Protein AF-A0AA86RM95-F1 (afdb_monomer)

InterPro domains:
  IPR001891 Malic oxidoreductase [PIRSF000106] (19-395)
  IPR001891 Malic oxidoreductase [PR00072] (50-68)
  IPR001891 Malic oxidoreductase [PR00072] (75-91)
  IPR001891 Malic oxidoreductase [PR00072] (109-125)
  IPR001891 Malic oxidoreductase [PR00072] (230-246)
  IPR012301 Malic enzyme, N-terminal domain [PF00390] (19-69)
  IPR012302 Malic enzyme, NAD-binding [PF03949] (79-353)
  IPR012302 Malic enzyme, NAD-binding [SM00919] (79-354)
  IPR015884 Malic enzyme, conserved site [PS00331] (75-91)
  IPR036291 NAD(P)-binding domain superfamily [SSF51735] (79-395)
  IPR037062 Malic enzyme, N-terminal domain superfamily [G3DSA:3.40.50.10380] (4-76)
  IPR046346 Aminoacid dehydrogenase-like, N-terminal domain superfamily [SSF53223] (19-78)

Sequence (398 aa):
MYLTSQKLLYSDMIFVTDLGVRQRRLEGEEYLSIVDEFMEAVHARWPKAIVQFEDFQMKWAFETLKRYRERFCMFNDDIQGTAGVALAGLLGAVRSQGRPLSDFLKQKIVVVGAGSLFYVILFCLVGSAGLGVLSMAVQAVSRMSGASGTASNSQFFLIDKNGLVTTERSNLDPAAVPFAKNPRDVEGLTEGASLIEVVKKVKPHVLLGLSGVGGVFDVEVLKAMRESVSTKPAIFAMSNPTVNAECTAIEAFSHAGENIVFASGSPFDNVDLGNGEVGHVNQANNMYLFPGIGLGALLSGARHITDEMLRAAAECLASYMKDEEVQKGILYPSIDCIRNVTAEVGAAVIGAAVAENQAEGHGDVGLKELENMSKEDAVEYVRGNMWYPEYCPLVHEK

Structure (mmCIF, N/CA/C/O backbone):
data_AF-A0AA86RM95-F1
#
_entry.id   AF-A0AA86RM95-F1
#
loop_
_atom_site.group_PDB
_atom_site.id
_atom_site.type_symbol
_atom_site.label_atom_id
_atom_site.label_alt_id
_atom_site.label_comp_id
_atom_site.label_asym_id
_atom_site.label_entity_id
_atom_site.label_seq_id
_atom_site.pdbx_PDB_ins_code
_atom_site.Cartn_x
_atom_site.Cartn_y
_atom_site.Cartn_z
_atom_site.occupancy
_atom_site.B_iso_or_equiv
_atom_site.auth_seq_id
_atom_site.auth_comp_id
_atom_site.auth_asym_id
_atom_site.auth_atom_id
_atom_site.pdbx_PDB_model_num
ATOM 1 N N . MET A 1 1 ? 13.954 -19.504 -5.904 1.00 33.62 1 MET A N 1
ATOM 2 C CA . MET A 1 1 ? 12.707 -20.228 -5.563 1.00 33.62 1 MET A CA 1
ATOM 3 C C . MET A 1 1 ? 13.088 -21.532 -4.849 1.00 33.62 1 MET A C 1
ATOM 5 O O . MET A 1 1 ? 13.611 -22.431 -5.484 1.00 33.62 1 MET A O 1
ATOM 9 N N . TYR A 1 2 ? 12.941 -21.596 -3.520 1.00 34.72 2 TYR A N 1
ATOM 10 C CA . TYR A 1 2 ? 13.252 -22.768 -2.675 1.00 34.72 2 TYR A CA 1
ATOM 11 C C . TYR A 1 2 ? 12.040 -23.008 -1.749 1.00 34.72 2 TYR A C 1
ATOM 13 O O . TYR A 1 2 ? 11.482 -22.024 -1.264 1.00 34.72 2 TYR A O 1
ATOM 21 N N . LEU A 1 3 ? 11.596 -24.252 -1.528 1.00 49.28 3 LEU A N 1
ATOM 22 C CA . LEU A 1 3 ? 10.448 -24.649 -0.675 1.00 49.28 3 LEU A CA 1
ATOM 23 C C . LEU A 1 3 ? 10.958 -25.013 0.741 1.00 49.28 3 LEU A C 1
ATOM 25 O O . LEU A 1 3 ? 11.990 -25.658 0.876 1.00 49.28 3 LEU A O 1
ATOM 29 N N . THR A 1 4 ? 10.593 -24.256 1.783 1.00 44.47 4 THR A N 1
ATOM 30 C CA . THR A 1 4 ? 9.481 -24.350 2.770 1.00 44.47 4 THR A CA 1
ATOM 31 C C . THR A 1 4 ? 9.841 -25.157 4.019 1.00 44.47 4 THR A C 1
ATOM 33 O O . THR A 1 4 ? 10.063 -26.357 4.022 1.00 44.47 4 THR A O 1
ATOM 36 N N . SER A 1 5 ? 9.876 -24.445 5.143 1.00 40.28 5 SER A N 1
ATOM 37 C CA . SER A 1 5 ? 10.192 -24.921 6.492 1.00 40.28 5 SER A CA 1
ATOM 38 C C . SER A 1 5 ? 9.030 -25.684 7.153 1.00 40.28 5 SER A C 1
ATOM 40 O O . SER A 1 5 ? 8.984 -25.808 8.377 1.00 40.28 5 SER A O 1
ATOM 42 N N . GLN A 1 6 ? 8.059 -26.167 6.373 1.00 44.19 6 GLN A N 1
ATOM 43 C CA . GLN A 1 6 ? 6.885 -26.855 6.900 1.00 44.19 6 GLN A CA 1
ATOM 44 C C . GLN A 1 6 ? 7.213 -28.329 7.163 1.00 44.19 6 GLN A C 1
ATOM 46 O O . GLN A 1 6 ? 7.468 -29.100 6.245 1.00 44.19 6 GLN A O 1
ATOM 51 N N . LYS A 1 7 ? 7.164 -28.738 8.438 1.00 44.16 7 LYS A N 1
ATOM 52 C CA . LYS A 1 7 ? 7.292 -30.146 8.863 1.00 44.16 7 LYS A CA 1
ATOM 53 C C . LYS A 1 7 ? 6.269 -31.085 8.197 1.00 44.16 7 LYS A C 1
ATOM 55 O O . LYS A 1 7 ? 6.546 -32.274 8.109 1.00 44.16 7 LYS A O 1
ATOM 60 N N . LEU A 1 8 ? 5.145 -30.555 7.703 1.00 42.78 8 LEU A N 1
ATOM 61 C CA . LEU A 1 8 ? 4.125 -31.296 6.944 1.00 42.78 8 LEU A CA 1
ATOM 62 C C . LEU A 1 8 ? 4.637 -31.865 5.611 1.00 42.78 8 LEU A C 1
ATOM 64 O O . LEU A 1 8 ? 4.061 -32.813 5.098 1.00 42.78 8 LEU A O 1
ATOM 68 N N . LEU A 1 9 ? 5.747 -31.352 5.074 1.00 44.97 9 LEU A N 1
ATOM 69 C CA . LEU A 1 9 ? 6.313 -31.830 3.806 1.00 44.97 9 LEU A CA 1
ATOM 70 C C . LEU A 1 9 ? 7.111 -33.136 3.942 1.00 44.97 9 LEU A C 1
ATOM 72 O O . LEU A 1 9 ? 7.574 -33.677 2.943 1.00 44.97 9 LEU A O 1
ATOM 76 N N . TYR A 1 10 ? 7.296 -33.644 5.165 1.00 47.50 10 TYR A N 1
ATOM 77 C CA . TYR A 1 10 ? 8.106 -34.838 5.411 1.00 47.50 10 TYR A CA 1
ATOM 78 C C . TYR A 1 10 ? 7.292 -36.122 5.636 1.00 47.50 10 TYR A C 1
ATOM 80 O O . TYR A 1 10 ? 7.893 -37.193 5.571 1.00 47.50 10 TYR A O 1
ATOM 88 N N . SER A 1 11 ? 5.980 -36.057 5.916 1.00 44.50 11 SER A N 1
ATOM 89 C CA . SER A 1 11 ? 5.222 -37.234 6.389 1.00 44.50 11 SER A CA 1
ATOM 90 C C . SER A 1 11 ? 4.206 -37.833 5.423 1.00 44.50 11 SER A C 1
ATOM 92 O O . SER A 1 11 ? 3.862 -39.000 5.602 1.00 44.50 11 SER A O 1
ATOM 94 N N . ASP A 1 12 ? 3.750 -37.115 4.398 1.00 41.66 12 ASP A N 1
ATOM 95 C CA . ASP A 1 12 ? 2.560 -37.560 3.672 1.00 41.66 12 ASP A CA 1
ATOM 96 C C . ASP A 1 12 ? 2.929 -38.069 2.271 1.00 41.66 12 ASP A C 1
ATOM 98 O O . ASP A 1 12 ? 3.151 -37.323 1.317 1.00 41.66 12 ASP A O 1
ATOM 102 N N . MET A 1 13 ? 3.023 -39.401 2.164 1.00 43.25 13 MET A N 1
ATOM 103 C CA . MET A 1 13 ? 2.898 -40.112 0.893 1.00 43.25 13 MET A CA 1
ATOM 104 C C . MET A 1 13 ? 1.577 -39.686 0.248 1.00 43.25 13 MET A C 1
ATOM 106 O O . MET A 1 13 ? 0.535 -39.837 0.874 1.00 43.25 13 MET A O 1
ATOM 110 N N . ILE A 1 14 ? 1.635 -39.267 -1.019 1.00 45.41 14 ILE A N 1
ATOM 111 C CA . ILE A 1 14 ? 0.544 -38.714 -1.842 1.00 45.41 14 ILE A CA 1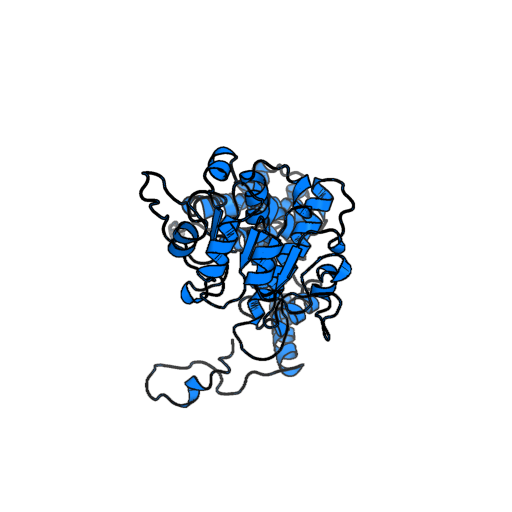
ATOM 112 C C . ILE A 1 14 ? 0.490 -37.182 -1.746 1.00 45.41 14 ILE A C 1
ATOM 114 O O . ILE A 1 14 ? -0.291 -36.647 -0.984 1.00 45.41 14 ILE A O 1
ATOM 118 N N . PHE A 1 15 ? 1.305 -36.477 -2.539 1.00 41.62 15 PHE A N 1
ATOM 119 C CA . PHE A 1 15 ? 0.842 -35.538 -3.575 1.00 41.62 15 PHE A CA 1
ATOM 120 C C . PHE A 1 15 ? 2.008 -35.177 -4.524 1.00 41.62 15 PHE A C 1
ATOM 122 O O . PHE A 1 15 ? 3.179 -35.145 -4.160 1.00 41.62 15 PHE A O 1
ATOM 129 N N . VAL A 1 16 ? 1.647 -35.034 -5.794 1.00 37.59 16 VAL A N 1
ATOM 130 C CA . VAL A 1 16 ? 2.442 -34.940 -7.027 1.00 37.59 16 VAL A CA 1
ATOM 131 C C . VAL A 1 16 ? 3.549 -33.857 -7.000 1.00 37.59 16 VAL A C 1
ATOM 133 O O . VAL A 1 16 ? 3.274 -32.691 -6.758 1.00 37.59 16 VAL A O 1
ATOM 136 N N . THR A 1 17 ? 4.790 -34.268 -7.307 1.00 42.22 17 THR A N 1
ATOM 137 C CA . THR A 1 17 ? 5.969 -33.462 -7.717 1.00 42.22 17 THR A CA 1
ATOM 138 C C . THR A 1 17 ? 6.320 -32.211 -6.898 1.00 42.22 17 THR A C 1
ATOM 140 O O . THR A 1 17 ? 6.081 -31.084 -7.325 1.00 42.22 17 THR A O 1
ATOM 143 N N . ASP A 1 18 ? 7.038 -32.394 -5.790 1.00 52.62 18 ASP A N 1
ATOM 144 C CA . ASP A 1 18 ? 7.897 -31.335 -5.250 1.00 52.62 18 ASP A CA 1
ATOM 145 C C . ASP A 1 18 ? 9.102 -31.137 -6.198 1.00 52.62 18 ASP A C 1
ATOM 147 O O . ASP A 1 18 ? 9.996 -31.985 -6.266 1.00 52.62 18 ASP A O 1
ATOM 151 N N . LEU A 1 19 ? 9.072 -30.061 -6.997 1.00 74.38 19 LEU A N 1
ATOM 152 C CA . LEU A 1 19 ? 10.115 -29.686 -7.970 1.00 74.38 19 LEU A CA 1
ATOM 153 C C . LEU A 1 19 ? 11.326 -28.986 -7.315 1.00 74.38 19 LEU A C 1
ATOM 155 O O . LEU A 1 19 ? 12.260 -28.591 -8.014 1.00 74.38 19 LEU A O 1
ATOM 159 N N . GLY A 1 20 ? 11.309 -28.781 -5.993 1.00 76.19 20 GLY A N 1
ATOM 160 C CA . GLY A 1 20 ? 12.329 -28.024 -5.272 1.00 76.19 20 GLY A CA 1
ATOM 161 C C . GLY A 1 20 ? 13.581 -28.821 -4.889 1.00 76.19 20 GLY A C 1
ATOM 162 O O . GLY A 1 20 ? 13.630 -30.052 -4.920 1.00 76.19 20 GLY A O 1
ATOM 163 N N . VAL A 1 21 ? 14.619 -28.097 -4.458 1.00 79.62 21 VAL A N 1
ATOM 164 C CA . VAL A 1 21 ? 15.811 -28.706 -3.848 1.00 79.62 21 VAL A CA 1
ATOM 165 C C . VAL A 1 21 ? 15.456 -29.223 -2.453 1.00 79.62 21 VAL A C 1
ATOM 167 O O . VAL A 1 21 ? 14.998 -28.461 -1.603 1.00 79.62 21 VAL A O 1
ATOM 170 N N . ARG A 1 22 ? 15.718 -30.510 -2.196 1.00 81.25 22 ARG A N 1
ATOM 171 C CA . ARG A 1 22 ? 15.419 -31.195 -0.925 1.00 81.25 22 ARG A CA 1
ATOM 172 C C . ARG A 1 22 ? 16.443 -30.881 0.170 1.00 81.25 22 ARG A C 1
ATOM 174 O O . ARG A 1 22 ? 17.141 -31.768 0.658 1.00 81.25 22 ARG A O 1
ATOM 181 N N . GLN A 1 23 ? 16.540 -29.614 0.552 1.00 80.12 23 GLN A N 1
ATOM 182 C CA . GLN A 1 23 ? 17.397 -29.151 1.642 1.00 80.12 23 GLN A CA 1
ATOM 183 C C . GLN A 1 23 ? 16.714 -28.043 2.443 1.00 80.12 23 GLN A C 1
ATOM 185 O O . GLN A 1 23 ? 15.742 -27.436 1.996 1.00 80.12 23 GLN A O 1
ATOM 190 N N . ARG A 1 24 ? 17.226 -27.757 3.645 1.00 79.50 24 ARG A N 1
ATOM 191 C CA . ARG A 1 24 ? 16.752 -26.597 4.411 1.00 79.50 24 ARG A CA 1
ATOM 192 C C . ARG A 1 24 ? 17.098 -25.306 3.671 1.00 79.50 24 ARG A C 1
ATOM 194 O O . ARG A 1 24 ? 18.116 -25.233 2.989 1.00 79.50 24 ARG A O 1
ATOM 201 N N . ARG A 1 25 ? 16.252 -24.283 3.836 1.00 81.25 25 ARG A N 1
ATOM 202 C CA . ARG A 1 25 ? 16.535 -22.937 3.325 1.00 81.25 25 ARG A CA 1
ATOM 203 C C . ARG A 1 25 ? 17.879 -22.468 3.878 1.00 81.25 25 ARG A C 1
ATOM 205 O O . ARG A 1 25 ? 18.119 -22.604 5.077 1.00 81.25 25 ARG A O 1
ATOM 212 N N . LEU A 1 26 ? 18.711 -21.926 2.996 1.00 87.50 26 LEU A N 1
ATOM 213 C CA . LEU A 1 26 ? 19.939 -21.251 3.391 1.00 87.50 26 LEU A CA 1
ATOM 214 C C . LEU A 1 26 ? 19.597 -20.042 4.263 1.00 87.50 26 LEU A C 1
ATOM 216 O O . LEU A 1 26 ? 18.520 -19.449 4.131 1.00 87.50 26 LEU A O 1
ATOM 220 N N . GLU A 1 27 ? 20.519 -19.688 5.148 1.00 87.88 27 GLU A N 1
ATOM 221 C CA . GLU A 1 27 ? 20.418 -18.506 5.995 1.00 87.88 27 GLU A CA 1
ATOM 222 C C . GLU A 1 27 ? 21.732 -17.717 5.979 1.00 87.88 27 GLU A C 1
ATOM 224 O O . GLU A 1 27 ? 22.751 -18.188 5.480 1.00 87.88 27 GLU A O 1
ATOM 229 N N . GLY A 1 28 ? 21.705 -16.505 6.532 1.00 90.94 28 GLY A N 1
ATOM 230 C CA . GLY A 1 28 ? 22.873 -15.626 6.596 1.00 90.94 28 GLY A CA 1
ATOM 231 C C . GLY A 1 28 ? 23.425 -15.247 5.219 1.00 90.94 28 GLY A C 1
ATOM 232 O O . GLY A 1 28 ? 22.682 -15.107 4.247 1.00 90.94 28 GLY A O 1
ATOM 233 N N . GLU A 1 29 ? 24.745 -15.097 5.151 1.00 92.88 29 GLU A N 1
ATOM 234 C CA . GLU A 1 29 ? 25.453 -14.687 3.933 1.00 92.88 29 GLU A CA 1
ATOM 235 C C . GLU A 1 29 ? 25.363 -15.713 2.799 1.00 92.88 29 GLU A C 1
ATOM 237 O O . GLU A 1 29 ? 25.405 -15.321 1.641 1.00 92.88 29 GLU A O 1
ATOM 242 N N . GLU A 1 30 ? 25.185 -17.007 3.086 1.00 92.38 30 GLU A N 1
ATOM 243 C CA . GLU A 1 30 ? 25.007 -18.020 2.031 1.00 92.38 30 GLU A CA 1
ATOM 244 C C . GLU A 1 30 ? 23.702 -17.819 1.255 1.00 92.38 30 GLU A C 1
ATOM 246 O O . GLU A 1 30 ? 23.626 -18.099 0.063 1.00 92.38 30 GLU A O 1
ATOM 251 N N . TYR A 1 31 ? 22.658 -17.336 1.932 1.00 92.44 31 TYR A N 1
ATOM 252 C CA . TYR A 1 31 ? 21.419 -16.953 1.268 1.00 92.44 31 TYR A CA 1
ATOM 253 C C . TYR A 1 31 ? 21.614 -15.671 0.454 1.00 92.44 31 TYR A C 1
ATOM 255 O O . TYR A 1 31 ? 21.218 -15.613 -0.709 1.00 92.44 31 TYR A O 1
ATOM 263 N N . LEU A 1 32 ? 22.229 -14.653 1.063 1.00 93.31 32 LEU A N 1
ATOM 264 C CA . LEU A 1 32 ? 22.417 -13.345 0.435 1.00 93.31 32 LEU A CA 1
ATOM 265 C C . LEU A 1 32 ? 23.358 -13.402 -0.768 1.00 93.31 32 LEU A C 1
ATOM 267 O O . LEU A 1 32 ? 23.091 -12.717 -1.746 1.00 93.31 32 LEU A O 1
ATOM 271 N N . SER A 1 33 ? 24.390 -14.246 -0.750 1.00 96.06 33 SER A N 1
ATOM 272 C CA . SER A 1 33 ? 25.332 -14.377 -1.867 1.00 96.06 33 SER A CA 1
ATOM 273 C C . SER A 1 33 ? 24.661 -14.877 -3.146 1.00 96.06 33 SER A C 1
ATOM 275 O O . SER A 1 33 ? 24.987 -14.405 -4.230 1.00 96.06 33 SER A O 1
ATOM 277 N N . ILE A 1 34 ? 23.672 -15.769 -3.031 1.00 96.00 34 ILE A N 1
ATOM 278 C CA . ILE A 1 34 ? 22.875 -16.229 -4.177 1.00 96.00 34 ILE A CA 1
ATOM 279 C C . ILE A 1 34 ? 21.999 -15.093 -4.712 1.00 96.00 34 ILE A C 1
ATOM 281 O O . ILE A 1 34 ? 21.835 -14.951 -5.924 1.00 96.00 34 ILE A O 1
ATOM 285 N N . VAL A 1 35 ? 21.417 -14.284 -3.821 1.00 96.69 35 VAL A N 1
ATOM 286 C CA . VAL A 1 35 ? 20.605 -13.132 -4.237 1.00 96.69 35 VAL A CA 1
ATOM 287 C C . VAL A 1 35 ? 21.488 -12.055 -4.872 1.00 96.69 35 VAL A C 1
ATOM 289 O O . VAL A 1 35 ? 21.101 -11.500 -5.895 1.00 96.69 35 VAL A O 1
ATOM 292 N N . ASP A 1 36 ? 22.690 -11.816 -4.343 1.00 97.00 36 ASP A N 1
ATOM 293 C CA . ASP A 1 36 ? 23.683 -10.924 -4.947 1.00 97.00 36 ASP A CA 1
ATOM 294 C C . ASP A 1 36 ? 24.047 -11.394 -6.357 1.00 97.00 36 ASP A C 1
ATOM 296 O O . ASP A 1 36 ? 23.962 -10.610 -7.299 1.00 97.00 36 ASP A O 1
ATOM 300 N N . GLU A 1 37 ? 24.394 -12.676 -6.521 1.00 97.94 37 GLU A N 1
ATOM 301 C CA . GLU A 1 37 ? 24.722 -13.255 -7.828 1.00 97.94 37 GLU A CA 1
ATOM 302 C C . GLU A 1 37 ? 23.566 -13.077 -8.819 1.00 97.94 37 GLU A C 1
ATOM 304 O O . GLU A 1 37 ? 23.789 -12.683 -9.963 1.00 97.94 37 GLU A O 1
ATOM 309 N N . PHE A 1 38 ? 22.326 -13.301 -8.376 1.00 97.94 38 PHE A N 1
ATOM 310 C CA . PHE A 1 38 ? 21.141 -13.068 -9.195 1.00 97.94 38 PHE A CA 1
ATOM 311 C C . PHE A 1 38 ? 21.011 -11.600 -9.625 1.00 97.94 38 PHE A C 1
ATOM 313 O O . PHE A 1 38 ? 20.831 -11.335 -10.815 1.00 97.94 38 PHE A O 1
ATOM 320 N N . MET A 1 39 ? 21.115 -10.656 -8.685 1.00 97.69 39 MET A N 1
ATOM 321 C CA . MET A 1 39 ? 20.977 -9.225 -8.976 1.00 97.69 39 MET A CA 1
ATOM 322 C C . MET A 1 39 ? 22.056 -8.749 -9.955 1.00 97.69 39 MET A C 1
ATOM 324 O O . MET A 1 39 ? 21.742 -8.080 -10.941 1.00 97.69 39 MET A O 1
ATOM 328 N N . GLU A 1 40 ? 23.309 -9.158 -9.740 1.00 97.88 40 GLU A N 1
ATOM 329 C CA . GLU A 1 40 ? 24.428 -8.839 -10.633 1.00 97.88 40 GLU A CA 1
ATOM 330 C C . GLU A 1 40 ? 24.251 -9.474 -12.018 1.00 97.88 40 GLU A C 1
ATOM 332 O O . GLU A 1 40 ? 24.453 -8.809 -13.033 1.00 97.88 40 GLU A O 1
ATOM 337 N N . ALA A 1 41 ? 23.833 -10.742 -12.093 1.00 98.19 41 ALA A N 1
ATOM 338 C CA . ALA A 1 41 ? 23.640 -11.438 -13.364 1.00 98.19 41 ALA A CA 1
ATOM 339 C C . ALA A 1 41 ? 22.504 -10.823 -14.195 1.00 98.19 41 ALA A C 1
ATOM 341 O O . ALA A 1 41 ? 22.657 -10.631 -15.407 1.00 98.19 41 ALA A O 1
ATOM 342 N N . VAL A 1 42 ? 21.378 -10.485 -13.554 1.00 97.62 42 VAL A N 1
ATOM 343 C CA . VAL A 1 42 ? 20.254 -9.802 -14.211 1.00 97.62 42 VAL A CA 1
ATOM 344 C C . VAL A 1 42 ? 20.695 -8.437 -14.713 1.00 97.62 42 VAL A C 1
ATOM 346 O O . VAL A 1 42 ? 20.464 -8.132 -15.880 1.00 97.62 42 VAL A O 1
ATOM 349 N N . HIS A 1 43 ? 21.378 -7.647 -13.885 1.00 95.62 43 HIS A N 1
ATOM 350 C CA . HIS A 1 43 ? 21.834 -6.318 -14.278 1.00 95.62 43 HIS A CA 1
ATOM 351 C C . HIS A 1 43 ? 22.891 -6.364 -15.391 1.00 95.62 43 HIS A C 1
ATOM 353 O O . HIS A 1 43 ? 22.807 -5.604 -16.353 1.00 95.62 43 HIS A O 1
ATOM 359 N N . ALA A 1 44 ? 23.844 -7.297 -15.334 1.00 97.06 44 ALA A N 1
ATOM 360 C CA . ALA A 1 44 ? 24.864 -7.460 -16.369 1.00 97.06 44 ALA A CA 1
ATOM 361 C C . ALA A 1 44 ? 24.264 -7.857 -17.728 1.00 97.06 44 ALA A C 1
ATOM 363 O O . ALA A 1 44 ? 24.751 -7.428 -18.776 1.00 97.06 44 ALA A O 1
ATOM 364 N N . ARG A 1 45 ? 23.206 -8.681 -17.729 1.00 97.62 45 ARG A N 1
ATOM 365 C CA . ARG A 1 45 ? 22.532 -9.122 -18.958 1.00 97.62 45 ARG A CA 1
ATOM 366 C C . ARG A 1 45 ? 21.507 -8.107 -19.469 1.00 97.62 45 ARG A C 1
ATOM 368 O O . ARG A 1 45 ? 21.417 -7.908 -20.680 1.00 97.62 45 ARG A O 1
ATOM 375 N N . TRP A 1 46 ? 20.747 -7.494 -18.565 1.00 95.44 46 TRP A N 1
ATOM 376 C CA . TRP A 1 46 ? 19.681 -6.530 -18.838 1.00 95.44 46 TRP A CA 1
ATOM 377 C C . TRP A 1 46 ? 19.793 -5.328 -17.883 1.00 95.44 46 TRP A C 1
ATOM 379 O O . TRP A 1 46 ? 19.066 -5.253 -16.892 1.00 95.44 46 TRP A O 1
ATOM 389 N N . PRO A 1 47 ? 20.648 -4.337 -18.193 1.00 91.50 47 PRO A N 1
ATOM 390 C CA . PRO A 1 47 ? 20.926 -3.218 -17.282 1.00 91.50 47 PRO A CA 1
ATOM 391 C C . PRO A 1 47 ? 19.707 -2.367 -16.913 1.00 91.50 47 PRO A C 1
ATOM 393 O O . PRO A 1 47 ? 19.686 -1.753 -15.852 1.00 91.50 47 PRO A O 1
ATOM 396 N N . LYS A 1 48 ? 18.693 -2.345 -17.787 1.00 90.12 48 LYS A N 1
ATOM 397 C CA . LYS A 1 48 ? 17.433 -1.607 -17.609 1.00 90.12 48 LYS A CA 1
ATOM 398 C C . LYS A 1 48 ? 16.281 -2.472 -17.075 1.00 90.12 48 LYS A C 1
ATOM 400 O O . LYS A 1 48 ? 15.138 -2.027 -17.093 1.00 90.12 48 LYS A O 1
ATOM 405 N N . ALA A 1 49 ? 16.542 -3.720 -16.678 1.00 94.38 49 ALA A N 1
ATOM 406 C CA . ALA A 1 49 ? 15.507 -4.567 -16.097 1.00 94.38 49 ALA A CA 1
ATOM 407 C C . ALA A 1 49 ? 15.054 -4.008 -14.745 1.00 94.38 49 ALA A C 1
ATOM 409 O O . ALA A 1 49 ? 15.875 -3.599 -13.925 1.00 94.38 49 ALA A O 1
ATOM 410 N N . ILE A 1 50 ? 13.743 -4.038 -14.521 1.00 96.19 50 ILE A N 1
ATOM 411 C CA . ILE A 1 50 ? 13.144 -3.720 -13.229 1.00 96.19 50 ILE A CA 1
ATOM 412 C C . ILE A 1 50 ? 12.971 -5.021 -12.465 1.00 96.19 50 ILE A C 1
ATOM 414 O O . ILE A 1 50 ? 12.417 -5.988 -12.993 1.00 96.19 50 ILE A O 1
ATOM 418 N N . VAL A 1 51 ? 13.434 -5.041 -11.220 1.00 97.56 51 VAL A N 1
ATOM 419 C CA . VAL A 1 51 ? 13.337 -6.217 -10.358 1.00 97.56 51 VAL A CA 1
ATOM 420 C C . VAL A 1 51 ? 12.316 -5.960 -9.251 1.00 97.56 51 VAL A C 1
ATOM 422 O O . VAL A 1 51 ? 12.530 -5.129 -8.372 1.00 97.56 51 VAL A O 1
ATOM 425 N N . GLN A 1 52 ? 11.201 -6.689 -9.284 1.00 96.44 52 GLN A N 1
ATOM 426 C CA . GLN A 1 52 ? 10.212 -6.701 -8.206 1.00 96.44 52 GLN A CA 1
ATOM 427 C C . GLN A 1 52 ? 10.501 -7.873 -7.268 1.00 96.44 52 GLN A C 1
ATOM 429 O O . GLN A 1 52 ? 10.558 -9.026 -7.702 1.00 96.44 52 GLN A O 1
ATOM 434 N N . PHE A 1 53 ? 10.699 -7.585 -5.984 1.00 94.19 53 PHE A N 1
ATOM 435 C CA . PHE A 1 53 ? 10.769 -8.610 -4.945 1.00 94.19 53 PHE A CA 1
ATOM 436 C C . PHE A 1 53 ? 9.381 -8.840 -4.354 1.00 94.19 53 PHE A C 1
ATOM 438 O O . PHE A 1 53 ? 8.720 -7.882 -3.961 1.00 94.19 53 PHE A O 1
ATOM 445 N N . GLU A 1 54 ? 9.007 -10.113 -4.246 1.00 87.62 54 GLU A N 1
ATOM 446 C CA . GLU A 1 54 ? 7.678 -10.579 -3.843 1.00 87.62 54 GLU A CA 1
ATOM 447 C C . GLU A 1 54 ? 7.810 -11.785 -2.907 1.00 87.62 54 GLU A C 1
ATOM 449 O O . GLU A 1 54 ? 8.658 -12.657 -3.142 1.00 87.62 54 GLU A O 1
ATOM 454 N N . ASP A 1 55 ? 6.979 -11.861 -1.869 1.00 82.88 55 ASP A N 1
ATOM 455 C CA . ASP A 1 55 ? 6.828 -13.014 -0.975 1.00 82.88 55 ASP A CA 1
ATOM 456 C C . ASP A 1 55 ? 8.137 -13.457 -0.287 1.00 82.88 55 ASP A C 1
ATOM 458 O O . ASP A 1 55 ? 8.344 -14.625 0.082 1.00 82.88 55 ASP A O 1
ATOM 462 N N . PHE A 1 56 ? 9.060 -12.516 -0.070 1.00 79.25 56 PHE A N 1
ATOM 463 C CA . PHE A 1 56 ? 10.251 -12.771 0.736 1.00 79.25 56 PHE A CA 1
ATOM 464 C C . PHE A 1 56 ? 9.880 -12.802 2.220 1.00 79.25 56 PHE A C 1
ATOM 466 O O . PHE A 1 56 ? 9.112 -11.984 2.719 1.00 79.25 56 PHE A O 1
ATOM 473 N N . GLN A 1 57 ? 10.511 -13.702 2.986 1.00 69.38 57 GLN A N 1
ATOM 474 C CA . GLN A 1 57 ? 10.434 -13.606 4.447 1.00 69.38 57 GLN A CA 1
ATOM 475 C C . GLN A 1 57 ? 10.919 -12.221 4.884 1.00 69.38 57 GLN A C 1
ATOM 477 O O . GLN A 1 57 ? 11.976 -11.788 4.435 1.00 69.38 57 GLN A O 1
ATOM 482 N N . MET A 1 58 ? 10.205 -11.564 5.802 1.00 64.38 58 MET A N 1
ATOM 483 C CA . MET A 1 58 ? 10.437 -10.151 6.142 1.00 64.38 58 MET A CA 1
ATOM 484 C C . MET A 1 58 ? 11.901 -9.797 6.444 1.00 64.38 58 MET A C 1
ATOM 486 O O . MET A 1 58 ? 12.386 -8.775 5.964 1.00 64.38 58 MET A O 1
ATOM 490 N N . LYS A 1 59 ? 12.629 -10.652 7.190 1.00 70.06 59 LYS A N 1
ATOM 491 C CA . LYS A 1 59 ? 14.060 -10.422 7.482 1.00 70.06 59 LYS A CA 1
ATOM 492 C C . LYS A 1 59 ? 14.869 -10.216 6.198 1.00 70.06 59 LYS A C 1
ATOM 494 O O . LYS A 1 59 ? 15.742 -9.364 6.151 1.00 70.06 59 LYS A O 1
ATOM 499 N N . TRP A 1 60 ? 14.530 -10.969 5.154 1.00 82.19 60 TRP A N 1
ATOM 500 C CA . TRP A 1 60 ? 15.141 -10.866 3.841 1.00 82.19 60 TRP A CA 1
ATOM 501 C C . TRP A 1 60 ? 14.533 -9.748 3.011 1.00 82.19 60 TRP A C 1
ATOM 503 O O . TRP A 1 60 ? 15.294 -9.059 2.353 1.00 82.19 60 TRP A O 1
ATOM 513 N N . ALA A 1 61 ? 13.219 -9.521 3.058 1.00 79.00 61 ALA A N 1
ATOM 514 C CA . ALA A 1 61 ? 12.583 -8.434 2.314 1.00 79.00 61 ALA A CA 1
ATOM 515 C C . ALA A 1 61 ? 13.219 -7.071 2.647 1.00 79.00 61 ALA A C 1
ATOM 517 O O . ALA A 1 61 ? 13.634 -6.352 1.744 1.00 79.00 61 ALA A O 1
ATOM 518 N N . PHE A 1 62 ? 13.405 -6.756 3.935 1.00 74.06 62 PHE A N 1
ATOM 519 C CA . PHE A 1 62 ? 14.079 -5.520 4.346 1.00 74.06 62 PHE A CA 1
ATOM 520 C C . PHE A 1 62 ? 15.570 -5.506 4.048 1.00 74.06 62 PHE A C 1
ATOM 522 O O . PHE A 1 62 ? 16.070 -4.507 3.532 1.00 74.06 62 PHE A O 1
ATOM 529 N N . GLU A 1 63 ? 16.280 -6.583 4.393 1.00 83.88 63 GLU A N 1
ATOM 530 C CA . GLU A 1 63 ? 17.728 -6.647 4.188 1.00 83.88 63 GLU A CA 1
ATOM 531 C C . GLU A 1 63 ? 18.060 -6.477 2.705 1.00 83.88 63 GLU A C 1
ATOM 533 O O . GLU A 1 63 ? 18.897 -5.658 2.340 1.00 83.88 63 GLU A O 1
ATOM 538 N N . THR A 1 64 ? 17.335 -7.178 1.835 1.00 90.12 64 THR A N 1
ATOM 539 C CA . THR A 1 64 ? 17.534 -7.101 0.387 1.00 90.12 64 THR A CA 1
ATOM 540 C C . THR A 1 64 ? 17.078 -5.768 -0.197 1.00 90.12 64 THR A C 1
ATOM 542 O O . THR A 1 64 ? 17.828 -5.174 -0.969 1.00 90.12 64 THR A O 1
ATOM 545 N N . LEU A 1 65 ? 15.925 -5.227 0.218 1.00 86.75 65 LEU A N 1
ATOM 546 C CA . LEU A 1 65 ? 15.491 -3.898 -0.218 1.00 86.75 65 LEU A CA 1
ATOM 547 C C . LEU A 1 65 ? 16.543 -2.841 0.139 1.00 86.75 65 LEU A C 1
ATOM 549 O O . LEU A 1 65 ? 16.944 -2.061 -0.720 1.00 86.75 65 LEU A O 1
ATOM 553 N N . LYS A 1 66 ? 17.044 -2.842 1.380 1.00 85.94 66 LYS A N 1
ATOM 554 C CA . LYS A 1 66 ? 18.104 -1.928 1.826 1.00 85.94 66 LYS A CA 1
ATOM 555 C C . LYS A 1 66 ? 19.405 -2.128 1.042 1.00 85.94 66 LYS A C 1
ATOM 557 O O . LYS A 1 66 ? 20.052 -1.148 0.691 1.00 85.94 66 LYS A O 1
ATOM 562 N N . ARG A 1 67 ? 19.787 -3.379 0.773 1.00 92.12 67 ARG A N 1
ATOM 563 C CA . ARG A 1 67 ? 21.042 -3.742 0.094 1.00 92.12 67 ARG A CA 1
ATOM 564 C C . ARG A 1 67 ? 21.060 -3.360 -1.389 1.00 92.12 67 ARG A C 1
ATOM 566 O O . ARG A 1 67 ? 22.131 -3.051 -1.911 1.00 92.12 67 ARG A O 1
ATOM 573 N N . TYR A 1 68 ? 19.910 -3.388 -2.067 1.00 95.50 68 TYR A N 1
ATOM 574 C CA . TYR A 1 68 ? 19.849 -3.310 -3.532 1.00 95.50 68 TYR A CA 1
ATOM 575 C C . TYR A 1 68 ? 19.207 -2.040 -4.096 1.00 95.50 68 TYR A C 1
ATOM 577 O O . TYR A 1 68 ? 19.557 -1.652 -5.210 1.00 95.50 68 TYR A O 1
ATOM 585 N N . ARG A 1 69 ? 18.322 -1.360 -3.357 1.00 91.50 69 ARG A N 1
ATOM 586 C CA . ARG A 1 69 ? 17.536 -0.225 -3.887 1.00 91.50 69 ARG A CA 1
ATOM 587 C C . ARG A 1 69 ? 18.348 0.979 -4.372 1.00 91.50 69 ARG A C 1
ATOM 589 O O . ARG A 1 69 ? 17.857 1.742 -5.191 1.00 91.50 69 ARG A O 1
ATOM 596 N N . GLU A 1 70 ? 19.565 1.166 -3.861 1.00 91.94 70 GLU A N 1
ATOM 597 C CA . GLU A 1 70 ? 20.471 2.258 -4.266 1.00 91.94 70 GLU A CA 1
ATOM 598 C C . GLU A 1 70 ? 21.416 1.864 -5.413 1.00 91.94 70 GLU A C 1
ATOM 600 O O . GLU A 1 70 ? 22.213 2.681 -5.869 1.00 91.94 70 GLU A O 1
ATOM 605 N N . ARG A 1 71 ? 21.381 0.594 -5.833 1.00 93.69 71 ARG A N 1
ATOM 606 C CA . ARG A 1 71 ? 22.294 0.021 -6.835 1.00 93.69 71 ARG A CA 1
ATOM 607 C C . ARG A 1 71 ? 21.569 -0.470 -8.083 1.00 93.69 71 ARG A C 1
ATOM 609 O O . ARG A 1 71 ? 22.167 -0.499 -9.153 1.00 93.69 71 ARG A O 1
ATOM 616 N N . PHE A 1 72 ? 20.316 -0.892 -7.937 1.00 95.50 72 PHE A N 1
ATOM 617 C CA . PHE A 1 72 ? 19.520 -1.495 -8.999 1.00 95.50 72 PHE A CA 1
ATOM 618 C C . PHE A 1 72 ? 18.131 -0.861 -9.065 1.00 95.50 72 PHE A C 1
ATOM 620 O O . PHE A 1 72 ? 17.576 -0.437 -8.049 1.00 95.50 72 PHE A O 1
ATOM 627 N N . CYS A 1 73 ? 17.531 -0.868 -10.256 1.00 96.12 73 CYS A N 1
ATOM 628 C CA . CYS A 1 73 ? 16.139 -0.478 -10.448 1.00 96.12 73 CYS A CA 1
ATOM 629 C C . CYS A 1 73 ? 15.218 -1.577 -9.899 1.00 96.12 73 CYS A C 1
ATOM 631 O O . CYS A 1 73 ? 14.862 -2.529 -10.595 1.00 96.12 73 CYS A O 1
ATOM 633 N N . MET A 1 74 ? 14.903 -1.495 -8.607 1.00 95.44 74 MET A N 1
ATOM 634 C CA . MET A 1 74 ? 14.141 -2.518 -7.900 1.00 95.44 74 MET A CA 1
ATOM 635 C C . MET A 1 74 ? 13.188 -1.918 -6.866 1.00 95.44 74 MET A C 1
ATOM 637 O O . MET A 1 74 ? 13.437 -0.839 -6.328 1.00 95.44 74 MET A O 1
ATOM 641 N N . PHE A 1 75 ? 12.119 -2.644 -6.556 1.00 93.12 75 PHE A N 1
ATOM 642 C CA . PHE A 1 75 ? 11.227 -2.355 -5.431 1.00 93.12 75 PHE A CA 1
ATOM 643 C C . PHE A 1 75 ? 10.715 -3.667 -4.817 1.00 93.12 75 PHE A C 1
ATOM 645 O O . PHE A 1 75 ? 10.811 -4.732 -5.430 1.00 93.12 75 PHE A O 1
ATOM 652 N N . ASN A 1 76 ? 10.219 -3.613 -3.586 1.00 89.12 76 ASN A N 1
ATOM 653 C CA . ASN A 1 76 ? 9.557 -4.745 -2.943 1.00 89.12 76 ASN A CA 1
ATOM 654 C C . ASN A 1 76 ? 8.066 -4.433 -2.811 1.00 89.12 76 ASN A C 1
ATOM 656 O O . ASN A 1 76 ? 7.711 -3.441 -2.174 1.00 89.12 76 ASN A O 1
ATOM 660 N N . ASP A 1 77 ? 7.205 -5.248 -3.410 1.00 87.25 77 ASP A N 1
ATOM 661 C CA . ASP A 1 77 ? 5.781 -4.920 -3.501 1.00 87.25 77 ASP A CA 1
ATOM 662 C C . ASP A 1 77 ? 5.049 -5.101 -2.163 1.00 87.25 77 ASP A C 1
ATOM 664 O O . ASP A 1 77 ? 4.235 -4.257 -1.780 1.00 87.25 77 ASP A O 1
ATOM 668 N N . ASP A 1 78 ? 5.428 -6.120 -1.385 1.00 78.62 78 ASP A N 1
ATOM 669 C CA . ASP A 1 78 ? 4.885 -6.369 -0.044 1.00 78.62 78 ASP A CA 1
ATOM 670 C C . ASP A 1 78 ? 5.088 -5.171 0.895 1.00 78.62 78 ASP A C 1
ATOM 672 O O . ASP A 1 78 ? 4.205 -4.826 1.682 1.00 78.62 78 ASP A O 1
ATOM 676 N N . ILE A 1 79 ? 6.254 -4.522 0.813 1.00 75.75 79 ILE A N 1
ATOM 677 C CA . ILE A 1 79 ? 6.611 -3.359 1.630 1.00 75.75 79 ILE A CA 1
ATOM 678 C C . ILE A 1 79 ? 6.078 -2.076 0.991 1.00 75.75 79 ILE A C 1
ATOM 680 O O . ILE A 1 79 ? 5.390 -1.299 1.650 1.00 75.75 79 ILE A O 1
ATOM 684 N N . GLN A 1 80 ? 6.433 -1.810 -0.265 1.00 81.50 80 GLN A N 1
ATOM 685 C CA . GLN A 1 80 ? 6.242 -0.503 -0.897 1.00 81.50 80 GLN A CA 1
ATOM 686 C C . GLN A 1 80 ? 4.886 -0.393 -1.606 1.00 81.50 80 GLN A C 1
ATOM 688 O O . GLN A 1 80 ? 4.214 0.631 -1.463 1.00 81.50 80 GLN A O 1
ATOM 693 N N . GLY A 1 81 ? 4.445 -1.440 -2.306 1.00 84.38 81 GLY A N 1
ATOM 694 C CA . GLY A 1 81 ? 3.144 -1.479 -2.980 1.00 84.38 81 GLY A CA 1
ATOM 695 C C . GLY A 1 81 ? 1.978 -1.520 -1.998 1.00 84.38 81 GLY A C 1
ATOM 696 O O . GLY A 1 81 ? 1.070 -0.686 -2.079 1.00 84.38 81 GLY A O 1
ATOM 697 N N . THR A 1 82 ? 2.040 -2.407 -0.998 1.00 83.12 82 THR A N 1
ATOM 698 C CA . THR A 1 82 ? 1.052 -2.442 0.097 1.00 83.12 82 THR A CA 1
ATOM 699 C C . THR A 1 82 ? 0.988 -1.101 0.822 1.00 83.12 82 THR A C 1
ATOM 701 O O . THR A 1 82 ? -0.099 -0.612 1.143 1.00 83.12 82 THR A O 1
ATOM 704 N N 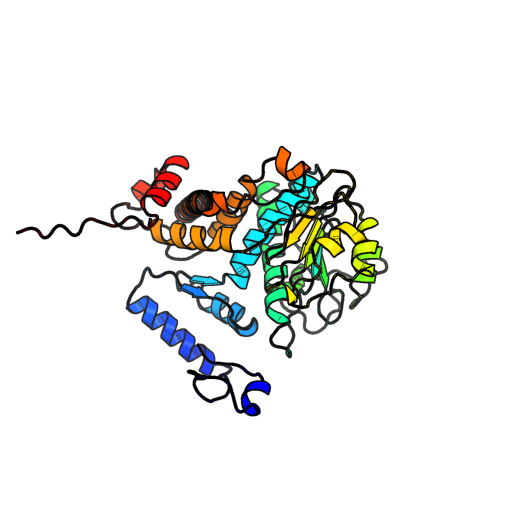. ALA A 1 83 ? 2.141 -0.461 1.041 1.00 80.38 83 ALA A N 1
ATOM 705 C CA . ALA A 1 83 ? 2.170 0.825 1.713 1.00 80.38 83 ALA A CA 1
ATOM 706 C C . ALA A 1 83 ? 1.482 1.939 0.914 1.00 80.38 83 ALA A C 1
ATOM 708 O O . ALA A 1 83 ? 0.721 2.721 1.489 1.00 80.38 83 ALA A O 1
ATOM 709 N N . GLY A 1 84 ? 1.680 1.972 -0.404 1.00 84.25 84 GLY A N 1
ATOM 710 C CA . GLY A 1 84 ? 1.020 2.945 -1.268 1.00 84.25 84 GLY A CA 1
ATOM 711 C C . GLY A 1 84 ? -0.497 2.752 -1.332 1.00 84.25 84 GLY A C 1
ATOM 712 O O . GLY A 1 84 ? -1.247 3.727 -1.241 1.00 84.25 84 GLY A O 1
ATOM 713 N N . VAL A 1 85 ? -0.980 1.507 -1.439 1.00 88.81 85 VAL A N 1
ATOM 714 C CA . VAL A 1 85 ? -2.429 1.258 -1.540 1.00 88.81 85 VAL A CA 1
ATOM 715 C C . VAL A 1 85 ? -3.141 1.541 -0.220 1.00 88.81 85 VAL A C 1
ATOM 717 O O . VAL A 1 85 ? -4.223 2.134 -0.221 1.00 88.81 85 VAL A O 1
ATOM 720 N N . ALA A 1 86 ? -2.531 1.190 0.913 1.00 87.75 86 ALA A N 1
ATOM 721 C CA . ALA A 1 86 ? -3.065 1.545 2.222 1.00 87.75 86 ALA A CA 1
ATOM 722 C C . ALA A 1 86 ? -3.040 3.060 2.439 1.00 87.75 86 ALA A C 1
ATOM 724 O O . ALA A 1 86 ? -4.034 3.598 2.919 1.00 87.75 86 ALA A O 1
ATOM 725 N N . LEU A 1 87 ? -1.978 3.770 2.036 1.00 84.62 87 LEU A N 1
ATOM 726 C CA . LEU A 1 87 ? -1.953 5.235 2.085 1.00 84.62 87 LEU A CA 1
ATOM 727 C C . LEU A 1 87 ? -3.131 5.839 1.314 1.00 84.62 87 LEU A C 1
ATOM 729 O O . LEU A 1 87 ? -3.852 6.668 1.871 1.00 84.62 87 LEU A O 1
ATOM 733 N N . ALA A 1 88 ? -3.367 5.397 0.076 1.00 86.75 88 ALA A N 1
ATOM 734 C CA . ALA A 1 88 ? -4.497 5.874 -0.715 1.00 86.75 88 ALA A CA 1
ATOM 735 C C . ALA A 1 88 ? -5.825 5.674 0.037 1.00 86.75 88 ALA A C 1
ATOM 737 O O . ALA A 1 88 ? -6.588 6.625 0.211 1.00 86.75 88 ALA A O 1
ATOM 738 N N . GLY A 1 89 ? -6.059 4.476 0.582 1.00 89.88 89 GLY A N 1
ATOM 739 C CA . GLY A 1 89 ? -7.248 4.185 1.386 1.00 89.88 89 GLY A CA 1
ATOM 740 C C . GLY A 1 89 ? -7.357 5.045 2.644 1.00 89.88 89 GLY A C 1
ATOM 741 O O . GLY A 1 89 ? -8.431 5.555 2.946 1.00 89.88 89 GLY A O 1
ATOM 742 N N . LEU A 1 90 ? -6.260 5.265 3.371 1.00 88.38 90 LEU A N 1
ATOM 743 C CA . LEU A 1 90 ? -6.266 6.099 4.573 1.00 88.38 90 LEU A CA 1
ATOM 744 C C . LEU A 1 90 ? -6.605 7.563 4.246 1.00 88.38 90 LEU A C 1
ATOM 746 O O . LEU A 1 90 ? -7.370 8.186 4.982 1.00 88.38 90 LEU A O 1
ATOM 750 N N . LEU A 1 91 ? -6.098 8.108 3.133 1.00 84.81 91 LEU A N 1
ATOM 751 C CA . LEU A 1 91 ? -6.484 9.441 2.649 1.00 84.81 91 LEU A CA 1
ATOM 752 C C . LEU A 1 91 ? -7.981 9.489 2.295 1.00 84.81 91 LEU A C 1
ATOM 754 O O . LEU A 1 91 ? -8.672 10.445 2.655 1.00 84.81 91 LEU A O 1
ATOM 758 N N . GLY A 1 92 ? -8.497 8.432 1.662 1.00 87.88 92 GLY A N 1
ATOM 759 C CA . GLY A 1 92 ? -9.926 8.246 1.407 1.00 87.88 92 GLY A CA 1
ATOM 760 C C . GLY A 1 92 ? -10.766 8.205 2.684 1.00 87.88 92 GLY A C 1
ATOM 761 O O . GLY A 1 92 ? -11.791 8.879 2.767 1.00 87.88 92 GLY A O 1
ATOM 762 N N . ALA A 1 93 ? -10.301 7.499 3.716 1.00 89.38 93 ALA A N 1
ATOM 763 C CA . ALA A 1 93 ? -10.971 7.409 5.012 1.00 89.38 93 ALA A CA 1
ATOM 764 C C . ALA A 1 93 ? -11.035 8.766 5.735 1.00 89.38 93 ALA A C 1
ATOM 766 O O . ALA A 1 93 ? -12.037 9.086 6.370 1.00 89.38 93 ALA A O 1
ATOM 767 N N . VAL A 1 94 ? -10.001 9.609 5.623 1.00 88.19 94 VAL A N 1
ATOM 768 C CA . VAL A 1 94 ? -10.061 10.983 6.161 1.00 88.19 94 VAL A CA 1
ATOM 769 C C . VAL A 1 94 ? -11.130 11.805 5.442 1.00 88.19 94 VAL A C 1
ATOM 771 O O . VAL A 1 94 ? -11.925 12.493 6.090 1.00 88.19 94 VAL A O 1
ATOM 774 N N . ARG A 1 95 ? -11.201 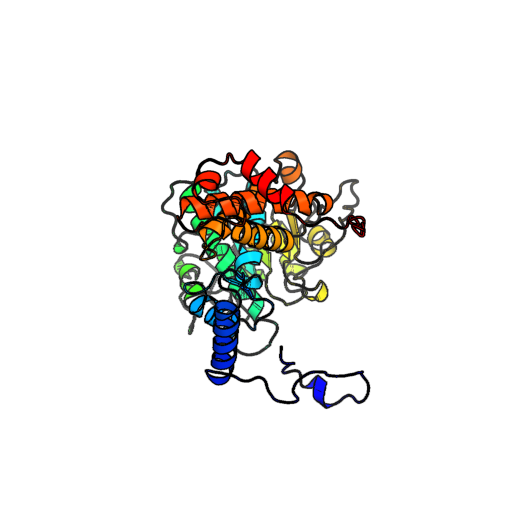11.692 4.112 1.00 88.75 95 ARG A N 1
ATOM 775 C CA . ARG A 1 95 ? -12.205 12.388 3.296 1.00 88.75 95 ARG A CA 1
ATOM 776 C C . ARG A 1 95 ? -13.627 11.887 3.564 1.00 88.75 95 ARG A C 1
ATOM 778 O O . ARG A 1 95 ? -14.537 12.707 3.673 1.00 88.75 95 ARG A O 1
ATOM 785 N N . SER A 1 96 ? -13.832 10.580 3.759 1.00 90.19 96 SER A N 1
ATOM 786 C CA . SER A 1 96 ? -15.154 10.000 4.068 1.00 90.19 96 SER A CA 1
ATOM 787 C C . SER A 1 96 ? -15.701 10.449 5.419 1.00 90.19 96 SER A C 1
ATOM 789 O O . SER A 1 96 ? -16.903 10.390 5.655 1.00 90.19 96 SER A O 1
ATOM 791 N N . GLN A 1 97 ? -14.828 10.919 6.306 1.00 90.31 97 GLN A N 1
ATOM 792 C CA . GLN A 1 97 ? -15.193 11.502 7.596 1.00 90.31 97 GLN A CA 1
ATOM 793 C C . GLN A 1 97 ? -15.510 13.004 7.501 1.00 90.31 97 GLN A C 1
ATOM 795 O O . GLN A 1 97 ? -15.774 13.634 8.525 1.00 90.31 97 GLN A O 1
ATOM 800 N N . GLY A 1 98 ? -15.452 13.593 6.299 1.00 86.38 98 GLY A N 1
ATOM 801 C CA . GLY A 1 98 ? -15.672 15.022 6.068 1.00 86.38 98 GLY A CA 1
ATOM 802 C C . GLY A 1 98 ? -14.550 15.911 6.610 1.00 86.38 98 GLY A C 1
ATOM 803 O O . GLY A 1 98 ? -14.783 17.083 6.903 1.00 86.38 98 GLY A O 1
ATOM 804 N N . ARG A 1 99 ? -13.344 15.359 6.796 1.00 85.12 99 ARG A N 1
ATOM 805 C CA . ARG A 1 99 ? -12.197 16.072 7.372 1.00 85.12 99 ARG A CA 1
ATOM 806 C C . ARG A 1 99 ? -11.189 16.479 6.296 1.00 85.12 99 ARG A C 1
ATOM 808 O O . ARG A 1 99 ? -11.028 15.761 5.308 1.00 85.12 99 ARG A O 1
ATOM 815 N N . PRO A 1 100 ? -10.475 17.604 6.477 1.00 84.44 100 PRO A N 1
ATOM 816 C CA . PRO A 1 100 ? -9.389 17.976 5.580 1.00 84.44 100 PRO A CA 1
ATOM 817 C C . PRO A 1 100 ? -8.200 17.018 5.740 1.00 84.44 100 PRO A C 1
ATOM 819 O O . PRO A 1 100 ? -7.938 16.515 6.832 1.00 84.44 100 PRO A O 1
ATOM 822 N N . LEU A 1 101 ? -7.419 16.812 4.674 1.00 79.62 101 LEU A N 1
ATOM 823 C CA . LEU A 1 101 ? -6.223 15.953 4.719 1.00 79.62 101 LEU A CA 1
ATOM 824 C C . LEU A 1 101 ? -5.168 16.435 5.730 1.00 79.62 101 LEU A C 1
ATOM 826 O O . LEU A 1 101 ? -4.407 15.628 6.257 1.00 79.62 101 LEU A O 1
ATOM 830 N N . SER A 1 102 ? -5.166 17.726 6.073 1.00 79.62 102 SER A N 1
ATOM 831 C CA . SER A 1 102 ? -4.316 18.283 7.133 1.00 79.62 102 SER A CA 1
ATOM 832 C C . SER A 1 102 ? -4.612 17.711 8.528 1.00 79.62 102 SER A C 1
ATOM 834 O O . SER A 1 102 ? -3.760 17.782 9.415 1.00 79.62 102 SER A O 1
ATOM 836 N N . ASP A 1 103 ? -5.779 17.090 8.733 1.00 83.00 103 ASP A N 1
ATOM 837 C CA . ASP A 1 103 ? -6.130 16.393 9.973 1.00 83.00 103 ASP A CA 1
ATOM 838 C C . ASP A 1 103 ? -5.628 14.944 10.020 1.00 83.00 103 ASP A C 1
ATOM 840 O O . ASP A 1 103 ? -5.818 14.276 11.037 1.00 83.00 103 ASP A O 1
ATOM 844 N N . PHE A 1 104 ? -4.950 14.445 8.981 1.00 80.88 104 PHE A N 1
ATOM 845 C CA . PHE A 1 104 ? -4.472 13.062 8.933 1.00 80.88 104 PHE A CA 1
ATOM 846 C C . PHE A 1 104 ? -3.610 12.682 10.144 1.00 80.88 104 PHE A C 1
ATOM 848 O O . PHE A 1 104 ? -3.840 11.651 10.763 1.00 80.88 104 PHE A O 1
ATOM 855 N N . LEU A 1 105 ? -2.662 13.528 10.564 1.00 77.75 105 LEU A N 1
ATOM 856 C CA . LEU A 1 105 ? -1.818 13.230 11.735 1.00 77.75 105 LEU A CA 1
ATOM 857 C C . LEU A 1 105 ? -2.600 13.219 13.063 1.00 77.75 105 LEU A C 1
ATOM 859 O O . LEU A 1 105 ? -2.150 12.612 14.036 1.00 77.75 105 LEU A O 1
ATOM 863 N N . LYS A 1 106 ? -3.778 13.859 13.101 1.00 83.50 106 LYS A N 1
ATOM 864 C CA . LYS A 1 106 ? -4.706 13.837 14.245 1.00 83.50 106 LYS A CA 1
ATOM 865 C C . LYS A 1 106 ? -5.607 12.600 14.232 1.00 83.50 106 LYS A C 1
ATOM 867 O O . LYS A 1 106 ? -6.309 12.345 15.213 1.00 83.50 106 LYS A O 1
ATOM 872 N N . GLN A 1 107 ? -5.614 11.837 13.138 1.00 84.81 107 GLN A N 1
ATOM 873 C CA . GLN A 1 107 ? -6.354 10.590 13.058 1.00 84.81 107 GLN A CA 1
ATOM 874 C C . GLN A 1 107 ? -5.759 9.585 14.029 1.00 84.81 107 GLN A C 1
ATOM 876 O O . GLN A 1 107 ? -4.591 9.212 13.963 1.00 84.81 107 GLN A O 1
ATOM 881 N N . LYS A 1 108 ? -6.616 9.127 14.932 1.00 90.44 108 LYS A N 1
ATOM 882 C CA . LYS A 1 108 ? -6.347 7.971 15.779 1.00 90.44 108 LYS A CA 1
ATOM 883 C C . LYS A 1 108 ? -6.403 6.702 14.931 1.00 90.44 108 LYS A C 1
ATOM 885 O O . LYS A 1 108 ? -7.505 6.236 14.639 1.00 90.44 108 LYS A O 1
ATOM 890 N N . ILE A 1 109 ? -5.244 6.185 14.535 1.00 90.62 109 ILE A N 1
ATOM 891 C CA . ILE A 1 109 ? -5.110 4.967 13.724 1.00 90.62 109 ILE A CA 1
ATOM 892 C C . ILE A 1 109 ? -4.521 3.873 14.609 1.00 90.62 109 ILE A C 1
ATOM 894 O O . ILE A 1 109 ? -3.452 4.063 15.182 1.00 90.62 109 ILE A O 1
ATOM 898 N N . VAL A 1 110 ? -5.203 2.738 14.731 1.00 91.94 110 VAL A N 1
ATOM 899 C CA . VAL A 1 110 ? -4.673 1.547 15.413 1.00 91.94 110 VAL A CA 1
ATOM 900 C C . VAL A 1 110 ? -4.195 0.563 14.351 1.00 91.94 110 VAL A C 1
ATOM 902 O O . VAL A 1 110 ? -4.972 0.188 13.476 1.00 91.94 110 VAL A O 1
ATOM 905 N N . VAL A 1 111 ? -2.923 0.164 14.421 1.00 89.75 111 VAL A N 1
ATOM 906 C CA . VAL A 1 111 ? -2.266 -0.699 13.434 1.00 89.75 111 VAL A CA 1
ATOM 907 C C . VAL A 1 111 ? -1.970 -2.085 14.018 1.00 89.75 111 VAL A C 1
ATOM 909 O O . VAL A 1 111 ? -1.128 -2.273 14.895 1.00 89.75 111 VAL A O 1
ATOM 912 N N . VAL A 1 112 ? -2.699 -3.028 13.438 1.00 86.44 112 VAL A N 1
ATOM 913 C CA . VAL A 1 112 ? -2.681 -4.492 13.391 1.00 86.44 112 VAL A CA 1
ATOM 914 C C . VAL A 1 112 ? -1.401 -5.174 12.940 1.00 86.44 112 VAL A C 1
ATOM 916 O O . VAL A 1 112 ? -1.372 -5.633 11.804 1.00 86.44 112 VAL A O 1
ATOM 919 N N . GLY A 1 113 ? -0.392 -5.299 13.799 1.00 73.44 113 GLY A N 1
ATOM 920 C CA . GLY A 1 113 ? 0.684 -6.274 13.629 1.00 73.44 113 GLY A CA 1
ATOM 921 C C . GLY A 1 113 ? 2.060 -5.692 13.280 1.00 73.44 113 GLY A C 1
ATOM 922 O O . GLY A 1 113 ? 2.880 -6.314 12.619 1.00 73.44 113 GLY A O 1
ATOM 923 N N . ALA A 1 114 ? 2.373 -4.528 13.831 1.00 53.81 114 ALA A N 1
ATOM 924 C CA . ALA A 1 114 ? 3.616 -3.775 13.642 1.00 53.81 114 ALA A CA 1
ATOM 925 C C . ALA A 1 114 ? 4.915 -4.422 14.194 1.00 53.81 114 ALA A C 1
ATOM 927 O O . ALA A 1 114 ? 5.874 -3.715 14.501 1.00 53.81 114 ALA A O 1
ATOM 928 N N . GLY A 1 115 ? 4.951 -5.744 14.385 1.00 45.69 115 GLY A N 1
ATOM 929 C CA . GLY A 1 115 ? 6.015 -6.440 15.104 1.00 45.69 115 GLY A CA 1
ATOM 930 C C . GLY A 1 115 ? 7.010 -7.185 14.226 1.00 45.69 115 GLY A C 1
ATOM 931 O O . GLY A 1 115 ? 6.635 -8.048 13.436 1.00 45.69 115 GLY A O 1
ATOM 932 N N . SER A 1 116 ? 8.293 -6.959 14.497 1.00 41.06 116 SER A N 1
ATOM 933 C CA . SER A 1 116 ? 9.397 -7.820 14.078 1.00 41.06 116 SER A CA 1
ATOM 934 C C . SER A 1 116 ? 9.834 -8.698 15.246 1.00 41.06 116 SER A C 1
ATOM 936 O O . SER A 1 116 ? 10.615 -8.247 16.076 1.00 41.06 116 SER A O 1
ATOM 938 N N . LEU A 1 117 ? 9.390 -9.963 15.336 1.00 34.25 117 LEU A N 1
ATOM 939 C CA . LEU A 1 117 ? 10.153 -10.946 16.122 1.00 34.25 117 LEU A CA 1
ATOM 940 C C . LEU A 1 117 ? 9.901 -12.412 15.744 1.00 34.25 117 LEU A C 1
ATOM 942 O O . LEU A 1 117 ? 8.821 -12.952 15.986 1.00 34.25 117 LEU A O 1
ATOM 946 N N . PHE A 1 118 ? 10.984 -13.017 15.236 1.00 31.84 118 PHE A N 1
ATOM 947 C CA . PHE A 1 118 ? 11.422 -14.420 15.271 1.00 31.84 118 PHE A CA 1
ATOM 948 C C . PHE A 1 118 ? 10.385 -15.462 15.739 1.00 31.84 118 PHE A C 1
ATOM 950 O O . PHE A 1 118 ? 9.923 -15.436 16.878 1.00 31.84 118 PHE A O 1
ATOM 957 N N . TYR A 1 119 ? 10.167 -16.455 14.876 1.00 23.61 119 TYR A N 1
ATOM 958 C CA . TYR A 1 119 ? 9.255 -17.601 14.965 1.00 23.61 119 TYR A CA 1
ATOM 959 C C . TYR A 1 119 ? 7.826 -17.351 14.464 1.00 23.61 119 TYR A C 1
ATOM 961 O O . TYR A 1 119 ? 7.078 -16.543 14.994 1.00 23.61 119 TYR A O 1
ATOM 969 N N . VAL A 1 120 ? 7.464 -18.181 13.481 1.00 25.08 120 VAL A N 1
ATOM 970 C CA . VAL A 1 120 ? 6.210 -18.278 12.716 1.00 25.08 120 VAL A CA 1
ATOM 971 C C . VAL A 1 120 ? 6.197 -17.455 11.421 1.00 25.08 120 VAL A C 1
ATOM 973 O O . VAL A 1 120 ? 6.069 -16.239 11.392 1.00 25.08 120 VAL A O 1
ATOM 976 N N . ILE A 1 121 ? 6.309 -18.204 10.324 1.00 26.91 121 ILE A N 1
ATOM 977 C CA . ILE A 1 121 ? 6.490 -17.817 8.912 1.00 26.91 121 ILE A CA 1
ATOM 978 C C . ILE A 1 121 ? 5.326 -16.977 8.336 1.00 26.91 121 ILE A C 1
ATOM 980 O O . ILE A 1 121 ? 5.423 -16.520 7.206 1.00 26.91 121 ILE A O 1
ATOM 984 N N . LEU A 1 122 ? 4.272 -16.718 9.115 1.00 25.06 122 LEU A N 1
ATOM 985 C CA . LEU A 1 122 ? 3.080 -15.972 8.694 1.00 25.06 122 LEU A CA 1
ATOM 986 C C . LEU A 1 122 ? 2.910 -14.614 9.410 1.00 25.06 122 LEU A C 1
ATOM 988 O O . LEU A 1 122 ? 2.202 -13.753 8.912 1.00 25.06 122 LEU A O 1
ATOM 992 N N . PHE A 1 123 ? 3.594 -14.387 10.539 1.00 27.70 123 PHE A N 1
ATOM 993 C CA . PHE A 1 123 ? 3.391 -13.196 11.383 1.00 27.70 123 PHE A CA 1
ATOM 994 C C . PHE A 1 123 ? 4.159 -11.946 10.927 1.00 27.70 123 PHE A C 1
ATOM 996 O O . PHE A 1 123 ? 3.927 -10.864 11.454 1.00 27.70 123 PHE A O 1
ATOM 1003 N N . CYS A 1 124 ? 5.099 -12.078 9.987 1.00 29.55 124 CYS A N 1
ATOM 1004 C CA . CYS A 1 124 ? 6.070 -11.018 9.710 1.00 29.55 124 CYS A CA 1
ATOM 1005 C C . CYS A 1 124 ? 5.830 -10.221 8.416 1.00 29.55 124 CYS A C 1
ATOM 1007 O O . CYS A 1 124 ? 6.447 -9.185 8.273 1.00 29.55 124 CYS A O 1
ATOM 1009 N N . LEU A 1 125 ? 4.957 -10.611 7.479 1.00 33.47 125 LEU A N 1
ATOM 1010 C CA . LEU A 1 125 ? 4.696 -9.780 6.268 1.00 33.47 125 LEU A CA 1
ATOM 1011 C C . LEU A 1 125 ? 4.007 -8.431 6.587 1.00 33.47 125 LEU A C 1
ATOM 1013 O O . LEU A 1 125 ? 3.992 -7.477 5.822 1.00 33.47 125 LEU A O 1
ATOM 1017 N N . VAL A 1 126 ? 3.471 -8.379 7.789 1.00 40.12 126 VAL A N 1
ATOM 1018 C CA . VAL A 1 126 ? 2.518 -7.452 8.364 1.00 40.12 126 VAL A CA 1
ATOM 1019 C C . VAL A 1 126 ? 3.158 -6.180 8.904 1.00 40.12 126 VAL A C 1
ATOM 1021 O O . VAL A 1 126 ? 2.654 -5.068 8.720 1.00 40.12 126 VAL A O 1
ATOM 1024 N N . GLY A 1 127 ? 4.232 -6.360 9.681 1.00 46.53 127 GLY A N 1
ATOM 1025 C CA . GLY A 1 127 ? 4.767 -5.304 10.529 1.00 46.53 127 GLY A CA 1
ATOM 1026 C C . GLY A 1 127 ? 5.463 -4.241 9.705 1.00 46.53 127 GLY A C 1
ATOM 1027 O O . GLY A 1 127 ? 5.387 -3.055 10.018 1.00 46.53 127 GLY A O 1
ATOM 1028 N N . SER A 1 128 ? 6.044 -4.665 8.585 1.00 49.84 128 SER A N 1
ATOM 1029 C CA . SER A 1 128 ? 6.656 -3.823 7.569 1.00 49.84 128 SER A CA 1
ATOM 1030 C C . SER A 1 128 ? 5.649 -3.024 6.762 1.00 49.84 128 SER A C 1
ATOM 1032 O O . SER A 1 128 ? 5.876 -1.837 6.543 1.00 49.84 128 SER A O 1
ATOM 1034 N N . ALA A 1 129 ? 4.533 -3.638 6.359 1.00 55.47 129 ALA A N 1
ATOM 1035 C CA . ALA A 1 129 ? 3.463 -2.930 5.672 1.00 55.47 129 ALA A CA 1
ATOM 1036 C C . ALA A 1 129 ? 2.895 -1.840 6.589 1.00 55.47 129 ALA A C 1
ATOM 1038 O O . ALA A 1 129 ? 2.778 -0.696 6.170 1.00 55.47 129 ALA A O 1
ATOM 1039 N N . GLY A 1 130 ? 2.665 -2.140 7.874 1.00 59.41 130 GLY A N 1
ATOM 1040 C CA . GLY A 1 130 ? 2.186 -1.149 8.839 1.00 59.41 130 GLY A CA 1
ATOM 1041 C C . GLY A 1 130 ? 3.145 0.037 8.974 1.00 59.41 130 GLY A C 1
ATOM 1042 O O . GLY A 1 130 ? 2.743 1.187 8.812 1.00 59.41 130 GLY A O 1
ATOM 1043 N N . LEU A 1 131 ? 4.432 -0.228 9.209 1.00 68.00 131 LEU A N 1
ATOM 1044 C CA . LEU A 1 131 ? 5.450 0.821 9.360 1.00 68.00 131 LEU A CA 1
ATOM 1045 C C . LEU A 1 131 ? 5.726 1.592 8.059 1.00 68.00 131 LEU A C 1
ATOM 1047 O O . LEU A 1 131 ? 5.921 2.810 8.100 1.00 68.00 131 LEU A O 1
ATOM 1051 N N . GLY A 1 132 ? 5.714 0.906 6.914 1.00 65.94 132 GLY A N 1
ATOM 1052 C CA . GLY A 1 132 ? 5.844 1.498 5.584 1.00 65.94 132 GLY A CA 1
ATOM 1053 C C . GLY A 1 132 ? 4.680 2.432 5.269 1.00 65.94 132 GLY A C 1
ATOM 1054 O O . GLY A 1 132 ? 4.913 3.579 4.885 1.00 65.94 132 GLY A O 1
ATOM 1055 N N . VAL A 1 133 ? 3.443 1.993 5.537 1.00 68.94 133 VAL A N 1
ATOM 1056 C CA . VAL A 1 133 ? 2.228 2.818 5.431 1.00 68.94 133 VAL A CA 1
ATOM 1057 C C . VAL A 1 133 ? 2.367 4.076 6.264 1.00 68.94 133 VAL A C 1
ATOM 1059 O O . VAL A 1 133 ? 2.187 5.174 5.745 1.00 68.94 133 VAL A O 1
ATOM 1062 N N . LEU A 1 134 ? 2.709 3.943 7.548 1.00 68.56 134 LEU A N 1
ATOM 1063 C CA . LEU A 1 134 ? 2.784 5.100 8.435 1.00 68.56 134 LEU A CA 1
ATOM 1064 C C . LEU A 1 134 ? 3.896 6.070 8.024 1.00 68.56 134 LEU A C 1
ATOM 1066 O O . LEU A 1 134 ? 3.685 7.281 8.040 1.00 68.56 134 LEU A O 1
ATOM 1070 N N . SER A 1 135 ? 5.060 5.555 7.625 1.00 70.94 135 SER A N 1
ATOM 1071 C CA . SER A 1 135 ? 6.183 6.385 7.176 1.00 70.94 135 SER A CA 1
ATOM 1072 C C . SER A 1 135 ? 5.831 7.165 5.912 1.00 70.94 135 SER A C 1
ATOM 1074 O O . SER A 1 135 ? 6.032 8.379 5.868 1.00 70.94 135 SER A O 1
ATOM 1076 N N . MET A 1 136 ? 5.244 6.492 4.920 1.00 71.06 136 MET A N 1
ATOM 1077 C CA . MET A 1 136 ? 4.799 7.120 3.676 1.00 71.06 136 MET A CA 1
ATOM 1078 C C . MET A 1 136 ? 3.683 8.137 3.936 1.00 71.06 136 MET A C 1
ATOM 1080 O O . MET A 1 136 ? 3.699 9.233 3.380 1.00 71.06 136 MET A O 1
ATOM 1084 N N . ALA A 1 137 ? 2.763 7.825 4.850 1.00 68.44 137 ALA A N 1
ATOM 1085 C CA . ALA A 1 137 ? 1.661 8.705 5.201 1.00 68.44 137 ALA A CA 1
ATOM 1086 C C . ALA A 1 137 ? 2.106 9.984 5.918 1.00 68.44 137 ALA A C 1
ATOM 1088 O O . ALA A 1 137 ? 1.646 11.074 5.578 1.00 68.44 137 ALA A O 1
ATOM 1089 N N . VAL A 1 138 ? 3.032 9.880 6.880 1.00 68.69 138 VAL A N 1
ATOM 1090 C CA . VAL A 1 138 ? 3.607 11.057 7.550 1.00 68.69 138 VAL A CA 1
ATOM 1091 C C . VAL A 1 138 ? 4.318 11.948 6.533 1.00 68.69 138 VAL A C 1
ATOM 1093 O O . VAL A 1 138 ? 4.116 13.160 6.541 1.00 68.69 138 VAL A O 1
ATOM 1096 N N . GLN A 1 139 ? 5.106 11.364 5.625 1.00 70.06 139 GLN A N 1
ATOM 1097 C CA . GLN A 1 139 ? 5.821 12.127 4.598 1.00 70.06 139 GLN A CA 1
ATOM 1098 C C . GLN A 1 139 ? 4.870 12.834 3.623 1.00 70.06 139 GLN A C 1
ATOM 1100 O O . GLN A 1 139 ? 5.049 14.025 3.354 1.00 70.06 139 GLN A O 1
ATOM 1105 N N . ALA A 1 140 ? 3.842 12.129 3.141 1.00 64.62 140 ALA A N 1
ATOM 1106 C CA . ALA A 1 140 ? 2.836 12.680 2.236 1.00 64.62 140 ALA A CA 1
ATOM 1107 C C . ALA A 1 140 ? 2.117 13.886 2.868 1.00 64.62 140 ALA A C 1
ATOM 1109 O O . ALA A 1 140 ? 2.043 14.966 2.279 1.00 64.62 140 ALA A O 1
ATOM 1110 N N . VAL A 1 141 ? 1.670 13.746 4.118 1.00 64.94 141 VAL A N 1
ATOM 1111 C CA . VAL A 1 141 ? 0.906 14.791 4.818 1.00 64.94 141 VAL A CA 1
ATOM 1112 C C . VAL A 1 141 ? 1.765 15.996 5.186 1.00 64.94 141 VAL A C 1
ATOM 1114 O O . VAL A 1 141 ? 1.295 17.130 5.053 1.00 64.94 141 VAL A O 1
ATOM 1117 N N . SER A 1 142 ? 3.014 15.785 5.612 1.00 66.75 142 SER A N 1
ATOM 1118 C CA . SER A 1 142 ? 3.931 16.884 5.940 1.00 66.75 142 SER A CA 1
ATOM 1119 C C . SER A 1 142 ? 4.206 17.780 4.728 1.00 66.75 142 SER A C 1
ATOM 1121 O O . SER A 1 142 ? 4.285 18.999 4.879 1.00 66.75 142 SER A O 1
ATOM 1123 N N . ARG A 1 143 ? 4.255 17.213 3.513 1.00 65.81 143 ARG A N 1
ATOM 1124 C CA . ARG A 1 143 ? 4.369 17.994 2.271 1.00 65.81 143 ARG A CA 1
ATOM 1125 C C . ARG A 1 143 ? 3.065 18.691 1.886 1.00 65.81 143 ARG A C 1
ATOM 1127 O O . ARG A 1 143 ? 3.089 19.892 1.638 1.00 65.81 143 ARG A O 1
ATOM 1134 N N . MET A 1 144 ? 1.935 17.978 1.879 1.00 59.75 144 MET A N 1
ATOM 1135 C CA . MET A 1 144 ? 0.634 18.554 1.491 1.00 59.75 144 MET A CA 1
ATOM 1136 C C . MET A 1 144 ? 0.188 19.696 2.411 1.00 59.75 144 MET A C 1
ATOM 1138 O O . MET A 1 144 ? -0.437 20.653 1.965 1.00 59.75 144 MET A O 1
ATOM 1142 N N . SER A 1 145 ? 0.496 19.590 3.705 1.00 54.47 145 SER A N 1
ATOM 1143 C CA . SER A 1 145 ? 0.023 20.535 4.722 1.00 54.47 145 SER A CA 1
ATOM 1144 C C . SER A 1 145 ? 1.015 21.670 4.997 1.00 54.47 145 SER A C 1
ATOM 1146 O O . SER A 1 145 ? 0.698 22.569 5.773 1.00 54.47 145 SER A O 1
ATOM 1148 N N . GLY A 1 146 ? 2.240 21.593 4.454 1.00 51.50 146 GLY A N 1
ATOM 1149 C CA . GLY A 1 146 ? 3.364 22.463 4.832 1.00 51.50 146 GLY A CA 1
ATOM 1150 C C . GLY A 1 146 ? 3.742 22.383 6.320 1.00 51.50 146 GLY A C 1
ATOM 1151 O O . GLY A 1 146 ? 4.472 23.231 6.830 1.00 51.50 146 GLY A O 1
ATOM 1152 N N . ALA A 1 147 ? 3.212 21.392 7.039 1.00 48.69 147 ALA A N 1
ATOM 1153 C CA . ALA A 1 147 ? 3.353 21.252 8.476 1.00 48.69 147 ALA A CA 1
ATOM 1154 C C . ALA A 1 147 ? 4.579 20.393 8.803 1.00 48.69 147 ALA A C 1
ATOM 1156 O O . ALA A 1 147 ? 4.737 19.293 8.281 1.00 48.69 147 ALA A O 1
ATOM 1157 N N . SER A 1 148 ? 5.410 20.861 9.738 1.00 51.16 148 SER A N 1
ATOM 1158 C CA . SER A 1 148 ? 6.537 20.113 10.319 1.00 51.16 148 SER A CA 1
ATOM 1159 C C . SER A 1 148 ? 6.049 19.018 11.287 1.00 51.16 148 SER A C 1
ATOM 1161 O O . SER A 1 148 ? 6.445 18.969 12.454 1.00 51.16 148 SER A O 1
ATOM 1163 N N . GLY A 1 149 ? 5.130 18.163 10.835 1.00 52.44 149 GLY A N 1
ATOM 1164 C CA . GLY A 1 149 ? 4.655 17.015 11.596 1.00 52.44 149 GLY A CA 1
ATOM 1165 C C . GLY A 1 149 ? 5.718 15.923 11.628 1.00 52.44 149 GLY A C 1
ATOM 1166 O O . GLY A 1 149 ? 6.167 15.456 10.584 1.00 52.44 149 GLY A O 1
ATOM 1167 N N . THR A 1 150 ? 6.131 15.507 12.822 1.00 59.00 150 THR A N 1
ATOM 1168 C CA . THR A 1 150 ? 6.990 14.332 13.008 1.00 59.00 150 THR A CA 1
ATOM 1169 C C . THR A 1 150 ? 6.127 13.113 13.324 1.00 59.00 150 THR A C 1
ATOM 1171 O O . THR A 1 150 ? 5.053 13.245 13.914 1.00 59.00 150 THR A O 1
ATOM 1174 N N . ALA A 1 151 ? 6.598 11.912 12.974 1.00 57.72 151 ALA A N 1
ATOM 1175 C CA . ALA A 1 151 ? 5.924 10.650 13.306 1.00 57.72 151 ALA A CA 1
ATOM 1176 C C . ALA A 1 151 ? 5.590 10.530 14.809 1.00 57.72 151 ALA A C 1
ATOM 1178 O O . ALA A 1 151 ? 4.530 10.018 15.166 1.00 57.72 151 ALA A O 1
ATOM 1179 N N . SER A 1 152 ? 6.432 11.110 15.671 1.00 55.59 152 SER A N 1
ATOM 1180 C CA . SER A 1 152 ? 6.234 11.177 17.125 1.00 55.59 152 SER A CA 1
ATOM 1181 C C . SER A 1 152 ? 4.937 11.900 17.530 1.00 55.59 152 SER A C 1
ATOM 1183 O O . SER A 1 152 ? 4.248 11.478 18.457 1.00 55.59 152 SER A O 1
ATOM 1185 N N . ASN A 1 153 ? 4.536 12.931 16.777 1.00 62.06 153 ASN A N 1
ATOM 1186 C CA . ASN A 1 153 ? 3.326 13.718 17.045 1.00 62.06 153 ASN A CA 1
ATOM 1187 C C . ASN A 1 153 ? 2.040 13.077 16.490 1.00 62.06 153 ASN A C 1
ATOM 1189 O O . ASN A 1 153 ? 0.949 13.608 16.704 1.00 62.06 153 ASN A O 1
ATOM 1193 N N . SER A 1 154 ? 2.147 11.963 15.759 1.00 68.94 154 SER A N 1
ATOM 1194 C CA . SER A 1 154 ? 0.983 11.264 15.206 1.00 68.94 154 SER A CA 1
ATOM 1195 C C . SER A 1 154 ? 0.122 10.634 16.304 1.00 68.94 154 SER A C 1
ATOM 1197 O O . SER A 1 154 ? 0.600 10.323 17.394 1.00 68.94 154 SER A O 1
ATOM 1199 N N . GLN A 1 155 ? -1.149 10.371 16.018 1.00 82.44 155 GLN A N 1
ATOM 1200 C CA . GLN A 1 155 ? -2.029 9.582 16.889 1.00 82.44 155 GLN A CA 1
ATOM 1201 C C . GLN A 1 155 ? -2.088 8.107 16.443 1.00 82.44 155 GLN A C 1
ATOM 1203 O O . GLN A 1 155 ? -3.153 7.493 16.426 1.00 82.44 155 GLN A O 1
ATOM 1208 N N . PHE A 1 156 ? -0.947 7.531 16.048 1.00 86.94 156 PHE A N 1
ATOM 1209 C CA . PHE A 1 156 ? -0.872 6.150 15.554 1.00 86.94 156 PHE A CA 1
ATOM 1210 C C . PHE A 1 156 ? -0.461 5.177 16.659 1.00 86.94 156 PHE A C 1
ATOM 1212 O O . PHE A 1 156 ? 0.529 5.405 17.343 1.00 86.94 156 PHE A O 1
ATOM 1219 N N . PHE A 1 157 ? -1.206 4.092 16.836 1.00 87.69 157 PHE A N 1
ATOM 1220 C CA . PHE A 1 157 ? -1.002 3.106 17.895 1.00 87.69 157 PHE A CA 1
ATOM 1221 C C . PHE A 1 157 ? -0.627 1.770 17.266 1.00 87.69 157 PHE A C 1
ATOM 1223 O O . PHE A 1 157 ? -1.434 1.163 16.567 1.00 87.69 157 PHE A O 1
ATOM 1230 N N . LEU A 1 158 ? 0.602 1.325 17.504 1.00 87.31 158 LEU A N 1
ATOM 1231 C CA . LEU A 1 158 ? 1.131 0.080 16.961 1.00 87.31 158 LEU A CA 1
ATOM 1232 C C . LEU A 1 158 ? 0.873 -1.080 17.917 1.00 87.31 158 LEU A C 1
ATOM 1234 O O . LEU A 1 158 ? 1.195 -0.979 19.098 1.00 87.31 158 LEU A O 1
ATOM 1238 N N . ILE A 1 159 ? 0.334 -2.185 17.413 1.00 86.56 159 ILE A N 1
ATOM 1239 C CA . ILE A 1 159 ? 0.087 -3.399 18.196 1.00 86.56 159 ILE A CA 1
ATOM 1240 C C . ILE A 1 159 ? 0.813 -4.555 17.522 1.00 86.56 159 ILE A C 1
ATOM 1242 O O . ILE A 1 159 ? 0.633 -4.776 16.327 1.00 86.56 159 ILE A O 1
ATOM 1246 N N . ASP A 1 160 ? 1.636 -5.284 18.271 1.00 83.00 160 ASP A N 1
ATOM 1247 C CA . ASP A 1 160 ? 2.280 -6.513 17.813 1.00 83.00 160 ASP A CA 1
ATOM 1248 C C . ASP A 1 160 ? 1.706 -7.749 18.531 1.00 83.00 160 ASP A C 1
ATOM 1250 O O . ASP A 1 160 ? 0.715 -7.672 19.260 1.00 83.00 160 ASP A O 1
ATOM 1254 N N . LYS A 1 161 ? 2.337 -8.914 18.341 1.00 79.94 161 LYS A N 1
ATOM 1255 C CA . LYS A 1 161 ? 1.940 -10.170 19.007 1.00 79.94 161 LYS A CA 1
ATOM 1256 C C . LYS A 1 161 ? 1.950 -10.097 20.540 1.00 79.94 161 LYS A C 1
ATOM 1258 O O . LYS A 1 161 ? 1.343 -10.933 21.200 1.00 79.94 161 LYS A O 1
ATOM 1263 N N . ASN A 1 162 ? 2.673 -9.133 21.096 1.00 83.94 162 ASN A N 1
ATOM 1264 C CA . ASN A 1 162 ? 2.830 -8.890 22.517 1.00 83.94 162 ASN A CA 1
ATOM 1265 C C . ASN A 1 162 ? 2.045 -7.639 22.967 1.00 83.94 162 ASN A C 1
ATOM 1267 O O . ASN A 1 162 ? 2.352 -7.107 24.034 1.00 83.94 162 ASN A O 1
ATOM 1271 N N . GLY A 1 163 ? 1.103 -7.130 22.162 1.00 87.38 163 GLY A N 1
ATOM 1272 C CA . GLY A 1 163 ? 0.242 -5.988 22.480 1.00 87.38 163 GLY A CA 1
ATOM 1273 C C . GLY A 1 163 ? 0.784 -4.626 22.024 1.00 87.38 163 GLY A C 1
ATOM 1274 O O . GLY A 1 163 ? 1.612 -4.533 21.120 1.00 87.38 163 GLY A O 1
ATOM 1275 N N . LEU A 1 164 ? 0.282 -3.547 22.631 1.00 89.69 164 LEU A N 1
ATOM 1276 C CA . LEU A 1 164 ? 0.668 -2.168 22.316 1.00 89.69 164 LEU A CA 1
ATOM 1277 C C . LEU A 1 164 ? 2.186 -1.971 22.424 1.00 89.69 164 LEU A C 1
ATOM 1279 O O . LEU A 1 164 ? 2.811 -2.373 23.407 1.00 89.69 164 LEU A O 1
ATOM 1283 N N . VAL A 1 165 ? 2.770 -1.321 21.422 1.00 86.81 165 VAL A N 1
ATOM 1284 C CA . VAL A 1 165 ? 4.195 -0.993 21.359 1.00 86.81 165 VAL A CA 1
ATOM 1285 C C . VAL A 1 165 ? 4.432 0.416 21.903 1.00 86.81 165 VAL A C 1
ATOM 1287 O O . VAL A 1 165 ? 3.960 1.411 21.343 1.00 86.81 165 VAL A O 1
ATOM 1290 N N . THR A 1 166 ? 5.202 0.503 22.984 1.00 88.00 166 THR A N 1
ATOM 1291 C CA . THR A 1 166 ? 5.588 1.761 23.631 1.00 88.00 166 THR A CA 1
ATOM 1292 C C . THR A 1 166 ? 7.106 1.930 23.670 1.00 88.00 166 THR A C 1
ATOM 1294 O O . THR A 1 166 ? 7.867 1.031 23.311 1.00 88.00 166 THR A O 1
ATOM 1297 N N . THR A 1 167 ? 7.569 3.095 24.123 1.00 86.31 167 THR A N 1
ATOM 1298 C CA . THR A 1 167 ? 9.001 3.374 24.321 1.00 86.31 167 THR A CA 1
ATOM 1299 C C . THR A 1 167 ? 9.651 2.509 25.408 1.00 86.31 167 THR A C 1
ATOM 1301 O O . THR A 1 167 ? 10.871 2.515 25.527 1.00 86.31 167 THR A O 1
ATOM 1304 N N . GLU A 1 168 ? 8.865 1.784 26.214 1.00 88.31 168 GLU A N 1
ATOM 1305 C CA . GLU A 1 168 ? 9.363 0.841 27.228 1.00 88.31 168 GLU A CA 1
ATOM 1306 C C . GLU A 1 168 ? 9.662 -0.558 26.649 1.00 88.31 168 GLU A C 1
ATOM 1308 O O . GLU A 1 168 ? 10.279 -1.383 27.329 1.00 88.31 168 GLU A O 1
ATOM 1313 N N . ARG A 1 169 ? 9.277 -0.830 25.389 1.00 86.06 169 ARG A N 1
ATOM 1314 C CA . ARG A 1 169 ? 9.521 -2.107 24.702 1.00 86.06 169 ARG A CA 1
ATOM 1315 C C . ARG A 1 169 ? 11.018 -2.392 24.597 1.00 86.06 169 ARG A C 1
ATOM 1317 O O . ARG A 1 169 ? 11.779 -1.648 23.979 1.00 86.06 169 ARG A O 1
ATOM 1324 N N . SER A 1 170 ? 11.438 -3.534 25.133 1.00 81.56 170 SER A N 1
ATOM 1325 C CA . SER A 1 170 ? 12.793 -4.052 24.909 1.00 81.56 170 SER A CA 1
ATOM 1326 C C . SER A 1 170 ? 12.936 -4.642 23.501 1.00 81.56 170 SER A C 1
ATOM 1328 O O . SER A 1 170 ? 12.014 -5.278 22.996 1.00 81.56 170 SER A O 1
ATOM 1330 N N . ASN A 1 171 ? 14.106 -4.456 22.876 1.00 73.88 171 ASN A N 1
ATOM 1331 C CA . ASN A 1 171 ? 14.429 -4.951 21.526 1.00 73.88 171 ASN A CA 1
ATOM 1332 C C . ASN A 1 171 ? 13.459 -4.479 20.431 1.00 73.88 171 ASN A C 1
ATOM 1334 O O . ASN A 1 171 ? 13.081 -5.252 19.551 1.00 73.88 171 ASN A O 1
ATOM 1338 N N . LEU A 1 172 ? 13.053 -3.212 20.493 1.00 71.69 172 LEU A N 1
ATOM 1339 C CA . LEU A 1 172 ? 12.208 -2.624 19.467 1.00 71.69 172 LEU A CA 1
ATOM 1340 C C . LEU A 1 172 ? 12.955 -2.527 18.129 1.00 71.69 172 LEU A C 1
ATOM 1342 O O . LEU A 1 172 ? 14.118 -2.122 18.083 1.00 71.69 172 LEU A O 1
ATOM 1346 N N . ASP A 1 173 ? 12.267 -2.868 17.041 1.00 69.62 173 ASP A N 1
ATOM 1347 C CA . ASP A 1 173 ? 12.772 -2.651 15.688 1.00 69.62 173 ASP A CA 1
ATOM 1348 C C . ASP A 1 173 ? 13.075 -1.153 15.482 1.00 69.62 173 ASP A C 1
ATOM 1350 O O . ASP A 1 173 ? 12.195 -0.327 15.755 1.00 69.62 173 ASP A O 1
ATOM 1354 N N . PRO A 1 174 ? 14.271 -0.766 14.995 1.00 68.12 174 PRO A N 1
ATOM 1355 C CA . PRO A 1 174 ? 14.592 0.628 14.694 1.00 68.12 174 PRO A CA 1
ATOM 1356 C C . PRO A 1 174 ? 13.533 1.347 13.844 1.00 68.12 174 PRO A C 1
ATOM 1358 O O . PRO A 1 174 ? 13.313 2.541 14.039 1.00 68.12 174 PRO A O 1
ATOM 1361 N N . ALA A 1 175 ? 12.845 0.635 12.946 1.00 65.75 175 ALA A N 1
ATOM 1362 C CA . ALA A 1 175 ? 11.772 1.189 12.122 1.00 65.75 175 ALA A CA 1
ATOM 1363 C C . ALA A 1 175 ? 10.479 1.479 12.912 1.00 65.75 175 ALA A C 1
ATOM 1365 O O . ALA A 1 175 ? 9.704 2.347 12.517 1.00 65.75 175 ALA A O 1
ATOM 1366 N N . ALA A 1 176 ? 10.248 0.794 14.036 1.00 70.31 176 ALA A N 1
ATOM 1367 C CA . ALA A 1 176 ? 9.090 0.999 14.908 1.00 70.31 176 ALA A CA 1
ATOM 1368 C C . ALA A 1 176 ? 9.313 2.091 15.968 1.00 70.31 176 ALA A C 1
ATOM 1370 O O . ALA A 1 176 ? 8.345 2.673 16.461 1.00 70.31 176 ALA A O 1
ATOM 1371 N N . VAL A 1 177 ? 10.574 2.416 16.287 1.00 76.06 177 VAL A N 1
ATOM 1372 C CA . VAL A 1 177 ? 10.950 3.451 17.272 1.00 76.06 177 VAL A CA 1
ATOM 1373 C C . VAL A 1 177 ? 10.225 4.791 17.056 1.00 76.06 177 VAL A C 1
ATOM 1375 O O . VAL A 1 177 ? 9.698 5.317 18.036 1.00 76.06 177 VAL A O 1
ATOM 1378 N N . PRO A 1 178 ? 10.114 5.350 15.831 1.00 74.50 178 PRO A N 1
ATOM 1379 C CA . PRO A 1 178 ? 9.460 6.648 15.619 1.00 74.50 178 PRO A CA 1
ATOM 1380 C C . PRO A 1 178 ? 7.956 6.672 15.925 1.00 74.50 178 PRO A C 1
ATOM 1382 O O . PRO A 1 178 ? 7.377 7.751 16.051 1.00 74.50 178 PRO A O 1
ATOM 1385 N N . PHE A 1 179 ? 7.323 5.501 16.006 1.00 76.19 179 PHE A N 1
ATOM 1386 C CA . PHE A 1 179 ? 5.883 5.333 16.205 1.00 76.19 179 PHE A CA 1
ATOM 1387 C C . PHE A 1 179 ? 5.534 4.764 17.586 1.00 76.19 179 PHE A C 1
ATOM 1389 O O . PHE A 1 179 ? 4.359 4.738 17.959 1.00 76.19 179 PHE A O 1
ATOM 1396 N N . ALA A 1 180 ? 6.536 4.326 18.353 1.00 82.62 180 ALA A N 1
ATOM 1397 C CA . ALA A 1 180 ? 6.356 3.844 19.712 1.00 82.62 180 ALA A CA 1
ATOM 1398 C C . ALA A 1 180 ? 5.805 4.959 20.604 1.00 82.62 180 ALA A C 1
ATOM 1400 O O . ALA A 1 180 ? 6.349 6.065 20.667 1.00 82.62 180 ALA A O 1
ATOM 1401 N N . LYS A 1 181 ? 4.705 4.676 21.305 1.00 83.31 181 LYS A N 1
ATOM 1402 C CA . LYS A 1 181 ? 4.070 5.670 22.173 1.00 83.31 181 LYS A CA 1
ATOM 1403 C C . LYS A 1 181 ? 4.810 5.796 23.492 1.00 83.31 181 LYS A C 1
ATOM 1405 O O . LYS A 1 181 ? 5.217 4.796 24.066 1.00 83.31 181 LYS A O 1
ATOM 1410 N N . ASN A 1 182 ? 4.948 7.011 24.007 1.00 83.69 182 ASN A N 1
ATOM 1411 C CA . ASN A 1 182 ? 5.355 7.185 25.392 1.00 83.69 182 ASN A CA 1
ATOM 1412 C C . ASN A 1 182 ? 4.158 6.816 26.286 1.00 83.69 182 ASN A C 1
ATOM 1414 O O . ASN A 1 182 ? 3.094 7.417 26.116 1.00 83.69 182 ASN A O 1
ATOM 1418 N N . PRO A 1 183 ? 4.285 5.875 27.239 1.00 82.44 183 PRO A N 1
ATOM 1419 C CA . PRO A 1 183 ? 3.183 5.509 28.134 1.00 82.44 183 PRO A CA 1
ATOM 1420 C C . PRO A 1 183 ? 2.600 6.697 28.908 1.00 82.44 183 PRO A C 1
ATOM 1422 O O . PRO A 1 183 ? 1.425 6.697 29.264 1.00 82.44 183 PRO A O 1
ATOM 1425 N N . ARG A 1 184 ? 3.398 7.750 29.132 1.00 80.94 184 ARG A N 1
ATOM 1426 C CA . ARG A 1 184 ? 2.942 8.987 29.788 1.00 80.94 184 ARG A CA 1
ATOM 1427 C C . ARG A 1 184 ? 1.984 9.810 28.930 1.00 80.94 184 ARG A C 1
ATOM 1429 O O . ARG A 1 184 ? 1.158 10.526 29.482 1.00 80.94 184 ARG A O 1
ATOM 1436 N N . ASP A 1 185 ? 2.084 9.689 27.609 1.00 80.38 185 ASP A N 1
ATOM 1437 C CA . ASP A 1 185 ? 1.252 10.428 26.654 1.00 80.38 185 ASP A CA 1
ATOM 1438 C C . ASP A 1 185 ? -0.050 9.677 26.330 1.00 80.38 185 ASP A C 1
ATOM 1440 O O . ASP A 1 185 ? -0.942 10.217 25.674 1.00 80.38 185 ASP A O 1
ATOM 1444 N N . VAL A 1 186 ? -0.175 8.426 26.789 1.00 78.06 186 VAL A N 1
ATOM 1445 C CA . VAL A 1 186 ? -1.329 7.560 26.535 1.00 78.06 186 VAL A CA 1
ATOM 1446 C C . VAL A 1 186 ? -1.927 7.098 27.859 1.00 78.06 186 VAL A C 1
ATOM 1448 O O . VAL A 1 186 ? -1.754 5.967 28.306 1.00 78.06 186 VAL A O 1
ATOM 1451 N N . GLU A 1 187 ? -2.655 8.009 28.501 1.00 77.12 187 GLU A N 1
ATOM 1452 C CA . GLU A 1 187 ? -3.232 7.784 29.824 1.00 77.12 187 GLU A CA 1
ATOM 1453 C C . GLU A 1 187 ? -4.110 6.522 29.859 1.00 77.12 187 GLU A C 1
ATOM 1455 O O . GLU A 1 187 ? -5.099 6.415 29.134 1.00 77.12 187 GLU A O 1
ATOM 1460 N N . GLY A 1 188 ? -3.774 5.570 30.733 1.00 81.81 188 GLY A N 1
ATOM 1461 C CA . GLY A 1 188 ? -4.535 4.335 30.936 1.00 81.81 188 GLY A CA 1
ATOM 1462 C C . GLY A 1 188 ? -4.245 3.209 29.939 1.00 81.81 188 GLY A C 1
ATOM 1463 O O . GLY A 1 188 ? -4.959 2.210 29.972 1.00 81.81 188 GLY A O 1
ATOM 1464 N N . LEU A 1 189 ? -3.229 3.345 29.081 1.00 89.50 189 LEU A N 1
ATOM 1465 C CA . LEU A 1 189 ? -2.656 2.225 28.332 1.00 89.50 189 LEU A CA 1
ATOM 1466 C C . LEU A 1 189 ? -1.205 2.014 28.753 1.00 89.50 189 LEU A C 1
ATOM 1468 O O . LEU A 1 189 ? -0.451 2.965 28.942 1.00 89.50 189 LEU A O 1
ATOM 1472 N N . THR A 1 190 ? -0.819 0.753 28.889 1.00 91.19 190 THR A N 1
ATOM 1473 C CA . THR A 1 190 ? 0.550 0.352 29.207 1.00 91.19 190 THR A CA 1
ATOM 1474 C C . THR A 1 190 ? 1.156 -0.418 28.049 1.00 91.19 190 THR A C 1
ATOM 1476 O O . THR A 1 190 ? 0.458 -0.888 27.145 1.00 91.19 190 THR A O 1
ATOM 1479 N N . GLU A 1 191 ? 2.472 -0.574 28.105 1.00 90.25 191 GLU A N 1
ATOM 1480 C CA . GLU A 1 191 ? 3.197 -1.533 27.287 1.00 90.25 191 GLU A CA 1
ATOM 1481 C C . GLU A 1 191 ? 2.491 -2.898 27.282 1.00 90.25 191 GLU A C 1
ATOM 1483 O O . GLU A 1 191 ? 2.136 -3.438 28.332 1.00 90.25 191 GLU A O 1
ATOM 1488 N N . GLY A 1 192 ? 2.259 -3.432 26.084 1.00 88.50 192 GLY A N 1
ATOM 1489 C CA . GLY A 1 192 ? 1.625 -4.731 25.892 1.00 88.50 192 GLY A CA 1
ATOM 1490 C C . GLY A 1 192 ? 0.114 -4.795 26.134 1.00 88.50 192 GLY A C 1
ATOM 1491 O O . GLY A 1 192 ? -0.432 -5.896 26.174 1.00 88.50 192 GLY A O 1
ATOM 1492 N N . ALA A 1 193 ? -0.578 -3.654 26.242 1.00 92.44 193 ALA A N 1
ATOM 1493 C CA . ALA A 1 193 ? -2.043 -3.628 26.263 1.00 92.44 193 ALA A CA 1
ATOM 1494 C C . ALA A 1 193 ? -2.638 -4.356 25.042 1.00 92.44 193 ALA A C 1
ATOM 1496 O O . ALA A 1 193 ? -2.135 -4.239 23.919 1.00 92.44 193 ALA A O 1
ATOM 1497 N N . SER A 1 194 ? -3.715 -5.107 25.257 1.00 93.50 194 SER A N 1
ATOM 1498 C CA . SER A 1 194 ? -4.380 -5.892 24.215 1.00 93.50 194 SER A CA 1
ATOM 1499 C C . SER A 1 194 ? -5.087 -5.010 23.181 1.00 93.50 194 SER A C 1
ATOM 1501 O O . SER A 1 194 ? -5.439 -3.859 23.448 1.00 93.50 194 SER A O 1
ATOM 1503 N N . LEU A 1 195 ? -5.361 -5.571 21.997 1.00 93.44 195 LEU A N 1
ATOM 1504 C CA . LEU A 1 195 ? -6.089 -4.875 20.930 1.00 93.44 195 LEU A CA 1
ATOM 1505 C C . LEU A 1 195 ? -7.417 -4.285 21.419 1.00 93.44 195 LEU A C 1
ATOM 1507 O O . LEU A 1 195 ? -7.702 -3.113 21.179 1.00 93.44 195 LEU A O 1
ATOM 1511 N N . ILE A 1 196 ? -8.206 -5.072 22.147 1.00 95.62 196 ILE A N 1
ATOM 1512 C CA . ILE A 1 196 ? -9.507 -4.632 22.651 1.00 95.62 196 ILE A CA 1
ATOM 1513 C C . ILE A 1 196 ? -9.387 -3.484 23.664 1.00 95.62 196 ILE A C 1
ATOM 1515 O O . ILE A 1 196 ? -10.188 -2.549 23.621 1.00 95.62 196 ILE A O 1
ATOM 1519 N N . GLU A 1 197 ? -8.385 -3.509 24.548 1.00 95.06 197 GLU A N 1
ATOM 1520 C CA . GLU A 1 197 ? -8.125 -2.422 25.504 1.00 95.06 197 GLU A CA 1
ATOM 1521 C C . GLU A 1 197 ? -7.749 -1.133 24.774 1.00 95.06 197 GLU A C 1
ATOM 1523 O O . GLU A 1 197 ? -8.311 -0.070 25.059 1.00 95.06 197 GLU A O 1
ATOM 1528 N N . VAL A 1 198 ? -6.862 -1.237 23.780 1.00 94.00 198 VAL A N 1
ATOM 1529 C CA . VAL A 1 198 ? -6.451 -0.097 22.957 1.00 94.00 198 VAL A CA 1
ATOM 1530 C C . VAL A 1 198 ? -7.646 0.471 22.195 1.00 94.00 198 VAL A C 1
ATOM 1532 O O . VAL A 1 198 ? -7.885 1.674 22.273 1.00 94.00 198 VAL A O 1
ATOM 1535 N N . VAL A 1 199 ? -8.449 -0.355 21.516 1.00 95.44 199 VAL A N 1
ATOM 1536 C CA . VAL A 1 199 ? -9.617 0.116 20.747 1.00 95.44 199 VAL A CA 1
ATOM 1537 C C . VAL A 1 199 ? -10.648 0.786 21.657 1.00 95.44 199 VAL A C 1
ATOM 1539 O O . VAL A 1 199 ? -11.087 1.897 21.352 1.00 95.44 199 VAL A O 1
ATOM 1542 N N . LYS A 1 200 ? -10.979 0.186 22.809 1.00 95.75 200 LYS A N 1
ATOM 1543 C CA . LYS A 1 200 ? -11.927 0.769 23.779 1.00 95.75 200 LYS A CA 1
ATOM 1544 C C . LYS A 1 200 ? -11.453 2.112 24.332 1.00 95.75 200 LYS A C 1
ATOM 1546 O O . LYS A 1 200 ? -12.271 3.007 24.550 1.00 95.75 200 LYS A O 1
ATOM 1551 N N . LYS A 1 201 ? -10.148 2.257 24.579 1.00 94.56 201 LYS A N 1
ATOM 1552 C CA . LYS A 1 201 ? -9.580 3.467 25.182 1.00 94.56 201 LYS A CA 1
ATOM 1553 C C . LYS A 1 201 ? -9.323 4.572 24.162 1.00 94.56 201 LYS A C 1
ATOM 1555 O O . LYS A 1 201 ? -9.687 5.722 24.398 1.00 94.56 201 LYS A O 1
ATOM 1560 N N . VAL A 1 202 ? -8.706 4.230 23.033 1.00 92.56 202 VAL A N 1
ATOM 1561 C CA . VAL A 1 202 ? -8.356 5.174 21.964 1.00 92.56 202 VAL A CA 1
ATOM 1562 C C . VAL A 1 202 ? -9.608 5.640 21.230 1.00 92.56 202 VAL A C 1
ATOM 1564 O O . VAL A 1 202 ? -9.694 6.830 20.899 1.00 92.56 202 VAL A O 1
ATOM 1567 N N . LYS A 1 203 ? -10.574 4.731 21.022 1.00 95.25 203 LYS A N 1
ATOM 1568 C CA . LYS A 1 203 ? -11.762 4.923 20.177 1.00 95.25 203 LYS A CA 1
ATOM 1569 C C . LYS A 1 203 ? -11.348 5.364 18.767 1.00 95.25 203 LYS A C 1
ATOM 1571 O O . LYS A 1 203 ? -11.571 6.518 18.397 1.00 95.25 203 LYS A O 1
ATOM 1576 N N . PRO A 1 204 ? -10.630 4.508 18.021 1.00 94.62 204 PRO A N 1
ATOM 1577 C CA . PRO A 1 204 ? -9.887 4.915 16.835 1.00 94.62 204 PRO A CA 1
ATOM 1578 C C . PRO A 1 204 ? -10.801 5.295 15.674 1.00 94.62 204 PRO A C 1
ATOM 1580 O O . PRO A 1 204 ? -11.904 4.773 15.541 1.00 94.62 204 PRO A O 1
ATOM 1583 N N . HIS A 1 205 ? -10.321 6.184 14.808 1.00 94.56 205 HIS A N 1
ATOM 1584 C CA . HIS A 1 205 ? -10.999 6.519 13.556 1.00 94.56 205 HIS A CA 1
ATOM 1585 C C . HIS A 1 205 ? -10.758 5.445 12.496 1.00 94.56 205 HIS A C 1
ATOM 1587 O O . HIS A 1 205 ? -11.622 5.213 11.654 1.00 94.56 205 HIS A O 1
ATOM 1593 N N . VAL A 1 206 ? -9.583 4.811 12.542 1.00 95.06 206 VAL A N 1
ATOM 1594 C CA . VAL A 1 206 ? -9.188 3.749 11.621 1.00 95.06 206 VAL A CA 1
ATOM 1595 C C . VAL A 1 206 ? -8.588 2.585 12.400 1.00 95.06 206 VAL A C 1
ATOM 1597 O O . VAL A 1 206 ? -7.719 2.786 13.252 1.00 95.06 206 VAL A O 1
ATOM 1600 N N . LEU A 1 207 ? -9.031 1.377 12.073 1.00 95.38 207 LEU A N 1
ATOM 1601 C CA . LEU A 1 207 ? -8.435 0.120 12.499 1.00 95.38 207 LEU A CA 1
ATOM 1602 C C . LEU A 1 207 ? -7.828 -0.568 11.267 1.00 95.38 207 LEU A C 1
ATOM 1604 O O . LEU A 1 207 ? -8.555 -0.979 10.366 1.00 95.38 207 LEU A O 1
ATOM 1608 N N . LEU A 1 208 ? -6.499 -0.646 11.213 1.00 93.00 208 LEU A N 1
ATOM 1609 C CA . LEU A 1 208 ? -5.734 -1.164 10.078 1.00 93.00 208 LEU A CA 1
ATOM 1610 C C . LEU A 1 208 ? -5.115 -2.512 10.434 1.00 93.00 208 LEU A C 1
ATOM 1612 O O . LEU A 1 208 ? -4.219 -2.572 11.263 1.00 93.00 208 LEU A O 1
ATOM 1616 N N . GLY A 1 209 ? -5.589 -3.581 9.817 1.00 90.44 209 GLY A N 1
ATOM 1617 C CA . GLY A 1 209 ? -5.145 -4.954 9.994 1.00 90.44 209 GLY A CA 1
ATOM 1618 C C . GLY A 1 209 ? -4.207 -5.357 8.879 1.00 90.44 209 GLY A C 1
ATOM 1619 O O . GLY A 1 209 ? -4.572 -5.266 7.709 1.00 90.44 209 GLY A O 1
ATOM 1620 N N . LEU A 1 210 ? -3.002 -5.780 9.239 1.00 82.69 210 LEU A N 1
ATOM 1621 C CA . LEU A 1 210 ? -2.020 -6.267 8.281 1.00 82.69 210 LEU A CA 1
ATOM 1622 C C . LEU A 1 210 ? -1.457 -7.624 8.706 1.00 82.69 210 LEU A C 1
ATOM 1624 O O . LEU A 1 210 ? -0.474 -8.029 8.117 1.00 82.69 210 LEU A O 1
ATOM 1628 N N . SER A 1 211 ? -2.005 -8.255 9.760 1.00 78.44 211 SER A N 1
ATOM 1629 C CA . SER A 1 211 ? -1.433 -9.264 10.683 1.00 78.44 211 SER A CA 1
ATOM 1630 C C . SER A 1 211 ? -1.154 -10.655 10.134 1.00 78.44 211 SER A C 1
ATOM 1632 O O . SER A 1 211 ? -0.482 -11.447 10.797 1.00 78.44 211 SER A O 1
ATOM 1634 N N . GLY A 1 212 ? -1.655 -10.975 8.950 1.00 79.38 212 GLY A N 1
ATOM 1635 C CA . GLY A 1 212 ? -1.624 -12.325 8.402 1.00 79.38 212 GLY A CA 1
ATOM 1636 C C . GLY A 1 212 ? -2.381 -13.346 9.260 1.00 79.38 212 GLY A C 1
ATOM 1637 O O . GLY A 1 212 ? -2.286 -14.542 8.990 1.00 79.38 212 GLY A O 1
ATOM 1638 N N . VAL A 1 213 ? -3.104 -12.908 10.299 1.00 79.31 213 VAL A N 1
ATOM 1639 C CA . VAL A 1 213 ? -3.824 -13.766 11.239 1.00 79.31 213 VAL A CA 1
ATOM 1640 C C . VAL A 1 213 ? -5.315 -13.509 11.088 1.00 79.31 213 VAL A C 1
ATOM 1642 O O . VAL A 1 213 ? -5.831 -12.447 11.440 1.00 79.31 213 VAL A O 1
ATOM 1645 N N . GLY A 1 214 ? -6.010 -14.530 10.594 1.00 85.25 214 GLY A N 1
ATOM 1646 C CA . GLY A 1 214 ? -7.454 -14.487 10.441 1.00 85.25 214 GLY A CA 1
ATOM 1647 C C . GLY A 1 214 ? -8.173 -14.321 11.779 1.00 85.25 214 GLY A C 1
ATOM 1648 O O . GLY A 1 214 ? -7.800 -14.945 12.774 1.00 85.25 214 GLY A O 1
ATOM 1649 N N . GLY A 1 215 ? -9.214 -13.488 11.798 1.00 87.75 215 GLY A N 1
ATOM 1650 C CA . GLY A 1 215 ? -10.105 -13.337 12.954 1.00 87.75 215 GLY A CA 1
ATOM 1651 C C . GLY A 1 215 ? -9.562 -12.501 14.120 1.00 87.75 215 GLY A C 1
ATOM 1652 O O . GLY A 1 215 ? -10.161 -12.516 15.192 1.00 87.75 215 GLY A O 1
ATOM 1653 N N . VAL A 1 216 ? -8.449 -11.773 13.951 1.00 90.56 216 VAL A N 1
ATOM 1654 C CA . VAL A 1 216 ? -7.928 -10.858 14.992 1.00 90.56 216 VAL A CA 1
ATOM 1655 C C . VAL A 1 216 ? -8.891 -9.702 15.277 1.00 90.56 216 VAL A C 1
ATOM 1657 O O . VAL A 1 216 ? -8.939 -9.206 16.404 1.00 90.56 216 VAL A O 1
ATOM 1660 N N . PHE A 1 217 ? -9.680 -9.270 14.290 1.00 95.50 217 PHE A N 1
ATOM 1661 C CA . PHE A 1 217 ? -10.771 -8.316 14.501 1.00 95.50 217 PHE A CA 1
ATOM 1662 C C . PHE A 1 217 ? -12.031 -9.084 14.881 1.00 95.50 217 PHE A C 1
ATOM 1664 O O . PHE A 1 217 ? -12.995 -9.163 14.123 1.00 95.50 217 PHE A O 1
ATOM 1671 N N . ASP A 1 218 ? -11.991 -9.677 16.071 1.00 95.06 218 ASP A N 1
ATOM 1672 C CA . ASP A 1 218 ? -13.100 -10.450 16.604 1.00 95.06 218 ASP A CA 1
ATOM 1673 C C . ASP A 1 218 ? -14.346 -9.587 16.885 1.00 95.06 218 ASP A C 1
ATOM 1675 O O . ASP A 1 218 ? -14.358 -8.354 16.799 1.00 95.06 218 ASP A O 1
ATOM 1679 N N . VAL A 1 219 ? -15.433 -10.257 17.265 1.00 97.06 219 VAL A N 1
ATOM 1680 C CA . VAL A 1 219 ? -16.720 -9.616 17.558 1.00 97.06 219 VAL A CA 1
ATOM 1681 C C . VAL A 1 219 ? -16.607 -8.546 18.652 1.00 97.06 219 VAL A C 1
ATOM 1683 O O . VAL A 1 219 ? -17.343 -7.558 18.608 1.00 97.06 219 VAL A O 1
ATOM 1686 N N . GLU A 1 220 ? -15.732 -8.713 19.646 1.00 97.44 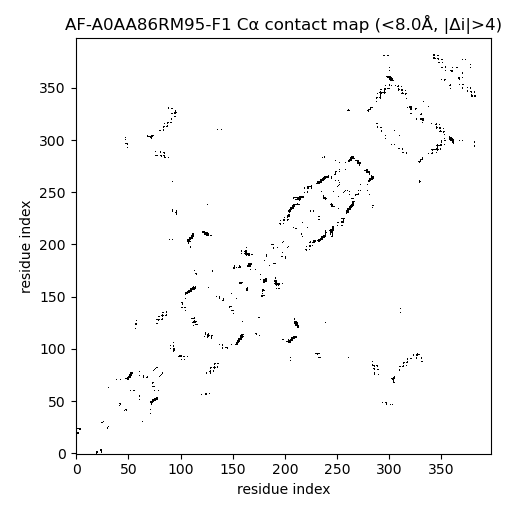220 GLU A N 1
ATOM 1687 C CA . GLU A 1 220 ? -15.571 -7.730 20.720 1.00 97.44 220 GLU A CA 1
ATOM 1688 C C . GLU A 1 220 ? -14.853 -6.476 20.222 1.00 97.44 220 GLU A C 1
ATOM 1690 O O . GLU A 1 220 ? -15.284 -5.361 20.536 1.00 97.44 220 GLU A O 1
ATOM 1695 N N . VAL A 1 221 ? -13.809 -6.646 19.409 1.00 97.19 221 VAL A N 1
ATOM 1696 C CA . VAL A 1 221 ? -13.077 -5.552 18.756 1.00 97.19 221 VAL A CA 1
ATOM 1697 C C . VAL A 1 221 ? -13.994 -4.782 17.812 1.00 97.19 221 VAL A C 1
ATOM 1699 O O . VAL A 1 221 ? -14.068 -3.554 17.895 1.00 97.19 221 VAL A O 1
ATOM 1702 N N . LEU A 1 222 ? -14.758 -5.481 16.970 1.00 97.75 222 LEU A N 1
ATOM 1703 C CA . LEU A 1 222 ? -15.701 -4.858 16.039 1.00 97.75 222 LEU A CA 1
ATOM 1704 C C . LEU A 1 222 ? -16.827 -4.121 16.775 1.00 97.75 222 LEU A C 1
ATOM 1706 O O . LEU A 1 222 ? -17.170 -2.997 16.412 1.00 97.75 222 LEU A O 1
ATOM 1710 N N . LYS A 1 223 ? -17.357 -4.684 17.867 1.00 97.44 223 LYS A N 1
ATOM 1711 C CA . LYS A 1 223 ? -18.319 -3.967 18.721 1.00 97.44 223 LYS A CA 1
ATOM 1712 C C . LYS A 1 223 ? -17.702 -2.730 19.363 1.00 97.44 223 LYS A C 1
ATOM 1714 O O . LYS A 1 223 ? -18.373 -1.707 19.444 1.00 97.44 223 LYS A O 1
ATOM 1719 N N . ALA A 1 224 ? -16.443 -2.791 19.792 1.00 97.00 224 ALA A N 1
ATOM 1720 C CA . ALA A 1 224 ? -15.748 -1.630 20.340 1.00 97.00 224 ALA A CA 1
ATOM 1721 C C . ALA A 1 224 ? -15.521 -0.530 19.285 1.00 97.00 224 ALA A C 1
ATOM 1723 O O . ALA A 1 224 ? -15.527 0.649 19.639 1.00 97.00 224 ALA A O 1
ATOM 1724 N N . MET A 1 225 ? -15.406 -0.880 17.998 1.00 96.62 225 MET A N 1
ATOM 1725 C CA . MET A 1 225 ? -15.341 0.100 16.905 1.00 96.62 225 MET A CA 1
ATOM 1726 C C . MET A 1 225 ? -16.621 0.934 16.749 1.00 96.62 225 MET A C 1
ATOM 1728 O O . MET A 1 225 ? -16.524 2.067 16.280 1.00 96.62 225 MET A O 1
ATOM 1732 N N . ARG A 1 226 ? -17.791 0.453 17.206 1.00 94.81 226 ARG A N 1
ATOM 1733 C CA . ARG A 1 226 ? -19.028 1.269 17.250 1.00 94.81 226 ARG A CA 1
ATOM 1734 C C . ARG A 1 226 ? -18.880 2.514 18.118 1.00 94.81 226 ARG A C 1
ATOM 1736 O O . ARG A 1 226 ? -19.519 3.525 17.865 1.00 94.81 226 ARG A O 1
ATOM 1743 N N . GLU A 1 227 ? -18.022 2.438 19.131 1.00 95.12 227 GLU A N 1
ATOM 1744 C CA . GLU A 1 227 ? -17.763 3.518 20.085 1.00 95.12 227 GLU A CA 1
ATOM 1745 C C . GLU A 1 227 ? -16.667 4.483 19.601 1.00 95.12 227 GLU A C 1
ATOM 1747 O O . GLU A 1 227 ? -16.153 5.283 20.394 1.00 95.12 227 GLU A O 1
ATOM 1752 N N . SER A 1 228 ? -16.273 4.389 18.324 1.00 95.12 228 SER A N 1
ATOM 1753 C CA . SER A 1 228 ? -15.314 5.288 17.686 1.00 95.12 228 SER A CA 1
ATOM 1754 C C . SER A 1 228 ? -15.713 6.756 17.848 1.00 95.12 228 SER A C 1
ATOM 1756 O O . SER A 1 228 ? -16.888 7.112 17.839 1.00 95.12 228 SER A O 1
ATOM 1758 N N . VAL A 1 229 ? -14.718 7.643 17.946 1.00 93.69 229 VAL A N 1
ATOM 1759 C CA . VAL A 1 229 ? -14.957 9.098 17.873 1.00 93.69 229 VAL A CA 1
ATOM 1760 C C . VAL A 1 229 ? -15.162 9.599 16.437 1.00 93.69 229 VAL A C 1
ATOM 1762 O O . VAL A 1 229 ? -15.402 10.788 16.227 1.00 93.69 229 VAL A O 1
ATOM 1765 N N . SER A 1 230 ? -15.014 8.722 15.443 1.00 92.44 230 SER A N 1
ATOM 1766 C CA . SER A 1 230 ? -15.303 9.018 14.044 1.00 92.44 230 SER A CA 1
ATOM 1767 C C . SER A 1 230 ? -16.785 8.824 13.750 1.00 92.44 230 SER A C 1
ATOM 1769 O O . SER A 1 230 ? -17.381 7.838 14.170 1.00 92.44 230 SER A O 1
ATOM 1771 N N . THR A 1 231 ? -17.364 9.726 12.960 1.00 88.06 231 THR A N 1
ATOM 1772 C CA . THR A 1 231 ? -18.726 9.568 12.428 1.00 88.06 231 THR A CA 1
ATOM 1773 C C . THR A 1 231 ? -18.825 8.432 11.413 1.00 88.06 231 THR A C 1
ATOM 1775 O O . THR A 1 231 ? -19.912 7.898 11.216 1.00 88.06 231 THR A O 1
ATOM 1778 N N . LYS A 1 232 ? -17.703 8.075 10.776 1.00 93.44 232 LYS A N 1
ATOM 1779 C CA . LYS A 1 232 ? -17.594 6.998 9.792 1.00 93.44 232 LYS A CA 1
ATOM 1780 C C . LYS A 1 232 ? -16.259 6.268 9.992 1.00 93.44 232 LYS A C 1
ATOM 1782 O O . LYS A 1 232 ? -15.266 6.613 9.339 1.00 93.44 232 LYS A O 1
ATOM 1787 N N . PRO A 1 233 ? -16.161 5.362 10.984 1.00 95.69 233 PRO A N 1
ATOM 1788 C CA . PRO A 1 233 ? -14.918 4.657 11.264 1.00 95.69 233 PRO A CA 1
ATOM 1789 C C . PRO A 1 233 ? -14.538 3.741 10.099 1.00 95.69 233 PRO A C 1
ATOM 1791 O O . PRO A 1 233 ? -15.406 3.191 9.421 1.00 95.69 233 PRO A O 1
ATOM 1794 N N . ALA A 1 234 ? -13.238 3.578 9.874 1.00 96.69 234 ALA A N 1
ATOM 1795 C CA . ALA A 1 234 ? -12.711 2.719 8.823 1.00 96.69 234 ALA A CA 1
ATOM 1796 C C . ALA A 1 234 ? -12.075 1.450 9.407 1.00 96.69 234 ALA A C 1
ATOM 1798 O O . ALA A 1 234 ? -11.325 1.520 10.382 1.00 96.69 234 ALA A O 1
ATOM 1799 N N . ILE A 1 235 ? -12.362 0.299 8.802 1.00 97.38 235 ILE A N 1
ATOM 1800 C CA . ILE A 1 235 ? -11.813 -1.011 9.165 1.00 97.38 235 ILE A CA 1
ATOM 1801 C C . ILE A 1 235 ? -11.175 -1.610 7.917 1.00 97.38 235 ILE A C 1
ATOM 1803 O O . ILE A 1 235 ? -11.858 -1.882 6.931 1.00 97.38 235 ILE A O 1
ATOM 1807 N N . PHE A 1 236 ? -9.854 -1.756 7.941 1.00 95.81 236 PHE A N 1
ATOM 1808 C CA . PHE A 1 236 ? -9.067 -2.261 6.820 1.00 95.81 236 PHE A CA 1
ATOM 1809 C C . PHE A 1 236 ? -8.521 -3.643 7.201 1.00 95.81 236 PHE A C 1
ATOM 1811 O O . PHE A 1 236 ? -7.632 -3.720 8.038 1.00 95.81 236 PHE A O 1
ATOM 1818 N N . ALA A 1 237 ? -9.047 -4.724 6.628 1.00 94.25 237 ALA A N 1
ATOM 1819 C CA . ALA A 1 237 ? -8.608 -6.109 6.843 1.00 94.25 237 ALA A CA 1
ATOM 1820 C C . ALA A 1 237 ? -7.724 -6.572 5.669 1.00 94.25 237 ALA A C 1
ATOM 1822 O O . ALA A 1 237 ? -8.176 -7.250 4.741 1.00 94.25 237 ALA A O 1
ATOM 1823 N N . MET A 1 238 ? -6.478 -6.100 5.631 1.00 88.00 238 MET A N 1
ATOM 1824 C CA . MET A 1 238 ? -5.633 -6.154 4.430 1.00 88.00 238 MET A CA 1
ATOM 1825 C C . MET A 1 238 ? -4.848 -7.456 4.261 1.00 88.00 238 MET A C 1
ATOM 1827 O O . MET A 1 238 ? -4.205 -7.651 3.229 1.00 88.00 238 MET A O 1
ATOM 1831 N N . SER A 1 239 ? -4.912 -8.357 5.236 1.00 84.62 239 SER A N 1
ATOM 1832 C CA . SER A 1 239 ? -4.206 -9.632 5.171 1.00 84.62 239 SER A CA 1
ATOM 1833 C C . SER A 1 239 ? -4.746 -10.563 4.087 1.00 84.62 239 SER A C 1
ATOM 1835 O O . SER A 1 239 ? -5.954 -10.687 3.885 1.00 84.62 239 SER A O 1
ATOM 1837 N N . ASN A 1 240 ? -3.822 -11.252 3.413 1.00 80.44 240 ASN A N 1
ATOM 1838 C CA . ASN A 1 240 ? -4.106 -12.196 2.336 1.00 80.44 240 ASN A CA 1
ATOM 1839 C C . ASN A 1 240 ? -3.588 -13.607 2.674 1.00 80.44 240 ASN A C 1
ATOM 1841 O O . ASN A 1 240 ? -2.633 -13.751 3.448 1.00 80.44 240 ASN A O 1
ATOM 1845 N N . PRO A 1 241 ? -4.167 -14.667 2.075 1.00 82.88 241 PRO A N 1
ATOM 1846 C CA . PRO A 1 241 ? -5.443 -14.697 1.340 1.00 82.88 241 PRO A CA 1
ATOM 1847 C C . PRO A 1 241 ? -6.655 -14.559 2.287 1.00 82.88 241 PRO A C 1
ATOM 1849 O O . PRO A 1 241 ? -6.477 -14.357 3.483 1.00 82.88 241 PRO A O 1
ATOM 1852 N N . THR A 1 242 ? -7.886 -14.720 1.787 1.00 84.50 242 THR A N 1
ATOM 1853 C CA . THR A 1 242 ? -9.151 -14.506 2.526 1.00 84.50 242 THR A CA 1
ATOM 1854 C C . THR A 1 242 ? -9.201 -15.145 3.920 1.00 84.50 242 THR A C 1
ATOM 1856 O O . THR A 1 242 ? -9.737 -14.546 4.844 1.00 84.50 242 THR A O 1
ATOM 1859 N N . VAL A 1 243 ? -8.618 -16.336 4.109 1.00 81.81 243 VAL A N 1
ATOM 1860 C CA . VAL A 1 243 ? -8.580 -17.031 5.416 1.00 81.81 243 VAL A CA 1
ATOM 1861 C C . VAL A 1 243 ? -7.719 -16.329 6.472 1.00 81.81 243 VAL A C 1
ATOM 1863 O O . VAL A 1 243 ? -7.881 -16.586 7.662 1.00 81.81 243 VAL A O 1
ATOM 1866 N N . ASN A 1 244 ? -6.813 -15.453 6.042 1.00 85.62 244 ASN A N 1
ATOM 1867 C CA . ASN A 1 244 ? -5.942 -14.661 6.903 1.00 85.62 244 ASN A CA 1
ATOM 1868 C C . ASN A 1 244 ? -6.473 -13.240 7.126 1.00 85.62 244 ASN A C 1
ATOM 1870 O O . ASN A 1 244 ? -5.854 -12.498 7.885 1.00 85.62 244 ASN A O 1
ATOM 1874 N N . ALA A 1 245 ? -7.578 -12.851 6.482 1.00 86.94 245 ALA A N 1
ATOM 1875 C CA . ALA A 1 245 ? -8.186 -11.542 6.685 1.00 86.94 245 ALA A CA 1
ATOM 1876 C C . ALA A 1 245 ? -8.623 -11.379 8.149 1.00 86.94 245 ALA A C 1
ATOM 1878 O O . ALA A 1 245 ? -9.233 -12.276 8.736 1.00 86.94 245 ALA A O 1
ATOM 1879 N N . GLU A 1 246 ? -8.334 -10.222 8.744 1.00 92.88 246 GLU A N 1
ATOM 1880 C CA . GLU A 1 246 ? -8.582 -9.975 10.169 1.00 92.88 246 GLU A CA 1
ATOM 1881 C C . GLU A 1 246 ? -10.051 -10.136 10.567 1.00 92.88 246 GLU A C 1
ATOM 1883 O O . GLU A 1 246 ? -10.334 -10.522 11.698 1.00 92.88 246 GLU A O 1
ATOM 1888 N N . CYS A 1 247 ? -10.963 -9.834 9.646 1.00 94.88 247 CYS A N 1
ATOM 1889 C CA . CYS A 1 247 ? -12.387 -10.141 9.710 1.00 94.88 247 CYS A CA 1
ATOM 1890 C C . CYS A 1 247 ? -12.962 -10.174 8.290 1.00 94.88 247 CYS A C 1
ATOM 1892 O O . CYS A 1 247 ? -12.351 -9.681 7.335 1.00 94.88 247 CYS A O 1
ATOM 1894 N N . THR A 1 248 ? -14.156 -10.735 8.155 1.00 96.38 248 THR A N 1
ATOM 1895 C CA . THR A 1 248 ? -14.945 -10.660 6.924 1.00 96.38 248 THR A CA 1
ATOM 1896 C C . THR A 1 248 ? -15.733 -9.350 6.844 1.00 96.38 248 THR A C 1
ATOM 1898 O O . THR A 1 248 ? -16.048 -8.725 7.860 1.00 96.38 248 THR A O 1
ATOM 1901 N N . ALA A 1 249 ? -16.133 -8.962 5.629 1.00 96.38 249 ALA A N 1
ATOM 1902 C CA . ALA A 1 249 ? -17.014 -7.810 5.424 1.00 96.38 249 ALA A CA 1
ATOM 1903 C C . ALA A 1 249 ? -18.335 -7.942 6.205 1.00 96.38 249 ALA A C 1
ATOM 1905 O O . ALA A 1 249 ? -18.788 -6.988 6.837 1.00 96.38 249 ALA A O 1
ATOM 1906 N N . ILE A 1 250 ? -18.929 -9.142 6.212 1.00 96.31 250 ILE A N 1
ATOM 1907 C CA . ILE A 1 250 ? -20.192 -9.420 6.910 1.00 96.31 250 ILE A CA 1
ATOM 1908 C C . ILE A 1 250 ? -20.039 -9.189 8.414 1.00 96.31 250 ILE A C 1
ATOM 1910 O O . ILE A 1 250 ? -20.881 -8.518 9.013 1.00 96.31 250 ILE A O 1
ATOM 1914 N N . GLU A 1 251 ? -18.973 -9.707 9.030 1.00 96.62 251 GLU A N 1
ATOM 1915 C CA . GLU A 1 251 ? -18.699 -9.495 10.456 1.00 96.62 251 GLU A CA 1
ATOM 1916 C C . GLU A 1 251 ? -18.509 -8.009 10.764 1.00 96.62 251 GLU A C 1
ATOM 1918 O O . GLU A 1 251 ? -19.099 -7.506 11.724 1.00 96.62 251 GLU A O 1
ATOM 1923 N N . ALA A 1 252 ? -17.745 -7.294 9.932 1.00 97.25 252 ALA A N 1
ATOM 1924 C CA . ALA A 1 252 ? -17.490 -5.870 10.108 1.00 97.25 252 ALA A CA 1
ATOM 1925 C C . ALA A 1 252 ? -18.788 -5.048 10.087 1.00 97.25 252 ALA A C 1
ATOM 1927 O O . ALA A 1 252 ? -19.077 -4.362 11.066 1.00 97.25 252 ALA A O 1
ATOM 1928 N N . PHE A 1 253 ? -19.619 -5.162 9.046 1.00 97.06 253 PHE A N 1
ATOM 1929 C CA . PHE A 1 253 ? -20.890 -4.425 8.981 1.00 97.06 253 PHE A CA 1
ATOM 1930 C C . PHE A 1 253 ? -21.876 -4.860 10.080 1.00 97.06 253 PHE A C 1
ATOM 1932 O O . PHE A 1 253 ? -22.523 -4.022 10.713 1.00 97.06 253 PHE A O 1
ATOM 1939 N N . SER A 1 254 ? -21.930 -6.158 10.403 1.00 96.06 254 SER A N 1
ATOM 1940 C CA . SER A 1 254 ? -22.829 -6.682 11.443 1.00 96.06 254 SER A CA 1
ATOM 1941 C C . SER A 1 254 ? -22.451 -6.210 12.849 1.00 96.06 254 SER A C 1
ATOM 1943 O O . SER A 1 254 ? -23.324 -5.974 13.691 1.00 96.06 254 SER A O 1
ATOM 1945 N N . HIS A 1 255 ? -21.157 -6.073 13.148 1.00 96.75 255 HIS A N 1
ATOM 1946 C CA . HIS A 1 255 ? -20.669 -5.822 14.506 1.00 96.75 255 HIS A CA 1
ATOM 1947 C C . HIS A 1 255 ? -20.101 -4.427 14.733 1.00 96.75 255 HIS A C 1
ATOM 1949 O O . HIS A 1 255 ? -20.228 -3.952 15.856 1.00 96.75 255 HIS A O 1
ATOM 1955 N N . ALA A 1 256 ? -19.580 -3.739 13.719 1.00 95.75 256 ALA A N 1
ATOM 1956 C CA . ALA A 1 256 ? -19.102 -2.357 13.819 1.00 95.75 256 ALA A CA 1
ATOM 1957 C C . ALA A 1 256 ? -20.125 -1.313 13.332 1.00 95.75 256 ALA A C 1
ATOM 1959 O O . ALA A 1 256 ? -19.994 -0.141 13.678 1.00 95.75 256 ALA A O 1
ATOM 1960 N N . GLY A 1 257 ? -21.184 -1.738 12.632 1.00 93.00 257 GLY A N 1
ATOM 1961 C CA . GLY A 1 257 ? -22.310 -0.893 12.223 1.00 93.00 257 GLY A CA 1
ATOM 1962 C C . GLY A 1 257 ? -22.406 -0.684 10.710 1.00 93.00 257 GLY A C 1
ATOM 1963 O O . GLY A 1 257 ? -21.502 -1.032 9.959 1.00 93.00 257 GLY A O 1
ATOM 1964 N N . GLU A 1 258 ? -23.521 -0.098 10.274 1.00 92.62 258 GLU A N 1
ATOM 1965 C CA . GLU A 1 258 ? -23.820 0.151 8.855 1.00 92.62 258 GLU A CA 1
ATOM 1966 C C . GLU A 1 258 ? -23.020 1.322 8.264 1.00 92.62 258 GLU A C 1
ATOM 1968 O O . GLU A 1 258 ? -22.592 1.272 7.114 1.00 92.62 258 GLU A O 1
ATOM 1973 N N . ASN A 1 259 ? -22.740 2.361 9.059 1.00 91.94 259 ASN A N 1
ATOM 1974 C CA . ASN A 1 259 ? -22.023 3.555 8.608 1.00 91.94 259 ASN A CA 1
ATOM 1975 C C . ASN A 1 259 ? -20.510 3.456 8.863 1.00 91.94 259 ASN A C 1
ATOM 1977 O O . ASN A 1 259 ? -19.920 4.299 9.541 1.00 91.94 259 ASN A O 1
ATOM 1981 N N . ILE A 1 260 ? -19.884 2.411 8.328 1.00 95.94 260 ILE A N 1
ATOM 1982 C CA . ILE A 1 260 ? -18.428 2.221 8.358 1.00 95.94 260 ILE A CA 1
ATOM 1983 C C . ILE A 1 260 ? -17.845 2.308 6.948 1.00 95.94 260 ILE A C 1
ATOM 1985 O O . ILE A 1 260 ? -18.558 2.208 5.951 1.00 95.94 260 ILE A O 1
ATOM 1989 N N . VAL A 1 261 ? -16.530 2.476 6.863 1.00 96.94 261 VAL A N 1
ATOM 1990 C CA . VAL A 1 261 ? -15.777 2.160 5.646 1.00 96.94 261 VAL A CA 1
ATOM 1991 C C . VAL A 1 261 ? -15.083 0.824 5.853 1.00 96.94 261 VAL A C 1
ATOM 1993 O O . VAL A 1 261 ? -14.317 0.676 6.804 1.00 96.94 261 VAL A O 1
ATOM 1996 N N . PHE A 1 262 ? -15.317 -0.131 4.958 1.00 97.19 262 PHE A N 1
ATOM 1997 C CA . PHE A 1 262 ? -14.636 -1.420 4.985 1.00 97.19 262 PHE A CA 1
ATOM 1998 C C . PHE A 1 262 ? -13.742 -1.584 3.757 1.00 97.19 262 PHE A C 1
ATOM 2000 O O . PHE A 1 262 ? -14.175 -1.334 2.628 1.00 97.19 262 PHE A O 1
ATOM 2007 N N . ALA A 1 263 ? -12.500 -2.011 3.978 1.00 95.25 263 ALA A N 1
ATOM 2008 C CA . ALA A 1 263 ? -11.575 -2.390 2.918 1.00 95.25 263 ALA A CA 1
ATOM 2009 C C . ALA A 1 263 ? -10.845 -3.685 3.272 1.00 95.25 263 ALA A C 1
ATOM 2011 O O . ALA A 1 263 ? -10.554 -3.933 4.439 1.00 95.25 263 ALA A O 1
ATOM 2012 N N . SER A 1 264 ? -10.505 -4.489 2.272 1.00 92.69 264 SER A N 1
ATOM 2013 C CA . SER A 1 264 ? -9.783 -5.746 2.455 1.00 92.69 264 SER A CA 1
ATOM 2014 C C . SER A 1 264 ? -8.739 -5.974 1.368 1.00 92.69 264 SER A C 1
ATOM 2016 O O . SER A 1 264 ? -8.852 -5.448 0.264 1.00 92.69 264 SER A O 1
ATOM 2018 N N . GLY A 1 265 ? -7.707 -6.764 1.665 1.00 87.31 265 GLY A N 1
ATOM 2019 C CA . GLY A 1 265 ? -6.694 -7.135 0.665 1.00 87.31 265 GLY A CA 1
ATOM 2020 C C . GLY A 1 265 ? -7.237 -8.152 -0.344 1.00 87.31 265 GLY A C 1
ATOM 2021 O O . GLY A 1 265 ? -7.001 -8.055 -1.554 1.00 87.31 265 GLY A O 1
ATOM 2022 N N . SER A 1 266 ? -8.016 -9.104 0.173 1.00 85.75 266 SER A N 1
ATOM 2023 C CA . SER A 1 266 ? -8.704 -10.146 -0.587 1.00 85.75 266 SER A CA 1
ATOM 2024 C C . SER A 1 266 ? -10.107 -9.686 -1.003 1.00 85.75 266 SER A C 1
ATOM 2026 O O . SER A 1 266 ? -10.708 -8.869 -0.299 1.00 85.75 266 SER A O 1
ATOM 2028 N N . PRO A 1 267 ? -10.646 -10.191 -2.125 1.00 88.31 267 PRO A N 1
ATOM 2029 C CA . PRO A 1 267 ? -11.974 -9.807 -2.590 1.00 88.31 267 PRO A CA 1
ATOM 2030 C C . PRO A 1 267 ? -13.072 -10.374 -1.675 1.00 88.31 267 PRO A C 1
ATOM 2032 O O . PRO A 1 267 ? -13.022 -11.542 -1.285 1.00 88.31 267 PRO A O 1
ATOM 2035 N N . PHE A 1 268 ? -14.078 -9.551 -1.380 1.00 92.12 268 PHE A N 1
ATOM 2036 C CA . PHE A 1 268 ? -15.357 -9.958 -0.793 1.00 92.12 268 PHE A CA 1
ATOM 2037 C C . PHE A 1 268 ? -16.498 -9.268 -1.545 1.00 92.12 268 PHE A C 1
ATOM 2039 O O . PHE A 1 268 ? -16.309 -8.195 -2.120 1.00 92.12 268 PHE A O 1
ATOM 2046 N N . ASP A 1 269 ? -17.683 -9.871 -1.504 1.00 94.00 269 ASP A N 1
ATOM 2047 C CA . ASP A 1 269 ? -18.894 -9.265 -2.049 1.00 94.00 269 ASP A CA 1
ATOM 2048 C C . ASP A 1 269 ? -19.384 -8.109 -1.168 1.00 94.00 269 ASP A C 1
ATOM 2050 O O . ASP A 1 269 ? -19.194 -8.107 0.052 1.00 94.00 269 ASP A O 1
ATOM 2054 N N . ASN A 1 270 ? -20.069 -7.143 -1.787 1.00 95.31 270 ASN A N 1
ATOM 2055 C CA . ASN A 1 270 ? -20.798 -6.108 -1.055 1.00 95.31 270 ASN A CA 1
ATOM 2056 C C . ASN A 1 270 ? -21.852 -6.733 -0.127 1.00 95.31 270 ASN A C 1
ATOM 2058 O O . ASN A 1 270 ? -22.455 -7.758 -0.451 1.00 95.31 270 ASN A O 1
ATOM 2062 N N . VAL A 1 271 ? -22.109 -6.086 1.009 1.00 96.12 271 VAL A N 1
ATOM 2063 C CA . VAL A 1 271 ? -23.008 -6.607 2.047 1.00 96.12 271 VAL A CA 1
ATOM 2064 C C . VAL A 1 271 ? -24.370 -5.923 1.959 1.00 96.12 271 VAL A C 1
ATOM 2066 O O . VAL A 1 271 ? -24.451 -4.699 1.990 1.00 96.12 271 VAL A O 1
ATOM 2069 N N . ASP A 1 272 ? -25.450 -6.700 1.876 1.00 95.00 272 ASP A N 1
ATOM 2070 C CA . ASP A 1 272 ? -26.813 -6.182 2.059 1.00 95.00 272 ASP A CA 1
ATOM 2071 C C . ASP A 1 272 ? -27.040 -5.875 3.546 1.00 95.00 272 ASP A C 1
ATOM 2073 O O . ASP A 1 272 ? -26.916 -6.758 4.399 1.00 95.00 272 ASP A O 1
ATOM 2077 N N . LEU A 1 273 ? -27.347 -4.616 3.861 1.00 93.06 273 LEU A N 1
ATOM 2078 C CA . LEU A 1 273 ? -27.530 -4.151 5.237 1.00 93.06 273 LEU A CA 1
ATOM 2079 C C . LEU A 1 273 ? -28.946 -4.430 5.775 1.00 93.06 273 LEU A C 1
ATOM 2081 O O . LEU A 1 273 ? -29.220 -4.191 6.951 1.00 93.06 273 LEU A O 1
ATOM 2085 N N . GLY A 1 274 ? -29.860 -4.940 4.942 1.00 89.12 274 GLY A N 1
ATOM 2086 C CA . GLY A 1 274 ? -31.232 -5.293 5.320 1.00 89.12 274 GLY A CA 1
ATOM 2087 C C . GLY A 1 274 ? -32.186 -4.101 5.471 1.00 89.12 274 GLY A C 1
ATOM 2088 O O . GLY A 1 274 ? -33.381 -4.294 5.697 1.00 89.12 274 GLY A O 1
ATOM 2089 N N . ASN A 1 275 ? -31.686 -2.874 5.316 1.00 87.94 275 ASN A N 1
ATOM 2090 C CA . ASN A 1 275 ? -32.445 -1.618 5.318 1.00 87.94 275 ASN A CA 1
ATOM 2091 C C . ASN A 1 275 ? -32.678 -1.064 3.889 1.00 87.94 275 ASN A C 1
ATOM 2093 O O . ASN A 1 275 ? -33.225 0.026 3.731 1.00 87.94 275 ASN A O 1
ATOM 2097 N N . GLY A 1 276 ? -32.285 -1.820 2.853 1.00 87.56 276 GLY A N 1
ATOM 2098 C CA . GLY A 1 276 ? -32.315 -1.399 1.448 1.00 87.56 276 GLY A CA 1
ATOM 2099 C C . GLY A 1 276 ? -31.050 -0.670 0.979 1.00 87.56 276 GLY A C 1
ATOM 2100 O O . GLY A 1 276 ? -30.963 -0.314 -0.196 1.00 87.56 276 GLY A O 1
ATOM 2101 N N . GLU A 1 277 ? -30.073 -0.464 1.866 1.00 90.94 277 GLU A N 1
ATOM 2102 C CA . GLU A 1 277 ? -28.750 0.069 1.550 1.00 90.94 277 GLU A CA 1
ATOM 2103 C C . GLU A 1 277 ? -27.699 -1.045 1.443 1.00 90.94 277 GLU A C 1
ATOM 2105 O O . GLU A 1 277 ? -27.876 -2.170 1.916 1.00 90.94 277 GLU A O 1
ATOM 2110 N N . VAL A 1 278 ? -26.577 -0.712 0.806 1.00 94.00 278 VAL A N 1
ATOM 2111 C CA . VAL A 1 278 ? -25.477 -1.639 0.541 1.00 94.00 278 VAL A CA 1
ATOM 2112 C C . VAL A 1 278 ? -24.223 -1.167 1.268 1.00 94.00 278 VAL A C 1
ATOM 2114 O O . VAL A 1 278 ? -23.754 -0.047 1.067 1.00 94.00 278 VAL A O 1
ATOM 2117 N N . GLY A 1 279 ? -23.648 -2.054 2.073 1.00 94.75 279 GLY A N 1
ATOM 2118 C CA . GLY A 1 279 ? -22.314 -1.918 2.633 1.00 94.75 279 GLY A CA 1
ATOM 2119 C C . GLY A 1 279 ? -21.275 -2.204 1.556 1.00 94.75 279 GLY A C 1
ATOM 2120 O O . GLY A 1 279 ? -21.044 -3.358 1.188 1.00 94.75 279 GLY A O 1
ATOM 2121 N N . HIS A 1 280 ? -20.665 -1.146 1.026 1.00 94.9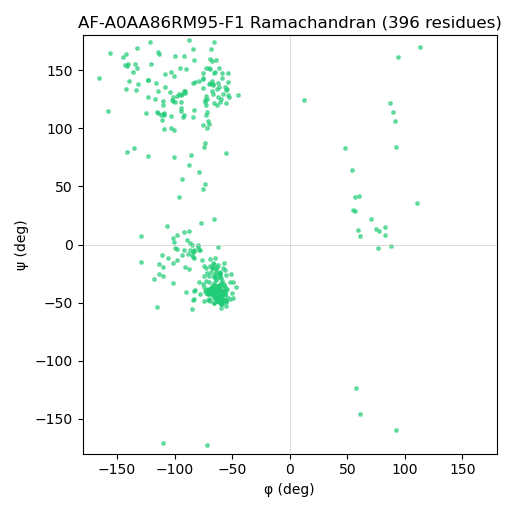4 280 HIS A N 1
ATOM 2122 C CA . HIS A 1 280 ? -19.657 -1.267 -0.021 1.00 94.94 280 HIS A CA 1
ATOM 2123 C C . HIS A 1 280 ? -18.340 -1.826 0.526 1.00 94.94 280 HIS A C 1
ATOM 2125 O O . HIS A 1 280 ? -17.776 -1.305 1.492 1.00 94.94 280 HIS A O 1
ATOM 2131 N N . VAL A 1 281 ? -17.837 -2.871 -0.126 1.00 94.75 281 VAL A N 1
ATOM 2132 C CA . VAL A 1 281 ? -16.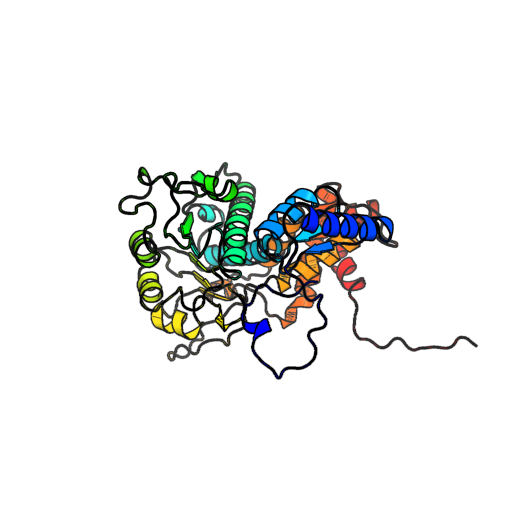545 -3.486 0.166 1.00 94.75 281 VAL A CA 1
ATOM 2133 C C . VAL A 1 281 ? -15.509 -2.954 -0.806 1.00 94.75 281 VAL A C 1
ATOM 2135 O O . VAL A 1 281 ? -15.669 -3.011 -2.023 1.00 94.75 281 VAL A O 1
ATOM 2138 N N . ASN A 1 282 ? -14.411 -2.464 -0.248 1.00 94.94 282 ASN A N 1
ATOM 2139 C CA . ASN A 1 282 ? -13.279 -1.981 -1.013 1.00 94.94 282 ASN A CA 1
ATOM 2140 C C . ASN A 1 282 ? -12.159 -3.013 -1.073 1.00 94.94 282 ASN A C 1
ATOM 2142 O O . ASN A 1 282 ? -11.871 -3.658 -0.069 1.00 94.94 282 ASN A O 1
ATOM 2146 N N . GLN A 1 283 ? -11.452 -3.087 -2.199 1.00 91.81 283 GLN A N 1
ATOM 2147 C CA . GLN A 1 283 ? -10.263 -3.925 -2.308 1.00 91.81 283 GLN A CA 1
ATOM 2148 C C . GLN A 1 283 ? -8.983 -3.080 -2.232 1.00 91.81 283 GLN A C 1
ATOM 2150 O O . GLN A 1 283 ? -8.560 -2.475 -3.213 1.00 91.81 283 GLN A O 1
ATOM 2155 N N . ALA A 1 284 ? -8.353 -3.053 -1.060 1.00 89.88 284 ALA A N 1
ATOM 2156 C CA . ALA A 1 284 ? -7.075 -2.393 -0.815 1.00 89.88 284 ALA A CA 1
ATOM 2157 C C . ALA A 1 284 ? -5.917 -3.336 -1.180 1.00 89.88 284 ALA A C 1
ATOM 2159 O O . ALA A 1 284 ? -5.301 -3.952 -0.314 1.00 89.88 284 ALA A O 1
ATOM 2160 N N . ASN A 1 285 ? -5.648 -3.486 -2.476 1.00 88.12 285 ASN A N 1
ATOM 2161 C CA . ASN A 1 285 ? -4.649 -4.423 -2.990 1.00 88.12 285 ASN A CA 1
ATOM 2162 C C . ASN A 1 285 ? -3.583 -3.724 -3.857 1.00 88.12 285 ASN A C 1
ATOM 2164 O O . ASN A 1 285 ? -3.889 -2.819 -4.636 1.00 88.12 285 ASN A O 1
ATOM 2168 N N . ASN A 1 286 ? -2.327 -4.152 -3.727 1.00 88.56 286 ASN A N 1
ATOM 2169 C CA . ASN A 1 286 ? -1.165 -3.636 -4.464 1.00 88.56 286 ASN A CA 1
ATOM 2170 C C . ASN A 1 286 ? -1.306 -3.722 -5.996 1.00 88.56 286 ASN A C 1
ATOM 2172 O O . ASN A 1 286 ? -0.621 -2.972 -6.694 1.00 88.56 286 ASN A O 1
ATOM 2176 N N . MET A 1 287 ? -2.250 -4.513 -6.527 1.00 92.12 287 MET A N 1
ATOM 2177 C CA . MET A 1 287 ? -2.593 -4.553 -7.959 1.00 92.12 287 MET A CA 1
ATOM 2178 C C . MET A 1 287 ? -2.880 -3.188 -8.592 1.00 92.12 287 MET A C 1
ATOM 2180 O O . MET A 1 287 ? -2.706 -3.030 -9.797 1.00 92.12 287 MET A O 1
ATOM 2184 N N . TYR A 1 288 ? -3.309 -2.196 -7.807 1.00 94.56 288 TYR A N 1
ATOM 2185 C CA . TYR A 1 288 ? -3.534 -0.838 -8.308 1.00 94.56 288 TYR A CA 1
ATOM 2186 C C . TYR A 1 288 ? -2.241 -0.057 -8.567 1.00 94.56 288 TYR A C 1
ATOM 2188 O O . TYR A 1 288 ? -2.282 0.954 -9.266 1.00 94.56 288 TYR A O 1
ATOM 2196 N N . LEU A 1 289 ? -1.112 -0.487 -7.997 1.00 94.38 289 LEU A N 1
ATOM 2197 C CA . LEU A 1 289 ? 0.138 0.266 -8.008 1.00 94.38 289 LEU A CA 1
ATOM 2198 C C . LEU A 1 289 ? 1.250 -0.436 -8.779 1.00 94.38 289 LEU A C 1
ATOM 2200 O O . LEU A 1 289 ? 1.800 0.185 -9.688 1.00 94.38 289 LEU A O 1
ATOM 2204 N N . PHE A 1 290 ? 1.578 -1.697 -8.474 1.00 95.06 290 PHE A N 1
ATOM 2205 C CA . PHE A 1 290 ? 2.759 -2.347 -9.063 1.00 95.06 290 PHE A CA 1
ATOM 2206 C C . PHE A 1 290 ? 2.776 -2.361 -10.603 1.00 95.06 290 PHE A C 1
ATOM 2208 O O . PHE A 1 290 ? 3.852 -2.127 -11.163 1.00 95.06 290 PHE A O 1
ATOM 2215 N N . PRO A 1 291 ? 1.641 -2.525 -11.330 1.00 97.06 291 PRO A N 1
ATOM 2216 C CA . PRO A 1 291 ? 1.666 -2.467 -12.790 1.00 97.06 291 PRO A CA 1
ATOM 2217 C C . PRO A 1 291 ? 2.062 -1.079 -13.303 1.00 97.06 291 PRO A C 1
ATOM 2219 O O . PRO A 1 291 ? 2.850 -0.963 -14.240 1.00 97.06 291 PRO A O 1
ATOM 2222 N N . GLY A 1 292 ? 1.538 -0.023 -12.673 1.00 97.38 292 GLY A N 1
ATOM 2223 C CA . GLY A 1 292 ? 1.832 1.362 -13.035 1.00 97.38 292 GLY A CA 1
ATOM 2224 C C . GLY A 1 292 ? 3.240 1.784 -12.619 1.00 97.38 292 GLY A C 1
ATOM 2225 O O . GLY A 1 292 ? 3.927 2.435 -13.397 1.00 97.38 292 GLY A O 1
ATOM 2226 N N . ILE A 1 293 ? 3.711 1.354 -11.443 1.00 97.50 293 ILE A N 1
ATOM 2227 C CA . ILE A 1 293 ? 5.093 1.567 -10.985 1.00 97.50 293 ILE A CA 1
ATOM 2228 C C . ILE A 1 293 ? 6.078 0.933 -11.967 1.00 97.50 293 ILE A C 1
ATOM 2230 O O . ILE A 1 293 ? 6.984 1.615 -12.444 1.00 97.50 293 ILE A O 1
ATOM 2234 N N . GLY A 1 294 ? 5.878 -0.343 -12.310 1.00 96.88 294 GLY A N 1
ATOM 2235 C CA . GLY A 1 294 ? 6.745 -1.058 -13.243 1.00 96.88 294 GLY A CA 1
ATOM 2236 C C . GLY A 1 294 ? 6.737 -0.439 -14.640 1.00 96.88 294 GLY A C 1
ATOM 2237 O O . GLY A 1 294 ? 7.797 -0.170 -15.202 1.00 96.88 294 GLY A O 1
ATOM 2238 N N . LEU A 1 295 ? 5.552 -0.159 -15.195 1.00 97.25 295 LEU A N 1
ATOM 2239 C CA . LEU A 1 295 ? 5.438 0.416 -16.535 1.00 97.25 295 LEU A CA 1
ATOM 2240 C C . LEU A 1 295 ? 5.969 1.856 -16.595 1.00 97.25 295 LEU A C 1
ATOM 2242 O O . LEU A 1 295 ? 6.705 2.194 -17.517 1.00 97.25 295 LEU A O 1
ATOM 2246 N N . GLY A 1 296 ? 5.658 2.686 -15.599 1.00 97.81 296 GLY A N 1
ATOM 2247 C CA . GLY A 1 296 ? 6.154 4.059 -15.511 1.00 97.81 296 GLY A CA 1
ATOM 2248 C C . GLY A 1 296 ? 7.675 4.119 -15.389 1.00 97.81 296 GLY A C 1
ATOM 2249 O O . GLY A 1 296 ? 8.316 4.839 -16.150 1.00 97.81 296 GLY A O 1
ATOM 2250 N N . ALA A 1 297 ? 8.266 3.308 -14.503 1.00 97.62 297 ALA A N 1
ATOM 2251 C CA . ALA A 1 297 ? 9.719 3.229 -14.347 1.00 97.62 297 ALA A CA 1
ATOM 2252 C C . ALA A 1 297 ? 10.418 2.714 -15.619 1.00 97.62 297 ALA A C 1
ATOM 2254 O O . ALA A 1 297 ? 11.500 3.194 -15.969 1.00 97.62 297 ALA A O 1
ATOM 2255 N N . LEU A 1 298 ? 9.794 1.772 -16.340 1.00 97.00 298 LEU A N 1
ATOM 2256 C CA . LEU A 1 298 ? 10.323 1.246 -17.601 1.00 97.00 298 LEU A CA 1
ATOM 2257 C C . LEU A 1 298 ? 10.349 2.335 -18.674 1.00 97.00 298 LEU A C 1
ATOM 2259 O O . LEU A 1 298 ? 11.377 2.543 -19.322 1.00 97.00 298 LEU A O 1
ATOM 2263 N N . LEU A 1 299 ? 9.221 3.027 -18.845 1.00 97.50 299 LEU A N 1
ATOM 2264 C CA . LEU A 1 299 ? 9.013 4.017 -19.899 1.00 97.50 299 LEU A CA 1
ATOM 2265 C C . LEU A 1 299 ? 9.745 5.336 -19.645 1.00 97.50 299 LEU A C 1
ATOM 2267 O O . LEU A 1 299 ? 10.120 6.006 -20.608 1.00 97.50 299 LEU A O 1
ATOM 2271 N N . SER A 1 300 ? 10.009 5.691 -18.384 1.00 97.50 300 SER A N 1
ATOM 2272 C CA . SER A 1 300 ? 10.913 6.797 -18.051 1.00 97.50 300 SER A CA 1
ATOM 2273 C C . SER A 1 300 ? 12.390 6.427 -18.214 1.00 97.50 300 SER A C 1
ATOM 2275 O O . SER A 1 300 ? 13.251 7.306 -18.155 1.00 97.50 300 SER A O 1
ATOM 2277 N N . GLY A 1 301 ? 12.713 5.136 -18.350 1.00 96.25 301 GLY A N 1
ATOM 2278 C CA . GLY A 1 301 ? 14.086 4.643 -18.259 1.00 96.25 301 GLY A CA 1
ATOM 2279 C C . GLY A 1 301 ? 14.713 4.950 -16.897 1.00 96.25 301 GLY A C 1
ATOM 2280 O O . GLY A 1 301 ? 15.850 5.409 -16.847 1.00 96.25 301 GLY A O 1
ATOM 2281 N N . ALA A 1 302 ? 13.955 4.787 -15.807 1.00 96.50 302 ALA A N 1
ATOM 2282 C CA . ALA A 1 302 ? 14.417 5.148 -14.470 1.00 96.50 302 ALA A CA 1
ATOM 2283 C C . ALA A 1 302 ? 15.631 4.310 -14.038 1.00 96.50 302 ALA A C 1
ATOM 2285 O O . ALA A 1 302 ? 15.612 3.081 -14.142 1.00 96.50 302 ALA A O 1
ATOM 2286 N N . ARG A 1 303 ? 16.658 4.966 -13.480 1.00 94.50 303 ARG A N 1
ATOM 2287 C CA . ARG A 1 303 ? 17.812 4.267 -12.876 1.00 94.50 303 ARG A CA 1
ATOM 2288 C C . ARG A 1 303 ? 17.453 3.533 -11.584 1.00 94.50 303 ARG A C 1
ATOM 2290 O O . ARG A 1 303 ? 17.957 2.442 -11.343 1.00 94.50 303 ARG A O 1
ATOM 2297 N N . HIS A 1 304 ? 16.586 4.133 -10.772 1.00 95.44 304 HIS A N 1
ATOM 2298 C CA . HIS A 1 304 ? 16.106 3.584 -9.505 1.00 95.44 304 HIS A CA 1
ATOM 2299 C C . HIS A 1 304 ? 14.623 3.899 -9.327 1.00 95.44 304 HIS A C 1
ATOM 2301 O O . HIS A 1 304 ? 14.144 4.916 -9.826 1.00 95.44 304 HIS A O 1
ATOM 2307 N N . ILE A 1 305 ? 13.919 3.062 -8.564 1.00 95.12 305 ILE A N 1
ATOM 2308 C CA . ILE A 1 305 ? 12.564 3.364 -8.093 1.00 95.12 305 ILE A CA 1
ATOM 2309 C C . ILE A 1 305 ? 12.686 4.042 -6.728 1.00 95.12 305 ILE A C 1
ATOM 2311 O O . ILE A 1 305 ? 13.113 3.432 -5.745 1.00 95.12 305 ILE A O 1
ATOM 2315 N N . THR A 1 306 ? 12.347 5.327 -6.675 1.00 90.94 306 THR A N 1
ATOM 2316 C CA . THR A 1 306 ? 12.492 6.157 -5.474 1.00 90.94 306 THR A CA 1
ATOM 2317 C C . THR A 1 306 ? 11.225 6.154 -4.619 1.00 90.94 306 THR A C 1
ATOM 2319 O O . THR A 1 306 ? 10.132 5.825 -5.086 1.00 90.94 306 THR A O 1
ATOM 2322 N N . ASP A 1 307 ? 11.350 6.562 -3.352 1.00 84.12 307 ASP A N 1
ATOM 2323 C CA . ASP A 1 307 ? 10.183 6.742 -2.474 1.00 84.12 307 ASP A CA 1
ATOM 2324 C C . ASP A 1 307 ? 9.215 7.802 -3.022 1.00 84.12 307 ASP A C 1
ATOM 2326 O O . ASP A 1 307 ? 8.008 7.708 -2.814 1.00 84.12 307 ASP A O 1
ATOM 2330 N N . GLU A 1 308 ? 9.722 8.778 -3.775 1.00 87.56 308 GLU A N 1
ATOM 2331 C CA . GLU A 1 308 ? 8.906 9.801 -4.422 1.00 87.56 308 GLU A CA 1
ATOM 2332 C C . GLU A 1 308 ? 8.068 9.246 -5.572 1.00 87.56 308 GLU A C 1
ATOM 2334 O O . GLU A 1 308 ? 6.890 9.583 -5.676 1.00 87.56 308 GLU A O 1
ATOM 2339 N N . MET A 1 309 ? 8.634 8.366 -6.403 1.00 93.75 309 MET A N 1
ATOM 2340 C CA . MET A 1 309 ? 7.882 7.671 -7.454 1.00 93.75 309 MET A CA 1
ATOM 2341 C C . MET A 1 309 ? 6.747 6.832 -6.853 1.00 93.75 309 MET A C 1
ATOM 2343 O O . MET A 1 309 ? 5.618 6.864 -7.342 1.00 93.75 309 MET A O 1
ATOM 2347 N N . LEU A 1 310 ? 7.021 6.130 -5.749 1.00 89.00 310 LEU A N 1
ATOM 2348 C CA . LEU A 1 310 ? 6.027 5.330 -5.023 1.00 89.00 310 LEU A CA 1
ATOM 2349 C C . LEU A 1 310 ? 4.939 6.200 -4.381 1.00 89.00 310 LEU A C 1
ATOM 2351 O O . LEU A 1 310 ? 3.753 5.871 -4.443 1.00 89.00 310 LEU A O 1
ATOM 2355 N N . ARG A 1 311 ? 5.324 7.342 -3.805 1.00 84.12 311 ARG A N 1
ATOM 2356 C CA . ARG A 1 311 ? 4.391 8.332 -3.258 1.00 84.12 311 ARG A CA 1
ATOM 2357 C C . ARG A 1 311 ? 3.503 8.922 -4.354 1.00 84.12 311 ARG A C 1
ATOM 2359 O O . ARG A 1 311 ? 2.291 8.988 -4.168 1.00 84.12 311 ARG A O 1
ATOM 2366 N N . ALA A 1 312 ? 4.079 9.313 -5.492 1.00 90.81 312 ALA A N 1
ATOM 2367 C CA . ALA A 1 312 ? 3.335 9.838 -6.637 1.00 90.81 312 ALA A CA 1
ATOM 2368 C C . ALA A 1 312 ? 2.322 8.812 -7.167 1.00 90.81 312 ALA A C 1
ATOM 2370 O O . ALA A 1 312 ? 1.183 9.173 -7.465 1.00 90.81 312 ALA A O 1
ATOM 2371 N N . ALA A 1 313 ? 2.696 7.529 -7.203 1.00 92.69 313 ALA A N 1
ATOM 2372 C CA . ALA A 1 313 ? 1.787 6.436 -7.535 1.00 92.69 313 ALA A CA 1
ATOM 2373 C C . ALA A 1 313 ? 0.607 6.340 -6.544 1.00 92.69 313 ALA A C 1
ATOM 2375 O O . ALA A 1 313 ? -0.552 6.284 -6.961 1.00 92.69 313 ALA A O 1
ATOM 2376 N N . ALA A 1 314 ? 0.881 6.383 -5.236 1.00 86.00 314 ALA A N 1
ATOM 2377 C CA . ALA A 1 314 ? -0.146 6.327 -4.192 1.00 86.00 314 ALA A CA 1
ATOM 2378 C C . ALA A 1 314 ? -1.098 7.540 -4.218 1.00 86.00 314 ALA A C 1
ATOM 2380 O O . ALA A 1 314 ? -2.314 7.386 -4.093 1.00 86.00 314 ALA A O 1
ATOM 2381 N N . GLU A 1 315 ? -0.568 8.748 -4.416 1.00 86.62 315 GLU A N 1
ATOM 2382 C CA . GLU A 1 315 ? -1.365 9.976 -4.532 1.00 86.62 315 GLU A CA 1
ATOM 2383 C C . GLU A 1 315 ? -2.203 10.004 -5.808 1.00 86.62 315 GLU A C 1
ATOM 2385 O O . GLU A 1 315 ? -3.359 10.430 -5.776 1.00 86.62 315 GLU A O 1
ATOM 2390 N N . CYS A 1 316 ? -1.657 9.493 -6.915 1.00 92.75 316 CYS A N 1
ATOM 2391 C CA . CYS A 1 316 ? -2.405 9.301 -8.150 1.00 92.75 316 CYS A CA 1
ATOM 2392 C C . CYS A 1 316 ? -3.616 8.386 -7.910 1.00 92.75 316 CYS A C 1
ATOM 2394 O O . CYS A 1 316 ? -4.742 8.771 -8.232 1.00 92.75 316 CYS A O 1
ATOM 2396 N N . LEU A 1 317 ? -3.425 7.238 -7.251 1.00 91.50 317 LEU A N 1
ATOM 2397 C CA . LEU A 1 317 ? -4.527 6.344 -6.885 1.00 91.50 317 LEU A CA 1
ATOM 2398 C C . LEU A 1 317 ? -5.553 7.038 -5.972 1.00 91.50 317 LEU A C 1
ATOM 2400 O O . LEU A 1 317 ? -6.755 6.921 -6.193 1.00 91.50 317 LEU A O 1
ATOM 2404 N N . ALA A 1 318 ? -5.103 7.818 -4.987 1.00 86.62 318 ALA A N 1
ATOM 2405 C CA . ALA A 1 318 ? -5.996 8.577 -4.108 1.00 86.62 318 ALA A CA 1
ATOM 2406 C C . ALA A 1 318 ? -6.799 9.673 -4.843 1.00 86.62 318 ALA A C 1
ATOM 2408 O O . ALA A 1 318 ? -7.885 10.054 -4.400 1.00 86.62 318 ALA A O 1
ATOM 2409 N N . SER A 1 319 ? -6.296 10.176 -5.975 1.00 87.69 319 SER A N 1
ATOM 2410 C CA . SER A 1 319 ? -6.990 11.182 -6.791 1.00 87.69 319 SER A CA 1
ATOM 2411 C C . SER A 1 319 ? -8.192 10.626 -7.563 1.00 87.69 319 SER A C 1
ATOM 2413 O O . SER A 1 319 ? -9.098 11.384 -7.901 1.00 87.69 319 SER A O 1
ATOM 2415 N N . TYR A 1 320 ? -8.257 9.305 -7.774 1.00 85.75 320 TYR A N 1
ATOM 241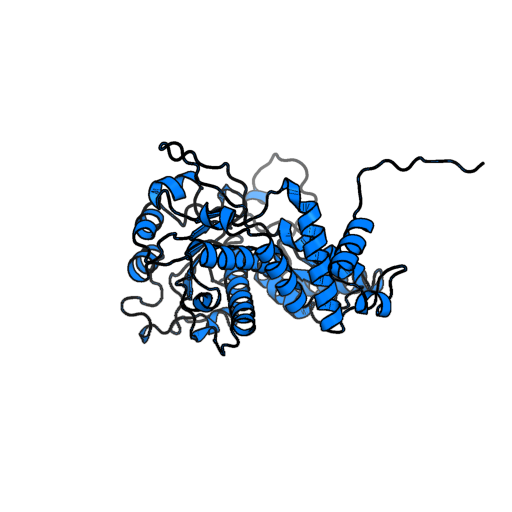6 C CA . TYR A 1 320 ? -9.414 8.642 -8.389 1.00 85.75 320 TYR A CA 1
ATOM 2417 C C . TYR A 1 320 ? -10.659 8.650 -7.505 1.00 85.75 320 TYR A C 1
ATOM 2419 O O . TYR A 1 320 ? -11.769 8.443 -7.995 1.00 85.75 320 TYR A O 1
ATOM 2427 N N . MET A 1 321 ? -10.485 8.879 -6.206 1.00 85.19 321 MET A N 1
ATOM 2428 C CA . MET A 1 321 ? -11.581 8.867 -5.253 1.00 85.19 321 MET A CA 1
ATOM 2429 C C . MET A 1 321 ? -12.441 10.116 -5.445 1.00 85.19 321 MET A C 1
ATOM 2431 O O . MET A 1 321 ? -12.006 11.235 -5.142 1.00 85.19 321 MET A O 1
ATOM 2435 N N . LYS A 1 322 ? -13.670 9.939 -5.930 1.00 87.25 322 LYS A N 1
ATOM 2436 C CA . LYS A 1 322 ? -14.652 11.022 -6.059 1.00 87.25 322 LYS A CA 1
ATOM 2437 C C . LYS A 1 322 ? -15.344 11.253 -4.726 1.00 87.25 322 LYS A C 1
ATOM 2439 O O . LYS A 1 322 ? -15.709 10.294 -4.051 1.00 87.25 322 LYS A O 1
ATOM 2444 N N . ASP A 1 323 ? -15.580 12.512 -4.362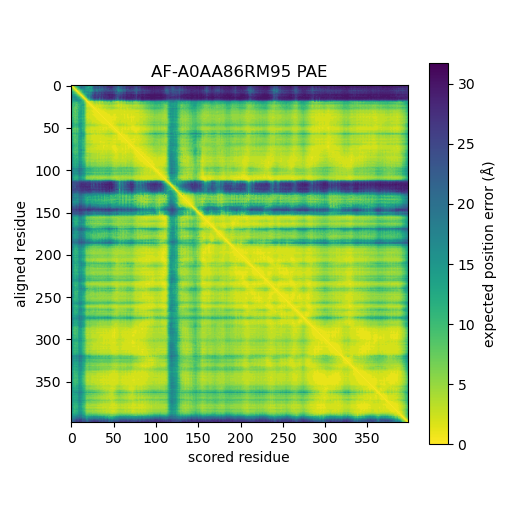 1.00 85.62 323 ASP A N 1
ATOM 2445 C CA . ASP A 1 323 ? -16.208 12.841 -3.074 1.00 85.62 323 ASP A CA 1
ATOM 2446 C C . ASP A 1 323 ? -17.562 12.135 -2.895 1.00 85.62 323 ASP A C 1
ATOM 2448 O O . ASP A 1 323 ? -17.839 11.599 -1.828 1.00 85.62 323 ASP A O 1
ATOM 2452 N N . GLU A 1 324 ? -18.367 12.042 -3.955 1.00 88.50 324 GLU A N 1
ATOM 2453 C CA . GLU A 1 324 ? -19.667 11.354 -3.954 1.00 88.50 324 GLU A CA 1
ATOM 2454 C C . GLU A 1 324 ? -19.568 9.855 -3.620 1.00 88.50 324 GLU A C 1
ATOM 2456 O O . GLU A 1 324 ? -20.430 9.310 -2.929 1.00 88.50 324 GLU A O 1
ATOM 2461 N N . GLU A 1 325 ? -18.521 9.184 -4.104 1.00 91.12 325 GLU A N 1
ATOM 2462 C CA . GLU A 1 325 ? -18.259 7.758 -3.870 1.00 91.12 325 GLU A CA 1
ATOM 2463 C C . GLU A 1 325 ? -17.680 7.544 -2.468 1.00 91.12 325 GLU A C 1
ATOM 2465 O O . GLU A 1 325 ? -18.147 6.689 -1.712 1.00 91.12 325 GLU A O 1
ATOM 2470 N N . VAL A 1 326 ? -16.754 8.414 -2.067 1.00 89.69 326 VAL A N 1
ATOM 2471 C CA . VAL A 1 326 ? -16.133 8.412 -0.741 1.00 89.69 326 VAL A CA 1
ATOM 2472 C C . VAL A 1 326 ? -17.173 8.612 0.365 1.00 89.69 326 VAL A C 1
ATOM 2474 O O . VAL A 1 326 ? -17.115 7.932 1.392 1.00 89.69 326 VAL A O 1
ATOM 2477 N N . GLN A 1 327 ? -18.176 9.474 0.156 1.00 86.56 327 GLN A N 1
ATOM 2478 C CA . GLN A 1 327 ? -19.289 9.635 1.103 1.00 86.56 327 GLN A CA 1
ATOM 2479 C C . GLN A 1 327 ? -20.133 8.360 1.247 1.00 86.56 327 GLN A C 1
ATOM 2481 O O . GLN A 1 327 ? -20.628 8.076 2.340 1.00 86.56 327 GLN A O 1
ATOM 2486 N N . LYS A 1 328 ? -20.237 7.540 0.196 1.00 89.50 328 LYS A N 1
ATOM 2487 C CA . LYS A 1 328 ? -20.881 6.213 0.238 1.00 89.50 328 LYS A CA 1
ATOM 2488 C C . LYS A 1 328 ? -19.981 5.123 0.829 1.00 89.50 328 LYS A C 1
ATOM 2490 O O . LYS A 1 328 ? -20.426 3.996 0.995 1.00 89.50 328 LYS A O 1
ATOM 2495 N N . GLY A 1 329 ? -18.740 5.451 1.191 1.00 90.00 329 GLY A N 1
ATOM 2496 C CA . GLY A 1 329 ? -17.757 4.490 1.691 1.00 90.00 329 GLY A CA 1
ATOM 2497 C C . GLY A 1 329 ? -17.027 3.718 0.590 1.00 90.00 329 GLY A C 1
ATOM 2498 O O . GLY A 1 329 ? -16.379 2.723 0.894 1.00 90.00 329 GLY A O 1
ATOM 2499 N N . ILE A 1 330 ? -17.100 4.170 -0.665 1.00 93.75 330 ILE A N 1
ATOM 2500 C CA . ILE A 1 330 ? -16.337 3.621 -1.790 1.00 93.75 330 ILE A CA 1
ATOM 2501 C C . ILE A 1 330 ? -15.044 4.431 -1.908 1.00 93.75 330 ILE A C 1
ATOM 2503 O O . ILE A 1 330 ? -15.058 5.610 -2.258 1.00 93.75 330 ILE A O 1
ATOM 2507 N N . LEU A 1 331 ? -13.926 3.802 -1.564 1.00 92.25 331 LEU A N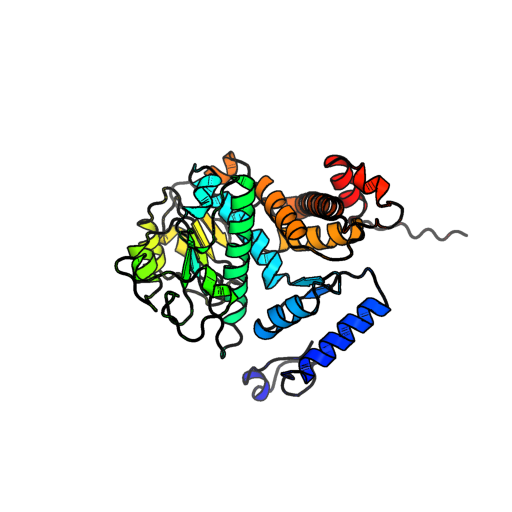 1
ATOM 2508 C CA . LEU A 1 331 ? -12.601 4.407 -1.567 1.00 92.25 331 LEU A CA 1
ATOM 2509 C C . LEU A 1 331 ? -11.772 4.028 -2.788 1.00 92.25 331 LEU A C 1
ATOM 2511 O O . LEU A 1 331 ? -10.968 4.835 -3.216 1.00 92.25 331 LEU A O 1
ATOM 2515 N N . TYR A 1 332 ? -11.910 2.830 -3.345 1.00 92.31 332 TYR A N 1
ATOM 2516 C CA . TYR A 1 332 ? -11.068 2.405 -4.469 1.00 92.31 332 TYR A CA 1
ATOM 2517 C C . TYR A 1 332 ? -11.878 2.368 -5.766 1.00 92.31 332 TYR A C 1
ATOM 2519 O O . TYR A 1 332 ? -13.078 2.083 -5.723 1.00 92.31 332 TYR A O 1
ATOM 2527 N N . PRO A 1 333 ? -11.252 2.668 -6.919 1.00 90.56 333 PRO A N 1
ATOM 2528 C CA . PRO A 1 333 ? -11.936 2.583 -8.203 1.00 90.56 333 PRO A CA 1
ATOM 2529 C C . PRO A 1 333 ? -12.349 1.136 -8.509 1.00 90.56 333 PRO A C 1
ATOM 2531 O O . PRO A 1 333 ? -11.768 0.193 -7.980 1.00 90.56 333 PRO A O 1
ATOM 2534 N N . SER A 1 334 ? -13.329 0.954 -9.400 1.00 89.25 334 SER A N 1
ATOM 2535 C CA . SER A 1 334 ? -13.671 -0.382 -9.907 1.00 89.25 334 SER A CA 1
ATOM 2536 C C . SER A 1 334 ? -12.463 -1.038 -10.584 1.00 89.25 334 SER A C 1
ATOM 2538 O O . SER A 1 334 ? -11.713 -0.378 -11.312 1.00 89.25 334 SER A O 1
ATOM 2540 N N . ILE A 1 335 ? -12.333 -2.357 -10.418 1.00 88.06 335 ILE A N 1
ATOM 2541 C CA . ILE A 1 335 ? -11.325 -3.169 -11.109 1.00 88.06 335 ILE A CA 1
ATOM 2542 C C . ILE A 1 335 ? -11.481 -3.116 -12.637 1.00 88.06 335 ILE A C 1
ATOM 2544 O O . ILE A 1 335 ? -10.496 -3.248 -13.359 1.00 88.06 335 ILE A O 1
ATOM 2548 N N . ASP A 1 336 ? -12.677 -2.820 -13.153 1.00 90.38 336 ASP A N 1
ATOM 2549 C CA . ASP A 1 336 ? -12.903 -2.630 -14.595 1.00 90.38 336 ASP A CA 1
ATOM 2550 C C . ASP A 1 336 ? -12.073 -1.464 -15.161 1.00 90.38 336 ASP A C 1
ATOM 2552 O O . ASP A 1 336 ? -11.704 -1.447 -16.336 1.00 90.38 336 ASP A O 1
ATOM 2556 N N . CYS A 1 337 ? -11.719 -0.497 -14.309 1.00 90.88 337 CYS A N 1
ATOM 2557 C CA . CYS A 1 337 ? -10.894 0.652 -14.661 1.00 90.88 337 CYS A CA 1
ATOM 2558 C C . CYS A 1 337 ? -9.388 0.394 -14.475 1.00 90.88 337 CYS A C 1
ATOM 2560 O O . CYS A 1 337 ? -8.599 1.315 -14.687 1.00 90.88 337 CYS A O 1
ATOM 2562 N N . ILE A 1 338 ? -8.954 -0.818 -14.097 1.00 93.81 338 ILE A N 1
ATOM 2563 C CA . ILE A 1 338 ? -7.568 -1.090 -13.667 1.00 93.81 338 ILE A CA 1
ATOM 2564 C C . ILE A 1 338 ? -6.519 -0.714 -14.718 1.00 93.81 338 ILE A C 1
ATOM 2566 O O . ILE A 1 338 ? -5.453 -0.204 -14.375 1.00 93.81 338 ILE A O 1
ATOM 2570 N N . ARG A 1 339 ? -6.821 -0.888 -16.013 1.00 95.19 339 ARG A N 1
ATOM 2571 C CA . ARG A 1 339 ? -5.914 -0.480 -17.100 1.00 95.19 339 ARG A CA 1
ATOM 2572 C C . ARG A 1 339 ? -5.761 1.037 -17.177 1.00 95.19 339 ARG A C 1
ATOM 2574 O O . ARG A 1 339 ? -4.657 1.528 -17.381 1.00 95.19 339 ARG A O 1
ATOM 2581 N N . ASN A 1 340 ? -6.854 1.772 -16.976 1.00 95.75 340 ASN A N 1
ATOM 2582 C CA . ASN A 1 340 ? -6.826 3.230 -16.939 1.00 95.75 340 ASN A CA 1
ATOM 2583 C C . ASN A 1 340 ? -6.065 3.744 -15.711 1.00 95.75 340 ASN A C 1
ATOM 2585 O O . ASN A 1 340 ? -5.236 4.641 -15.832 1.00 95.75 340 ASN A O 1
ATOM 2589 N N . VAL A 1 341 ? -6.299 3.124 -14.549 1.00 95.88 341 VAL A N 1
ATOM 2590 C CA . VAL A 1 341 ? -5.553 3.416 -13.316 1.00 95.88 341 VAL A CA 1
ATOM 2591 C C . VAL A 1 341 ? -4.063 3.159 -13.524 1.00 95.88 341 VAL A C 1
ATOM 2593 O O . VAL A 1 341 ? -3.254 4.024 -13.217 1.00 95.88 341 VAL A O 1
ATOM 2596 N N . THR A 1 342 ? -3.703 2.027 -14.134 1.00 97.00 342 THR A N 1
ATOM 2597 C CA . THR A 1 342 ? -2.311 1.688 -14.471 1.00 97.00 342 THR A CA 1
ATOM 2598 C C . THR A 1 342 ? -1.658 2.766 -15.338 1.00 97.00 342 THR A C 1
ATOM 2600 O O . THR A 1 342 ? -0.514 3.133 -15.081 1.00 97.00 342 THR A O 1
ATOM 2603 N N . ALA A 1 343 ? -2.375 3.297 -16.334 1.00 97.94 343 ALA A N 1
ATOM 2604 C CA . ALA A 1 343 ? -1.852 4.344 -17.206 1.00 97.94 343 ALA A CA 1
ATOM 2605 C C . ALA A 1 343 ? -1.596 5.666 -16.464 1.00 97.94 343 ALA A C 1
ATOM 2607 O O . ALA A 1 343 ? -0.519 6.244 -16.593 1.00 97.94 343 ALA A O 1
ATOM 2608 N N . GLU A 1 344 ? -2.548 6.117 -15.643 1.00 97.94 344 GLU A N 1
ATOM 2609 C CA . GLU A 1 344 ? -2.387 7.331 -14.827 1.00 97.94 344 GLU A CA 1
ATOM 2610 C C . GLU A 1 344 ? -1.283 7.182 -13.774 1.00 97.94 344 GLU A C 1
ATOM 2612 O O . GLU A 1 344 ? -0.470 8.089 -13.597 1.00 97.94 344 GLU A O 1
ATOM 2617 N N . VAL A 1 345 ? -1.217 6.028 -13.100 1.00 97.81 345 VAL A N 1
ATOM 2618 C CA . VAL A 1 345 ? -0.158 5.732 -12.127 1.00 97.81 345 VAL A CA 1
ATOM 2619 C C . VAL A 1 345 ? 1.201 5.714 -12.823 1.00 97.81 345 VAL A C 1
ATOM 2621 O O . VAL A 1 345 ? 2.140 6.336 -12.333 1.00 97.81 345 VAL A O 1
ATOM 2624 N N . GLY A 1 346 ? 1.305 5.072 -13.990 1.00 98.06 346 GLY A N 1
ATOM 2625 C CA . GLY A 1 346 ? 2.525 5.077 -14.797 1.00 98.06 346 GLY A CA 1
ATOM 2626 C C . GLY A 1 346 ? 2.961 6.486 -15.196 1.00 98.06 346 GLY A C 1
ATOM 2627 O O . GLY A 1 346 ? 4.134 6.823 -15.054 1.00 98.06 346 GLY A O 1
ATOM 2628 N N . ALA A 1 347 ? 2.024 7.343 -15.606 1.00 98.38 347 ALA A N 1
ATOM 2629 C CA . ALA A 1 347 ? 2.311 8.734 -15.949 1.00 98.38 347 ALA A CA 1
ATOM 2630 C C . ALA A 1 347 ? 2.791 9.547 -14.735 1.00 98.38 347 ALA A C 1
ATOM 2632 O O . ALA A 1 347 ? 3.751 10.312 -14.839 1.00 98.38 347 ALA A O 1
ATOM 2633 N N . ALA A 1 348 ? 2.178 9.349 -13.563 1.00 97.81 348 ALA A N 1
ATOM 2634 C CA . ALA A 1 348 ? 2.618 9.983 -12.320 1.00 97.81 348 ALA A CA 1
ATOM 2635 C C . ALA A 1 348 ? 4.041 9.549 -11.927 1.00 97.81 348 ALA A C 1
ATOM 2637 O O . ALA A 1 348 ? 4.854 10.375 -11.512 1.00 97.81 348 ALA A O 1
ATOM 2638 N N . VAL A 1 349 ? 4.356 8.264 -12.109 1.00 98.12 349 VAL A N 1
ATOM 2639 C CA . VAL A 1 349 ? 5.688 7.695 -11.864 1.00 98.12 349 VAL A CA 1
ATOM 2640 C C . VAL A 1 349 ? 6.726 8.273 -12.830 1.00 98.12 349 VAL A C 1
ATOM 2642 O O . VAL A 1 349 ? 7.814 8.638 -12.387 1.00 98.12 349 VAL A O 1
ATOM 2645 N N . ILE A 1 350 ? 6.389 8.433 -14.116 1.00 98.44 350 ILE A N 1
ATOM 2646 C CA . ILE A 1 350 ? 7.252 9.103 -15.106 1.00 98.44 350 ILE A CA 1
ATOM 2647 C C . ILE A 1 350 ? 7.535 10.546 -14.677 1.00 98.44 350 ILE A C 1
ATOM 2649 O O . ILE A 1 350 ? 8.696 10.952 -14.627 1.00 98.44 350 ILE A O 1
ATOM 2653 N N . GLY A 1 351 ? 6.496 11.308 -14.321 1.00 97.81 351 GLY A N 1
ATOM 2654 C CA . GLY A 1 351 ? 6.647 12.697 -13.882 1.00 97.81 351 GLY A CA 1
ATOM 2655 C C . GLY A 1 351 ? 7.551 12.835 -12.653 1.00 97.81 351 GLY A C 1
ATOM 2656 O O . GLY A 1 351 ? 8.426 13.701 -12.623 1.00 97.81 351 GLY A O 1
ATOM 2657 N N . ALA A 1 352 ? 7.401 11.943 -11.668 1.00 97.00 352 ALA A N 1
ATOM 2658 C CA . ALA A 1 352 ? 8.276 11.895 -10.497 1.00 97.00 352 ALA A CA 1
ATOM 2659 C C . ALA A 1 352 ? 9.728 11.542 -10.867 1.00 97.00 352 ALA A C 1
ATOM 2661 O O . ALA A 1 352 ? 10.658 12.203 -10.404 1.00 97.00 352 ALA A O 1
ATOM 2662 N N . ALA A 1 353 ? 9.933 10.557 -11.748 1.00 97.69 353 ALA A N 1
ATOM 2663 C CA . ALA A 1 353 ? 11.266 10.171 -12.207 1.00 97.69 353 ALA A CA 1
ATOM 2664 C C . ALA A 1 353 ? 11.989 11.318 -12.932 1.00 97.69 353 ALA A C 1
ATOM 2666 O O . ALA A 1 353 ? 13.193 11.502 -12.746 1.00 97.69 353 ALA A O 1
ATOM 2667 N N . VAL A 1 354 ? 11.270 12.107 -13.735 1.00 97.62 354 VAL A N 1
ATOM 2668 C CA . VAL A 1 354 ? 11.813 13.307 -14.392 1.00 97.62 354 VAL A CA 1
ATOM 2669 C C . VAL A 1 354 ? 12.176 14.370 -13.354 1.00 97.62 354 VAL A C 1
ATOM 2671 O O . VAL A 1 354 ? 13.306 14.855 -13.348 1.00 97.62 354 VAL A O 1
ATOM 2674 N N . ALA A 1 355 ? 11.261 14.688 -12.433 1.00 96.44 355 ALA A N 1
ATOM 2675 C CA . ALA A 1 355 ? 11.476 15.714 -11.410 1.00 96.44 355 ALA A CA 1
ATOM 2676 C C . ALA A 1 355 ? 12.685 15.422 -10.498 1.00 96.44 355 ALA A C 1
ATOM 2678 O O . ALA A 1 355 ? 13.381 16.342 -10.069 1.00 96.44 355 ALA A O 1
ATOM 2679 N N . GLU A 1 356 ? 12.968 14.146 -10.230 1.00 95.12 356 GLU A N 1
ATOM 2680 C CA . GLU A 1 356 ? 14.112 13.708 -9.419 1.00 95.12 356 GLU A CA 1
ATOM 2681 C C . GLU A 1 356 ? 15.381 13.401 -10.230 1.00 95.12 356 GLU A C 1
ATOM 2683 O O . GLU A 1 356 ? 16.348 12.846 -9.695 1.00 95.12 356 GLU A O 1
ATOM 2688 N N . ASN A 1 357 ? 15.406 13.762 -11.518 1.00 95.50 357 ASN A N 1
ATOM 2689 C CA . ASN A 1 357 ? 16.507 13.481 -12.443 1.00 95.50 357 ASN A CA 1
ATOM 2690 C C . ASN A 1 357 ? 16.873 11.985 -12.519 1.00 95.50 357 ASN A C 1
ATOM 2692 O O . ASN A 1 357 ? 18.034 11.642 -12.744 1.00 95.50 357 ASN A O 1
ATOM 2696 N N . GLN A 1 358 ? 15.911 11.085 -12.301 1.00 95.88 358 GLN A N 1
ATOM 2697 C CA . GLN A 1 358 ? 16.088 9.631 -12.402 1.00 95.88 358 GLN A CA 1
ATOM 2698 C C . GLN A 1 358 ? 15.781 9.084 -13.798 1.00 95.88 358 GLN A C 1
ATOM 2700 O O . GLN A 1 358 ? 16.213 7.974 -14.103 1.00 95.88 358 GLN A O 1
ATOM 2705 N N . ALA A 1 359 ? 15.046 9.834 -14.624 1.00 97.19 359 ALA A N 1
ATOM 2706 C CA . ALA A 1 359 ? 14.664 9.437 -15.975 1.00 97.19 359 ALA A CA 1
ATOM 2707 C C . ALA A 1 359 ? 15.824 9.547 -16.985 1.00 97.19 359 ALA A C 1
ATOM 2709 O O . ALA A 1 359 ? 16.665 10.442 -16.901 1.00 97.19 359 ALA A O 1
ATOM 2710 N N . GLU A 1 360 ? 15.834 8.650 -17.973 1.00 95.94 360 GLU A N 1
ATOM 2711 C CA . GLU A 1 360 ? 16.786 8.644 -19.100 1.00 95.94 360 GLU A CA 1
ATOM 2712 C C . GLU A 1 360 ? 16.098 8.535 -20.470 1.00 95.94 360 GLU A C 1
ATOM 2714 O O . GLU A 1 360 ? 16.725 8.808 -21.495 1.00 95.94 360 GLU A O 1
ATOM 2719 N N . GLY A 1 361 ? 14.818 8.154 -20.501 1.00 93.56 361 GLY A N 1
ATOM 2720 C CA . GLY A 1 361 ? 14.090 7.821 -21.724 1.00 93.56 361 GLY A CA 1
ATOM 2721 C C . GLY A 1 361 ? 14.098 6.325 -22.061 1.00 93.56 361 GLY A C 1
ATOM 2722 O O . GLY A 1 361 ? 14.922 5.535 -21.574 1.00 93.56 361 GLY A O 1
ATOM 2723 N N . HIS A 1 362 ? 13.160 5.932 -22.918 1.00 92.75 362 HIS A N 1
ATOM 2724 C CA . HIS A 1 362 ? 12.945 4.559 -23.362 1.00 92.75 362 HIS A CA 1
ATOM 2725 C C . HIS A 1 362 ? 12.560 4.513 -24.846 1.00 92.75 362 HIS A C 1
ATOM 2727 O O . HIS A 1 362 ? 11.685 5.250 -25.295 1.00 92.75 362 HIS A O 1
ATOM 2733 N N . GLY A 1 363 ? 13.188 3.606 -25.603 1.00 89.75 363 GLY A N 1
ATOM 2734 C CA . GLY A 1 363 ? 12.931 3.457 -27.037 1.00 89.75 363 GLY A CA 1
ATOM 2735 C C . GLY A 1 363 ? 13.190 4.757 -27.801 1.00 89.75 363 GLY A C 1
ATOM 2736 O O . GLY A 1 363 ? 14.283 5.314 -27.713 1.00 89.75 363 GLY A O 1
ATOM 2737 N N . ASP A 1 364 ? 12.169 5.226 -28.518 1.00 89.38 364 ASP A N 1
ATOM 2738 C CA . ASP A 1 364 ? 12.216 6.446 -29.333 1.00 89.38 364 ASP A CA 1
ATOM 2739 C C . ASP A 1 364 ? 11.955 7.736 -28.530 1.00 89.38 364 ASP A C 1
ATOM 2741 O O . ASP A 1 364 ? 12.083 8.834 -29.071 1.00 89.38 364 ASP A O 1
ATOM 2745 N N . VAL A 1 365 ? 11.595 7.628 -27.245 1.00 94.94 365 VAL A N 1
ATOM 2746 C CA . VAL A 1 365 ? 11.309 8.775 -26.370 1.00 94.94 365 VAL A CA 1
ATOM 2747 C C . VAL A 1 365 ? 12.495 9.018 -25.437 1.00 94.94 365 VAL A C 1
ATOM 2749 O O . VAL A 1 365 ? 12.768 8.224 -24.535 1.00 94.94 365 VAL A O 1
ATOM 2752 N N . GLY A 1 366 ? 13.209 10.124 -25.649 1.00 95.38 366 GLY A N 1
ATOM 2753 C CA . GLY A 1 366 ? 14.342 10.543 -24.825 1.00 95.38 366 GLY A CA 1
ATOM 2754 C C . GLY A 1 366 ? 13.943 11.391 -23.612 1.00 95.38 366 GLY A C 1
ATOM 2755 O O . GLY A 1 366 ? 12.785 11.757 -23.419 1.00 95.38 366 GLY A O 1
ATOM 2756 N N . LEU A 1 367 ? 14.935 11.737 -22.782 1.00 95.44 367 LEU A N 1
ATOM 2757 C CA . LEU A 1 367 ? 14.735 12.577 -21.592 1.00 95.44 367 LEU A CA 1
ATOM 2758 C C . LEU A 1 367 ? 14.098 13.939 -21.918 1.00 95.44 367 LEU A C 1
ATOM 2760 O O . LEU A 1 367 ? 13.212 14.382 -21.197 1.00 95.44 367 LEU A O 1
ATOM 2764 N N . LYS A 1 368 ? 14.513 14.593 -23.011 1.00 95.50 368 LYS A N 1
ATOM 2765 C CA . LYS A 1 368 ? 13.981 15.915 -23.385 1.00 95.50 368 LYS A CA 1
ATOM 2766 C C . LYS A 1 368 ? 12.506 15.851 -23.751 1.00 95.50 368 LYS A C 1
ATOM 2768 O O . LYS A 1 368 ? 11.763 16.780 -23.452 1.00 95.50 368 LYS A O 1
ATOM 2773 N N . GLU A 1 369 ? 12.084 14.792 -24.428 1.00 96.50 369 GLU A N 1
ATOM 2774 C CA . GLU A 1 369 ? 10.680 14.564 -24.738 1.00 96.50 369 GLU A CA 1
ATOM 2775 C C . GLU A 1 369 ? 9.888 14.366 -23.443 1.00 96.50 369 GLU A C 1
ATOM 2777 O O . GLU A 1 369 ? 8.890 15.056 -23.251 1.00 96.50 369 GLU A O 1
ATOM 2782 N N . LEU A 1 370 ? 10.378 13.526 -22.520 1.00 95.81 370 LEU A N 1
ATOM 2783 C CA . LEU A 1 370 ? 9.745 13.306 -21.211 1.00 95.81 370 LEU A CA 1
ATOM 2784 C C . LEU A 1 370 ? 9.624 14.594 -20.379 1.00 95.81 370 LEU A C 1
ATOM 2786 O O . LEU A 1 370 ? 8.583 14.827 -19.775 1.00 95.81 370 LEU A O 1
ATOM 2790 N N . GLU A 1 371 ? 10.652 15.448 -20.366 1.00 95.75 371 GLU A N 1
ATOM 2791 C CA . GLU A 1 371 ? 10.643 16.742 -19.658 1.00 95.75 371 GLU A CA 1
ATOM 2792 C C . GLU A 1 371 ? 9.584 17.719 -20.186 1.00 95.75 371 GLU A C 1
ATOM 2794 O O . GLU A 1 371 ? 9.114 18.579 -19.441 1.00 95.75 371 GLU A O 1
ATOM 2799 N N . ASN A 1 372 ? 9.212 17.596 -21.463 1.00 95.75 372 ASN A N 1
ATOM 2800 C CA . ASN A 1 372 ? 8.234 18.466 -22.115 1.00 95.75 372 ASN A CA 1
ATOM 2801 C C . ASN A 1 372 ? 6.831 17.844 -22.207 1.00 95.75 372 ASN A C 1
ATOM 2803 O O . ASN A 1 372 ? 5.918 18.514 -22.693 1.00 95.75 372 ASN A O 1
ATOM 2807 N N . MET A 1 373 ? 6.639 16.594 -21.769 1.00 95.62 373 MET A N 1
ATOM 2808 C CA . MET A 1 373 ? 5.323 15.951 -21.780 1.00 95.62 373 MET A CA 1
ATOM 2809 C C . MET A 1 373 ? 4.380 16.627 -20.784 1.00 95.62 373 MET A C 1
ATOM 2811 O O . MET A 1 373 ? 4.708 16.815 -19.610 1.00 95.62 373 MET A O 1
ATOM 2815 N N . SER A 1 374 ? 3.166 16.942 -21.241 1.00 96.62 374 SER A N 1
ATOM 2816 C CA . SER A 1 374 ? 2.065 17.225 -20.322 1.00 96.62 374 SER A CA 1
ATOM 2817 C C . SER A 1 374 ? 1.655 15.952 -19.570 1.00 96.62 374 SER A C 1
ATOM 2819 O O . SER A 1 374 ? 2.051 14.838 -19.927 1.00 96.62 374 SER A O 1
ATOM 2821 N N . LYS A 1 375 ? 0.829 16.095 -18.526 1.00 93.94 375 LYS A N 1
ATOM 2822 C CA . LYS A 1 375 ? 0.293 14.928 -17.813 1.00 93.94 375 LYS A CA 1
ATOM 2823 C C . LYS A 1 375 ? -0.503 14.038 -18.773 1.00 93.94 375 LYS A C 1
ATOM 2825 O O . LYS A 1 375 ? -0.356 12.821 -18.746 1.00 93.94 375 LYS A O 1
ATOM 2830 N N . GLU A 1 376 ? -1.320 14.645 -19.624 1.00 96.31 376 GLU A N 1
ATOM 2831 C CA . GLU A 1 376 ? -2.160 13.958 -20.601 1.00 96.31 376 GLU A CA 1
ATOM 2832 C C . GLU A 1 376 ? -1.310 13.210 -21.641 1.00 96.31 376 GLU A C 1
ATOM 2834 O O . GLU A 1 376 ? -1.582 12.042 -21.919 1.00 96.31 376 GLU A O 1
ATOM 2839 N N . ASP A 1 377 ? -0.235 13.833 -22.137 1.00 97.25 377 ASP A N 1
ATOM 2840 C CA . ASP A 1 377 ? 0.697 13.190 -23.076 1.00 97.25 377 ASP A CA 1
ATOM 2841 C C . ASP A 1 377 ? 1.429 12.009 -22.431 1.00 97.25 377 ASP A C 1
ATOM 2843 O O . ASP A 1 377 ? 1.608 10.971 -23.067 1.00 97.25 377 ASP A O 1
ATOM 2847 N N . ALA A 1 378 ? 1.819 12.129 -21.157 1.00 97.31 378 ALA A N 1
ATOM 2848 C CA . ALA A 1 378 ? 2.440 11.032 -20.421 1.00 97.31 378 ALA A CA 1
ATOM 2849 C C . ALA A 1 378 ? 1.475 9.843 -20.256 1.00 97.31 378 ALA A C 1
ATOM 2851 O O . ALA A 1 378 ? 1.889 8.693 -20.394 1.00 97.31 378 ALA A O 1
ATOM 2852 N N . VAL A 1 379 ? 0.184 10.095 -20.014 1.00 97.94 379 VAL A N 1
ATOM 2853 C CA . VAL A 1 379 ? -0.838 9.036 -19.943 1.00 97.94 379 VAL A CA 1
ATOM 2854 C C . VAL A 1 379 ? -1.015 8.349 -21.297 1.00 97.94 379 VAL A C 1
ATOM 2856 O O . VAL A 1 379 ? -1.043 7.118 -21.352 1.00 97.94 379 VAL A O 1
ATOM 2859 N N . GLU A 1 380 ? -1.097 9.108 -22.391 1.00 97.56 380 GLU A N 1
ATOM 2860 C CA . GLU A 1 380 ? -1.182 8.544 -23.744 1.00 97.56 380 GLU A CA 1
ATOM 2861 C C . GLU A 1 380 ? 0.075 7.756 -24.119 1.00 97.56 380 GLU A C 1
ATOM 2863 O O . GLU A 1 380 ? -0.025 6.659 -24.672 1.00 97.56 380 GLU A O 1
ATOM 2868 N N . TYR A 1 381 ? 1.256 8.248 -23.743 1.00 97.62 381 TYR A N 1
ATOM 2869 C CA . TYR A 1 381 ? 2.512 7.530 -23.929 1.00 97.62 381 TYR A CA 1
ATOM 2870 C C . TYR A 1 381 ? 2.502 6.183 -23.197 1.00 97.62 381 TYR A C 1
ATOM 2872 O O . TYR A 1 381 ? 2.857 5.156 -23.783 1.00 97.62 381 TYR A O 1
ATOM 2880 N N . VAL A 1 382 ? 2.022 6.147 -21.951 1.00 97.69 382 VAL A N 1
ATOM 2881 C CA . VAL A 1 382 ? 1.870 4.891 -21.208 1.00 97.69 382 VAL A CA 1
ATOM 2882 C C . VAL A 1 382 ? 0.857 3.970 -21.891 1.00 97.69 382 VAL A C 1
ATOM 2884 O O . VAL A 1 382 ? 1.177 2.806 -22.131 1.00 97.69 382 VAL A O 1
ATOM 2887 N N . ARG A 1 383 ? -0.332 4.474 -22.261 1.00 96.94 383 ARG A N 1
ATOM 2888 C CA . ARG A 1 383 ? -1.382 3.691 -22.948 1.00 96.94 383 ARG A CA 1
ATOM 2889 C C . ARG A 1 383 ? -0.889 3.084 -24.259 1.00 96.94 383 ARG A C 1
ATOM 2891 O O . ARG A 1 383 ? -1.159 1.908 -24.506 1.00 96.94 383 ARG A O 1
ATOM 2898 N N . GLY A 1 384 ? -0.158 3.858 -25.060 1.00 95.50 384 GLY A N 1
ATOM 2899 C CA . GLY A 1 384 ? 0.405 3.430 -26.342 1.00 95.50 384 GLY A CA 1
ATOM 2900 C C . GLY A 1 384 ? 1.451 2.319 -26.218 1.00 95.50 384 GLY A C 1
ATOM 2901 O O . GLY A 1 384 ? 1.664 1.578 -27.172 1.00 95.50 384 GLY A O 1
ATOM 2902 N N . ASN A 1 385 ? 2.054 2.158 -25.037 1.00 96.00 385 ASN A N 1
ATOM 2903 C CA . ASN A 1 385 ? 3.021 1.099 -24.739 1.00 96.00 385 ASN A CA 1
ATOM 2904 C C . ASN A 1 385 ? 2.420 -0.080 -23.952 1.00 96.00 385 ASN A C 1
ATOM 2906 O O . ASN A 1 385 ? 3.135 -1.020 -23.601 1.00 96.00 385 ASN A O 1
ATOM 2910 N N . MET A 1 386 ? 1.114 -0.073 -23.661 1.00 96.31 386 MET A N 1
ATOM 2911 C CA . MET A 1 386 ? 0.466 -1.224 -23.034 1.00 96.31 386 MET A CA 1
ATOM 2912 C C . MET A 1 386 ? 0.261 -2.340 -24.057 1.00 96.31 386 MET A C 1
ATOM 2914 O O . MET A 1 386 ? -0.264 -2.119 -25.145 1.00 96.31 386 MET A O 1
ATOM 2918 N N . TRP A 1 387 ? 0.584 -3.576 -23.677 1.00 94.88 387 TRP A N 1
ATOM 2919 C CA . TRP A 1 387 ? 0.234 -4.736 -24.491 1.00 94.88 387 TRP A CA 1
ATOM 2920 C C . TRP A 1 387 ? -1.285 -4.973 -24.492 1.00 94.88 387 TRP A C 1
ATOM 2922 O O . TRP A 1 387 ? -1.947 -4.881 -23.445 1.00 94.88 387 TRP A O 1
ATOM 2932 N N . TYR A 1 388 ? -1.817 -5.317 -25.665 1.00 91.12 388 TYR A N 1
ATOM 2933 C CA . TYR A 1 388 ? -3.198 -5.742 -25.872 1.00 91.12 388 TYR A CA 1
ATOM 2934 C C . TYR A 1 388 ? -3.217 -7.131 -26.522 1.00 91.12 388 TYR A C 1
ATOM 2936 O O . TYR A 1 388 ? -2.389 -7.399 -27.395 1.00 91.12 388 TYR A O 1
ATOM 2944 N N . PRO A 1 389 ? -4.153 -8.015 -26.130 1.00 91.44 389 PRO A N 1
ATOM 2945 C CA . PRO A 1 389 ? -4.303 -9.356 -26.694 1.00 91.44 389 PRO A CA 1
ATOM 2946 C C . PRO A 1 389 ? -4.951 -9.325 -28.092 1.00 91.44 389 PRO A C 1
ATOM 2948 O O . PRO A 1 389 ? -5.894 -10.062 -28.370 1.00 91.44 389 PRO A O 1
ATOM 2951 N N . GLU A 1 390 ? -4.467 -8.451 -28.970 1.00 90.75 390 GLU A N 1
ATOM 2952 C CA . GLU A 1 390 ? -4.888 -8.361 -30.364 1.00 90.75 390 GLU A CA 1
ATOM 2953 C C . GLU A 1 390 ? -3.936 -9.188 -31.230 1.00 90.75 390 GLU A C 1
ATOM 2955 O O . GLU A 1 390 ? -2.712 -9.069 -31.145 1.00 90.75 390 GLU A O 1
ATOM 2960 N N . TYR A 1 391 ? -4.489 -10.071 -32.061 1.00 89.06 391 TYR A N 1
ATOM 2961 C CA . TYR A 1 391 ? -3.677 -10.903 -32.940 1.00 89.06 391 TYR A CA 1
ATOM 2962 C C . TYR A 1 391 ? -3.073 -10.061 -34.063 1.00 89.06 391 TYR A C 1
ATOM 2964 O O . TYR A 1 391 ? -3.785 -9.600 -34.956 1.00 89.06 391 TYR A O 1
ATOM 2972 N N . CYS A 1 392 ? -1.748 -9.930 -34.069 1.00 83.50 392 CYS A N 1
ATOM 2973 C CA . CYS A 1 392 ? -1.045 -9.369 -35.215 1.00 83.50 392 CYS A CA 1
ATOM 2974 C C . CYS A 1 392 ? -1.179 -10.319 -36.420 1.00 83.50 392 CYS A C 1
ATOM 2976 O O . CYS A 1 392 ? -0.887 -11.514 -36.287 1.00 83.50 392 CYS A O 1
ATOM 2978 N N . PRO A 1 393 ? -1.584 -9.829 -37.605 1.00 83.75 393 PRO A N 1
ATOM 2979 C CA . PRO A 1 393 ? -1.594 -10.653 -38.803 1.00 83.75 393 PRO A CA 1
ATOM 2980 C C . PRO A 1 393 ? -0.157 -11.072 -39.135 1.00 83.75 393 PRO A C 1
ATOM 2982 O O . PRO A 1 393 ? 0.707 -10.234 -39.385 1.00 83.75 393 PRO A O 1
ATOM 2985 N N . LEU A 1 394 ? 0.105 -12.381 -39.153 1.00 84.00 394 LEU A N 1
ATOM 2986 C CA . LEU A 1 394 ? 1.367 -12.935 -39.644 1.00 84.00 394 LEU A CA 1
ATOM 2987 C C . LEU A 1 394 ? 1.367 -12.858 -41.175 1.00 84.00 394 LEU A C 1
ATOM 2989 O O . LEU A 1 394 ? 0.978 -13.803 -41.863 1.00 84.00 394 LEU A O 1
ATOM 2993 N N . VAL A 1 395 ? 1.747 -11.704 -41.720 1.00 80.00 395 VAL A N 1
ATOM 2994 C CA . VAL A 1 395 ? 1.938 -11.545 -43.163 1.00 80.00 395 VAL A CA 1
ATOM 2995 C C . VAL A 1 395 ? 3.344 -12.031 -43.502 1.00 80.00 395 VAL A C 1
ATOM 2997 O O . VAL A 1 395 ? 4.331 -11.405 -43.133 1.00 80.00 395 VAL A O 1
ATOM 3000 N N . HIS A 1 396 ? 3.448 -13.164 -44.196 1.00 72.31 396 HIS A N 1
ATOM 3001 C CA . HIS A 1 396 ? 4.702 -13.552 -44.835 1.00 72.31 396 HIS A CA 1
ATOM 3002 C C . HIS A 1 396 ? 4.940 -12.623 -46.029 1.00 72.31 396 HIS A C 1
ATOM 3004 O O . HIS A 1 396 ? 4.265 -12.757 -47.054 1.00 72.31 396 HIS A O 1
ATOM 3010 N N . GLU A 1 397 ? 5.878 -11.684 -45.901 1.00 69.19 397 GLU A N 1
ATOM 3011 C CA . GLU A 1 397 ? 6.434 -10.999 -47.070 1.00 69.19 397 GLU A CA 1
ATOM 3012 C C . GLU A 1 397 ? 7.072 -12.056 -47.987 1.00 69.19 397 GLU A C 1
ATOM 3014 O O . GLU A 1 397 ? 7.846 -12.901 -47.530 1.00 69.19 397 GLU A O 1
ATOM 3019 N N . LYS A 1 398 ? 6.640 -12.076 -49.253 1.00 57.97 398 LYS A N 1
ATOM 3020 C CA . LYS A 1 398 ? 7.064 -13.040 -50.278 1.00 57.97 398 LYS A CA 1
ATOM 3021 C C . LYS A 1 398 ? 8.277 -12.562 -51.051 1.00 57.97 398 LYS A C 1
ATOM 3023 O O . LYS A 1 398 ? 8.305 -11.354 -51.373 1.00 57.97 398 LYS A O 1
#

Solvent-accessible surface area (backbone atoms only — not comparable to full-atom values): 21265 Å² total; per-residue (Å²): 141,76,60,73,93,54,76,75,80,77,74,63,86,84,74,88,78,82,87,54,67,97,54,81,79,70,62,70,66,70,38,48,52,56,53,49,53,49,55,52,52,48,39,74,76,37,75,81,53,74,47,77,46,70,92,54,60,42,78,51,44,53,52,48,49,70,72,36,36,91,79,36,26,29,51,40,43,60,41,54,24,38,12,25,33,48,35,22,44,52,56,35,46,40,47,40,54,76,43,62,70,76,48,53,53,71,42,34,33,38,34,37,20,47,31,81,71,90,82,65,99,53,48,39,67,7,13,49,21,48,46,37,20,52,54,52,42,44,56,53,44,26,62,77,54,72,41,92,64,50,62,72,73,37,39,52,45,36,23,30,98,69,18,31,45,25,70,82,54,78,85,65,51,79,81,46,57,53,46,34,38,52,54,85,80,37,82,94,50,51,74,39,35,46,69,56,56,48,37,62,70,68,21,34,33,30,42,41,31,31,35,39,44,45,52,72,52,32,70,67,44,26,42,34,49,55,62,21,79,37,88,34,30,30,42,33,20,40,10,60,58,69,80,15,14,17,47,53,69,64,57,43,41,73,38,35,37,77,67,44,29,40,30,17,32,35,91,69,74,65,37,80,66,83,81,87,50,68,42,44,57,24,63,49,36,36,80,66,38,52,62,4,49,54,52,9,39,50,56,24,31,34,60,43,61,48,74,60,27,47,47,34,26,18,52,46,58,40,64,70,45,47,68,77,42,21,66,63,26,39,49,57,77,62,74,90,45,46,68,60,46,23,19,48,17,10,22,36,16,28,54,37,28,49,76,70,70,32,37,55,25,35,91,92,42,43,42,71,56,62,72,68,48,49,72,68,51,33,25,51,54,40,52,73,71,54,90,69,101,67,84,76,82,86,73,78,86,128

Organism: NCBI:txid92480

Radius of gyration: 22.17 Å; Cα contacts (8 Å, |Δi|>4): 726; chains: 1; bounding box: 58×63×81 Å

Mean predicted aligned error: 7.86 Å

Foldseek 3Di:
DADDPDPVVPDDDDDDDPPHDPDDDDDDVVNVVVVVVVQVVCCVVPVLDEEEAELDQQVCQVVVCVVPQVPFAYDYCLQLLLLLLVLLVLCLLCLLLVHDLLCSQVFQEEAAALDDDDDDSQFGSRNNSRLSNLVLNQVLNCVVVVNPDFLQSGNYWYQHPQGTFAPVDDPDDPSCNSNHHHCVVQPPDDPSDHLLSCCLRSLGLEYAHRGLAAQLCPLSNLLSVLSHPGPAREYEQAHDDPRSGNYDLCSNCVRNHVRYQYEYCYDDDWDDNVPRAIRDYHHSHSLLAPLLQNLLCSQQSFRGQDSQLSSLLSVLQSVPDDSVCSNSNYSGDDPVCSLLSSLLSSLSSSVSCLVVVRGAGDDPGGSVNSVPDDSVRSSVSSVVPDDDPDDDPPDPDD

pLDDT: mean 83.99, std 16.65, range [23.61, 98.44]

Secondary structure (DSSP, 8-state):
------GGGGT----S---S-SSPPP-HHHHHHHHHHHHHHHHHH-TT--EEE-S--HHHHHHHHHHHTTTSSEEEIIIIIHHHHHHHHHHHHHHHTT--GGGGGGS-EEEET----SS-TTSSHHHHHHHHHHHHHHHHHHHHT-----GGGS-EEEEETTEE-BTT-TT--TTTGGGPBPGGGSTT--TT--HHHHHHHH--SEEEE--S-TT-S-HHHHHHHTT-SSSS-EEEE--SSGGGSSS-HHHHHHHH-SS-EEEESS--PPEE-SSS-EEPEEE--GGGTHHHHHHHHHHTT-SS--HHHHHHHHHHHHHT--HHHHHTT--S--GGGHHHHHHHHHHHHHHHHHHTT---EETTEEHHHHHH--HHHHHHHHHHTS------------

Nearest PDB structures (foldseek):
  1gq2-assembly2_H  TM=9.318E-01  e=1.033E-26  Columba livia
  7x11-assembly1_D  TM=9.230E-01  e=9.824E-27  Homo sapiens
  1do8-assembly1_A  TM=9.196E-01  e=8.893E-27  Homo sapiens
  1gz3-assembly1_C  TM=9.353E-01  e=3.958E-26  Homo sapiens
  7bsk-assembly1_B  TM=8.870E-01  e=1.676E-25  Homo sapiens